Protein AF-A0A7S3GRB9-F1 (afdb_monomer_lite)

Structure (mmCIF, N/CA/C/O backbone):
data_AF-A0A7S3GRB9-F1
#
_entry.id   AF-A0A7S3GRB9-F1
#
loop_
_atom_site.group_PDB
_atom_site.id
_atom_site.type_symbol
_atom_site.label_atom_id
_atom_site.label_alt_id
_atom_site.label_comp_id
_atom_site.label_asym_id
_atom_site.label_entity_id
_atom_site.label_seq_id
_atom_site.pdbx_PDB_ins_code
_atom_site.Cartn_x
_atom_site.Cartn_y
_atom_site.Cartn_z
_atom_site.occupancy
_atom_site.B_iso_or_equiv
_atom_site.auth_seq_id
_atom_site.auth_comp_id
_atom_site.auth_asym_id
_atom_site.auth_atom_id
_atom_site.pdbx_PDB_model_num
ATOM 1 N N . MET A 1 1 ? -16.615 -21.189 -17.839 1.00 38.88 1 MET A N 1
ATOM 2 C CA . MET A 1 1 ? -16.363 -19.734 -17.841 1.00 38.88 1 MET A CA 1
ATOM 3 C C . MET A 1 1 ? -15.295 -19.504 -18.891 1.00 38.88 1 MET A C 1
ATOM 5 O O . MET A 1 1 ? -14.384 -20.315 -18.950 1.00 38.88 1 MET A O 1
ATOM 9 N N . ALA A 1 2 ? -15.470 -18.552 -19.805 1.00 35.47 2 ALA A N 1
ATOM 10 C CA . ALA A 1 2 ? -14.432 -18.270 -20.793 1.00 35.47 2 ALA A CA 1
ATOM 11 C C . ALA A 1 2 ? -13.291 -17.542 -20.072 1.00 35.47 2 ALA A C 1
ATOM 13 O O . ALA A 1 2 ? -13.548 -16.497 -19.477 1.00 35.47 2 ALA A O 1
ATOM 14 N N . ASP A 1 3 ? -12.083 -18.110 -20.089 1.00 41.59 3 ASP A N 1
ATOM 15 C CA . ASP A 1 3 ? -10.876 -17.451 -19.591 1.00 41.59 3 ASP A CA 1
ATOM 16 C C . ASP A 1 3 ? -10.648 -16.188 -20.415 1.00 41.59 3 ASP A C 1
ATOM 18 O O . ASP A 1 3 ? -10.202 -16.231 -21.564 1.00 41.59 3 ASP A O 1
ATOM 22 N N . THR A 1 4 ? -11.026 -15.046 -19.851 1.00 43.38 4 THR A N 1
ATOM 23 C CA . THR A 1 4 ? -10.632 -13.751 -20.393 1.00 43.38 4 THR A CA 1
ATOM 24 C C . THR A 1 4 ? -9.108 -13.692 -20.287 1.00 43.38 4 THR A C 1
ATOM 26 O O . THR A 1 4 ? -8.599 -13.811 -19.172 1.00 43.38 4 THR A O 1
ATOM 29 N N . PRO A 1 5 ? -8.364 -13.569 -21.399 1.00 57.53 5 PRO A N 1
ATOM 30 C CA . PRO A 1 5 ? -6.910 -13.550 -21.343 1.00 57.53 5 PRO A CA 1
ATOM 31 C C . PRO A 1 5 ? -6.464 -12.386 -20.457 1.00 57.53 5 PRO A C 1
ATOM 33 O O . PRO A 1 5 ? -6.908 -11.254 -20.665 1.00 57.53 5 PRO A O 1
ATOM 36 N N . VAL A 1 6 ? -5.622 -12.680 -19.463 1.00 63.75 6 VAL A N 1
ATOM 37 C CA . VAL A 1 6 ? -5.016 -11.663 -18.597 1.00 63.75 6 VAL A CA 1
ATOM 38 C C . VAL A 1 6 ? -4.283 -10.679 -19.503 1.00 63.75 6 VAL A C 1
ATOM 40 O O . VAL A 1 6 ? -3.418 -11.062 -20.293 1.00 63.75 6 VAL A O 1
ATOM 43 N N . GLU A 1 7 ? -4.702 -9.417 -19.464 1.00 79.56 7 GLU A N 1
ATOM 44 C CA . GLU A 1 7 ? -4.103 -8.379 -20.288 1.00 79.56 7 GLU A CA 1
ATOM 45 C C . GLU A 1 7 ? -2.669 -8.131 -19.802 1.00 79.56 7 GLU A C 1
ATOM 47 O O . GLU A 1 7 ? -2.454 -7.802 -18.639 1.00 79.56 7 GLU A O 1
ATOM 52 N N . SER A 1 8 ? -1.697 -8.312 -20.698 1.00 89.06 8 SER A N 1
ATOM 53 C CA . SER A 1 8 ? -0.273 -8.052 -20.449 1.00 89.06 8 SER A CA 1
ATOM 54 C C . SER A 1 8 ? -0.074 -6.630 -19.920 1.00 89.06 8 SER A C 1
ATOM 56 O O . SER A 1 8 ? -0.386 -5.655 -20.618 1.00 89.06 8 SER A O 1
ATOM 58 N N . LEU A 1 9 ? 0.465 -6.503 -18.704 1.00 91.00 9 LEU A N 1
ATOM 59 C CA . LEU A 1 9 ? 0.739 -5.210 -18.081 1.00 91.00 9 LEU A CA 1
ATOM 60 C C . LEU A 1 9 ? 1.844 -4.491 -18.849 1.00 91.00 9 LEU A C 1
ATOM 62 O O . LEU A 1 9 ? 1.685 -3.319 -19.188 1.00 91.00 9 LEU A O 1
ATOM 66 N N . ALA A 1 10 ? 2.894 -5.213 -19.246 1.00 91.62 10 ALA A N 1
ATOM 67 C CA . ALA A 1 10 ? 3.963 -4.681 -20.083 1.00 91.62 10 ALA A CA 1
ATOM 68 C C . ALA A 1 10 ? 3.438 -4.099 -21.410 1.00 91.62 10 ALA A C 1
ATOM 70 O O . ALA A 1 10 ? 3.858 -3.016 -21.825 1.00 91.62 10 ALA A O 1
ATOM 71 N N . ALA A 1 11 ? 2.486 -4.772 -22.067 1.00 90.75 11 ALA A N 1
ATOM 72 C CA . ALA A 1 11 ? 1.855 -4.250 -23.278 1.00 90.75 11 ALA A CA 1
ATOM 73 C C . ALA A 1 11 ? 0.940 -3.049 -22.986 1.00 90.75 11 ALA A C 1
ATOM 75 O O . ALA A 1 11 ? 0.921 -2.083 -23.754 1.00 90.75 11 ALA A O 1
ATOM 76 N N . ALA A 1 12 ? 0.198 -3.078 -21.876 1.00 90.62 12 ALA A N 1
ATOM 77 C CA . ALA A 1 12 ? -0.665 -1.976 -21.467 1.00 90.62 12 ALA A CA 1
ATOM 78 C C . ALA A 1 12 ? 0.130 -0.691 -21.175 1.00 90.62 12 ALA A C 1
ATOM 80 O O . ALA A 1 12 ? -0.328 0.396 -21.525 1.00 90.62 12 ALA A O 1
ATOM 81 N N . SER A 1 13 ? 1.341 -0.811 -20.628 1.00 90.81 13 SER A N 1
ATOM 82 C CA . SER A 1 13 ? 2.249 0.305 -20.327 1.00 90.81 13 SER A CA 1
ATOM 83 C C . SER A 1 13 ? 2.760 1.066 -21.552 1.00 90.81 13 SER A C 1
ATOM 85 O O . SER A 1 13 ? 3.273 2.176 -21.410 1.00 90.81 13 SER A O 1
ATOM 87 N N . ILE A 1 14 ? 2.630 0.498 -22.756 1.00 91.75 14 ILE A N 1
ATOM 88 C CA . ILE A 1 14 ? 3.089 1.115 -24.011 1.00 91.75 14 ILE A CA 1
ATOM 89 C C . ILE A 1 14 ? 1.952 1.480 -24.974 1.00 91.75 14 ILE A C 1
ATOM 91 O O . ILE A 1 14 ? 2.208 1.781 -26.146 1.00 91.75 14 ILE A O 1
ATOM 95 N N . LYS A 1 15 ? 0.698 1.495 -24.503 1.00 88.31 15 LYS A N 1
ATOM 96 C CA . LYS A 1 15 ? -0.466 1.874 -25.320 1.00 88.31 15 LYS A CA 1
ATOM 97 C C . LYS A 1 15 ? -0.317 3.266 -25.943 1.00 88.31 15 LYS A C 1
ATOM 99 O O . LYS A 1 15 ? 0.502 4.101 -25.551 1.00 88.31 15 LYS A O 1
ATOM 104 N N . GLU A 1 16 ? -1.052 3.525 -27.018 1.00 80.06 16 GLU A N 1
ATOM 105 C CA . GLU A 1 16 ? -1.109 4.872 -27.588 1.00 80.06 16 GLU A CA 1
ATOM 106 C C . GLU A 1 16 ? -1.785 5.834 -26.606 1.00 80.06 16 GLU A C 1
ATOM 108 O O . GLU A 1 16 ? -2.703 5.440 -25.893 1.00 80.06 16 GLU A O 1
ATOM 113 N N . LYS A 1 17 ? -1.329 7.095 -26.579 1.00 84.31 17 LYS A N 1
ATOM 114 C CA . LYS A 1 17 ? -1.877 8.162 -25.723 1.00 84.31 17 LYS A CA 1
ATOM 115 C C . LYS A 1 17 ? -1.714 7.954 -24.207 1.00 84.31 17 LYS A C 1
ATOM 117 O O . LYS A 1 17 ? -2.599 8.314 -23.440 1.00 84.31 17 LYS A O 1
ATOM 122 N N . VAL A 1 18 ? -0.557 7.454 -23.761 1.00 81.06 18 VAL A N 1
ATOM 123 C CA . VAL A 1 18 ? -0.221 7.345 -22.319 1.00 81.06 18 VAL A CA 1
ATOM 124 C C . VAL A 1 18 ? -0.377 8.662 -21.546 1.00 81.06 18 VAL A C 1
ATOM 126 O O . VAL A 1 18 ? -0.694 8.645 -20.362 1.00 81.06 18 VAL A O 1
ATOM 129 N N . GLU A 1 19 ? -0.207 9.804 -22.216 1.00 83.25 19 GLU A N 1
ATOM 130 C CA . GLU A 1 19 ? -0.340 11.137 -21.611 1.00 83.25 19 GLU A CA 1
ATOM 131 C C . GLU A 1 19 ? -1.800 11.542 -21.354 1.00 83.25 19 GLU A C 1
ATOM 133 O O . GLU A 1 19 ? -2.062 12.362 -20.473 1.00 83.25 19 GLU A O 1
ATOM 138 N N . ASP A 1 20 ? -2.753 10.934 -22.069 1.00 82.69 20 ASP A N 1
ATOM 139 C CA . ASP A 1 20 ? -4.189 11.178 -21.893 1.00 82.69 20 ASP A CA 1
ATOM 140 C C . ASP A 1 20 ? -4.783 10.322 -20.755 1.00 82.69 20 ASP A C 1
ATOM 142 O O . ASP A 1 20 ? -5.939 10.508 -20.357 1.00 82.69 20 ASP A O 1
ATOM 146 N N . GLU A 1 21 ? -4.017 9.364 -20.220 1.00 82.12 21 GLU A N 1
ATOM 147 C CA . GLU A 1 21 ? -4.467 8.503 -19.132 1.00 82.12 21 GLU A CA 1
ATOM 148 C C . GLU A 1 21 ? -4.675 9.320 -17.854 1.00 82.12 21 GLU A C 1
ATOM 150 O O . GLU A 1 21 ? -3.769 9.970 -17.323 1.00 82.12 21 GLU A O 1
ATOM 155 N N . LYS A 1 22 ? -5.899 9.262 -17.317 1.00 80.31 22 LYS A N 1
ATOM 156 C CA . LYS A 1 22 ? -6.244 9.952 -16.074 1.00 80.31 22 LYS A CA 1
ATOM 157 C C . LYS A 1 22 ? -5.396 9.404 -14.932 1.00 80.31 22 LYS A C 1
ATOM 159 O O . LYS A 1 22 ? -5.579 8.269 -14.507 1.00 80.31 22 LYS A O 1
ATOM 164 N N . CYS A 1 23 ? -4.523 10.248 -14.399 1.00 83.25 23 CYS A N 1
ATOM 165 C CA . CYS A 1 23 ? -3.726 9.940 -13.227 1.00 83.25 23 CYS A CA 1
ATOM 166 C C . CYS A 1 23 ? -3.959 10.992 -12.145 1.00 83.25 23 CYS A C 1
ATOM 168 O O . CYS A 1 23 ? -3.791 12.194 -12.384 1.00 83.25 23 CYS A O 1
ATOM 170 N N . VAL A 1 24 ? -4.356 10.511 -10.968 1.00 84.44 24 VAL A N 1
ATOM 171 C CA . VAL A 1 24 ? -4.615 11.336 -9.784 1.00 84.44 24 VAL A CA 1
ATOM 172 C C . VAL A 1 24 ? -3.308 11.893 -9.208 1.00 84.44 24 VAL A C 1
ATOM 174 O O . VAL A 1 24 ? -3.304 12.982 -8.645 1.00 84.44 24 VAL A O 1
ATOM 177 N N . VAL A 1 25 ? -2.192 11.191 -9.416 1.00 85.44 25 VAL A N 1
ATOM 178 C CA . VAL A 1 25 ? -0.881 11.522 -8.853 1.00 85.44 25 VAL A CA 1
ATOM 179 C C . VAL A 1 25 ? 0.062 11.931 -9.976 1.00 85.44 25 VAL A C 1
ATOM 181 O O . VAL A 1 25 ? 0.444 11.112 -10.806 1.00 85.44 25 VAL A O 1
ATOM 184 N N . ALA A 1 26 ? 0.440 13.206 -10.036 1.00 86.50 26 ALA A N 1
ATOM 185 C CA . ALA A 1 26 ? 1.210 13.722 -11.169 1.00 86.50 26 ALA A CA 1
ATOM 186 C C . ALA A 1 26 ? 2.545 12.982 -11.388 1.00 86.50 26 ALA A C 1
ATOM 188 O O . ALA A 1 26 ? 2.919 12.769 -12.540 1.00 86.50 26 ALA A O 1
ATOM 189 N N . GLN A 1 27 ? 3.208 12.541 -10.312 1.00 87.88 27 GLN A N 1
ATOM 190 C CA . GLN A 1 27 ? 4.510 11.863 -10.375 1.00 87.88 27 GLN A CA 1
ATOM 191 C C . GLN A 1 27 ? 4.473 10.504 -11.089 1.00 87.88 27 GLN A C 1
ATOM 193 O O . GLN A 1 27 ? 5.459 10.114 -11.700 1.00 87.88 27 GLN A O 1
ATOM 198 N N . TYR A 1 28 ? 3.322 9.822 -11.093 1.00 91.25 28 TYR A N 1
ATOM 199 C CA . TYR A 1 28 ? 3.156 8.518 -11.747 1.00 91.25 28 TYR A CA 1
ATOM 200 C C . TYR A 1 28 ? 2.559 8.628 -13.156 1.00 91.25 28 TYR A C 1
ATOM 202 O O . TYR A 1 28 ? 2.075 7.645 -13.718 1.00 91.25 28 TYR A O 1
ATOM 210 N N . ARG A 1 29 ? 2.551 9.824 -13.759 1.00 92.62 29 ARG A N 1
ATOM 211 C CA . ARG A 1 29 ? 2.157 9.987 -15.165 1.00 92.62 29 ARG A CA 1
ATOM 212 C C . ARG A 1 29 ? 3.260 9.474 -16.079 1.00 92.62 29 ARG A C 1
ATOM 214 O O . ARG A 1 29 ? 4.387 9.954 -16.036 1.00 92.62 29 ARG A O 1
ATOM 221 N N . THR A 1 30 ? 2.910 8.548 -16.965 1.00 94.06 30 THR A N 1
ATOM 222 C CA . THR A 1 30 ? 3.834 8.058 -17.988 1.00 94.06 30 THR A CA 1
ATOM 223 C C . THR A 1 30 ? 3.963 9.077 -19.115 1.00 94.06 30 THR A C 1
ATOM 225 O O . THR A 1 30 ? 3.003 9.377 -19.822 1.00 94.06 30 THR A O 1
ATOM 228 N N . THR A 1 31 ? 5.174 9.591 -19.309 1.00 94.38 31 THR A N 1
ATOM 229 C CA . THR A 1 31 ? 5.502 10.483 -20.430 1.00 94.38 31 THR A CA 1
ATOM 230 C C . THR A 1 31 ? 5.744 9.699 -21.720 1.00 94.38 31 THR A C 1
ATOM 232 O O . THR A 1 31 ? 6.136 8.527 -21.693 1.00 94.38 31 THR A O 1
ATOM 235 N N . THR A 1 32 ? 5.623 10.357 -22.879 1.00 95.00 32 THR A N 1
ATOM 236 C CA . THR A 1 32 ? 6.003 9.749 -24.169 1.00 95.00 32 THR A CA 1
ATOM 237 C C . THR A 1 32 ? 7.463 9.272 -24.180 1.00 95.00 32 THR A C 1
ATOM 239 O O . THR A 1 32 ? 7.775 8.236 -24.769 1.00 95.00 32 THR A O 1
ATOM 242 N N . LYS A 1 33 ? 8.367 9.981 -23.488 1.00 95.88 33 LYS A N 1
ATOM 243 C CA . LYS A 1 33 ? 9.777 9.580 -23.358 1.00 95.88 33 LYS A CA 1
ATOM 244 C C . LYS A 1 33 ? 9.916 8.242 -22.625 1.00 95.88 33 LYS A C 1
ATOM 246 O O . LYS A 1 33 ? 10.575 7.348 -23.150 1.00 95.88 33 LYS A O 1
ATOM 251 N N . GLN A 1 34 ? 9.279 8.094 -21.462 1.00 96.38 34 GLN A N 1
ATOM 252 C CA . GLN A 1 34 ? 9.306 6.855 -20.670 1.00 96.38 34 GLN A CA 1
ATOM 253 C C . GLN A 1 34 ? 8.665 5.689 -21.425 1.00 96.38 34 GLN A C 1
ATOM 255 O O . GLN A 1 34 ? 9.232 4.601 -21.474 1.00 96.38 34 GLN A O 1
ATOM 260 N N . LYS A 1 35 ? 7.529 5.930 -22.093 1.00 96.31 35 LYS A N 1
ATOM 261 C CA . LYS A 1 35 ? 6.899 4.942 -22.977 1.00 96.31 35 LYS A CA 1
ATOM 262 C C . LYS A 1 35 ? 7.877 4.435 -24.037 1.00 96.31 35 LYS A C 1
ATOM 264 O O . LYS A 1 35 ? 8.009 3.230 -24.226 1.00 96.31 35 LYS A O 1
ATOM 269 N N . ASN A 1 36 ? 8.526 5.347 -24.760 1.00 96.31 36 ASN A N 1
ATOM 270 C CA . ASN A 1 36 ? 9.427 4.980 -25.851 1.00 96.31 36 ASN A CA 1
ATOM 271 C C . ASN A 1 36 ? 10.668 4.243 -25.335 1.00 96.31 36 ASN A C 1
ATOM 273 O O . ASN A 1 36 ? 11.095 3.279 -25.967 1.00 96.31 36 ASN A O 1
ATOM 277 N N . ALA A 1 37 ? 11.212 4.659 -24.187 1.00 96.50 37 ALA A N 1
ATOM 278 C CA . ALA A 1 37 ? 12.311 3.961 -23.526 1.00 96.50 37 ALA A CA 1
ATOM 279 C C . ALA A 1 37 ? 11.916 2.520 -23.167 1.00 96.50 37 ALA A C 1
ATOM 281 O O . ALA A 1 37 ? 12.635 1.583 -23.511 1.00 96.50 37 ALA A O 1
ATOM 282 N N . PHE A 1 38 ? 10.731 2.329 -22.582 1.00 96.75 38 PHE A N 1
ATOM 283 C CA . PHE A 1 38 ? 10.251 0.996 -22.233 1.00 96.75 38 PHE A CA 1
ATOM 284 C C . PHE A 1 38 ? 9.927 0.143 -23.466 1.00 96.75 38 PHE A C 1
ATOM 286 O O . PHE A 1 38 ? 10.261 -1.034 -23.501 1.00 96.75 38 PHE A O 1
ATOM 293 N N . ALA A 1 39 ? 9.370 0.727 -24.530 1.00 96.06 39 ALA A N 1
ATOM 294 C CA . ALA A 1 39 ? 9.144 0.016 -25.789 1.00 96.06 39 ALA A CA 1
ATOM 295 C C . ALA A 1 39 ? 10.456 -0.473 -26.434 1.00 96.06 39 ALA A C 1
ATOM 297 O O . ALA A 1 39 ? 10.510 -1.588 -26.952 1.00 96.06 39 ALA A O 1
ATOM 298 N N . GLN A 1 40 ? 11.523 0.334 -26.382 1.00 95.88 40 GLN A N 1
ATOM 299 C CA . GLN A 1 40 ? 12.858 -0.077 -26.832 1.00 95.88 40 GLN A CA 1
ATOM 300 C C . GLN A 1 40 ? 13.439 -1.180 -25.945 1.00 95.88 40 GLN A C 1
ATOM 302 O O . GLN A 1 40 ? 14.025 -2.131 -26.458 1.00 95.88 40 GLN A O 1
ATOM 307 N N . HIS A 1 41 ? 13.246 -1.075 -24.631 1.00 95.00 41 HIS A N 1
ATOM 308 C CA . HIS A 1 41 ? 13.674 -2.087 -23.668 1.00 95.00 41 HIS A CA 1
ATOM 309 C C . HIS A 1 41 ? 12.955 -3.428 -23.883 1.00 95.00 41 HIS A C 1
ATOM 311 O O . HIS A 1 41 ? 13.591 -4.476 -23.904 1.00 95.00 41 HIS A O 1
ATOM 317 N N . LEU A 1 42 ? 11.649 -3.402 -24.162 1.00 94.12 42 LEU A N 1
ATOM 318 C CA . LEU A 1 42 ? 10.864 -4.594 -24.496 1.00 94.12 42 LEU A CA 1
ATOM 319 C C . LEU A 1 42 ? 11.282 -5.256 -25.814 1.00 94.12 42 LEU A C 1
ATOM 321 O O . LEU A 1 42 ? 11.103 -6.459 -25.979 1.00 94.12 42 LEU A O 1
ATOM 325 N N . ALA A 1 43 ? 11.845 -4.498 -26.758 1.00 93.56 43 ALA A N 1
ATOM 326 C CA . ALA A 1 43 ? 12.305 -5.050 -28.031 1.00 93.56 43 ALA A CA 1
ATOM 327 C C . ALA A 1 43 ? 13.549 -5.945 -27.885 1.00 93.56 43 ALA A C 1
ATOM 329 O O . ALA A 1 43 ? 13.838 -6.733 -28.785 1.00 93.56 43 ALA A O 1
ATOM 330 N N . THR A 1 44 ? 14.291 -5.823 -26.779 1.00 89.81 44 THR A N 1
ATOM 331 C CA . THR A 1 44 ? 15.534 -6.569 -26.537 1.00 89.81 44 THR A CA 1
ATOM 332 C C . THR A 1 44 ? 15.387 -7.679 -25.499 1.00 89.81 44 THR A C 1
ATOM 334 O O . THR A 1 44 ? 16.329 -8.452 -25.317 1.00 89.81 44 THR A O 1
ATOM 337 N N . CYS A 1 45 ? 14.230 -7.799 -24.839 1.00 89.12 45 CYS A N 1
ATOM 338 C CA . CYS A 1 45 ? 14.020 -8.748 -23.750 1.00 89.12 45 CYS A CA 1
ATOM 339 C C . CYS A 1 45 ? 12.913 -9.777 -24.025 1.00 89.12 45 CYS A C 1
ATOM 341 O O . CYS A 1 45 ? 12.102 -9.655 -24.944 1.00 89.12 45 CYS A O 1
ATOM 343 N N . ASN A 1 46 ? 12.911 -10.843 -23.222 1.00 84.75 46 ASN A N 1
ATOM 344 C CA . ASN 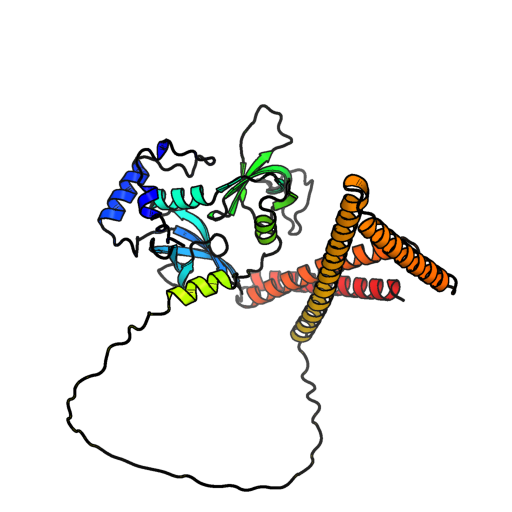A 1 46 ? 11.855 -11.846 -23.231 1.00 84.75 46 ASN A CA 1
ATOM 345 C C . ASN A 1 46 ? 10.696 -11.362 -22.347 1.00 84.75 46 ASN A C 1
ATOM 347 O O . ASN A 1 46 ? 10.923 -10.921 -21.225 1.00 84.75 46 ASN A O 1
ATOM 351 N N . LYS A 1 47 ? 9.453 -11.495 -22.818 1.00 75.19 47 LYS A N 1
ATOM 352 C CA . LYS A 1 47 ? 8.255 -11.078 -22.068 1.00 75.19 47 LYS A CA 1
ATOM 353 C C . LYS A 1 47 ? 8.094 -11.795 -20.724 1.00 75.19 47 LYS A C 1
ATOM 355 O O . LYS A 1 47 ? 7.559 -11.209 -19.794 1.00 75.19 47 LYS A O 1
ATOM 360 N N . ASN A 1 48 ? 8.603 -13.021 -20.609 1.00 82.00 48 ASN A N 1
ATOM 361 C CA . ASN A 1 48 ? 8.536 -13.808 -19.371 1.00 82.00 48 ASN A CA 1
ATOM 362 C C . ASN A 1 48 ? 9.618 -13.406 -18.351 1.00 82.00 48 ASN A C 1
ATOM 364 O O . ASN A 1 48 ? 9.755 -14.030 -17.305 1.00 82.00 48 ASN A O 1
ATOM 368 N N . SER A 1 49 ? 10.469 -12.437 -18.690 1.00 89.38 49 SER A N 1
ATOM 369 C CA . SER A 1 49 ? 11.560 -11.980 -17.835 1.00 89.38 49 SER A CA 1
ATOM 370 C C . SER A 1 49 ? 12.014 -10.600 -18.303 1.00 89.38 49 SER A C 1
ATOM 372 O O . SER A 1 49 ? 13.059 -10.445 -18.938 1.00 89.38 49 SER A O 1
ATOM 374 N N . VAL A 1 50 ? 11.179 -9.594 -18.048 1.00 94.94 50 VAL A N 1
ATOM 375 C CA . VAL A 1 50 ? 11.486 -8.192 -18.331 1.00 94.94 50 VAL A CA 1
ATOM 376 C C . VAL A 1 50 ? 12.507 -7.724 -17.294 1.00 94.94 50 VAL A C 1
ATOM 378 O O . VAL A 1 50 ? 12.167 -7.677 -16.113 1.00 94.94 50 VAL A O 1
ATOM 381 N N . PRO A 1 51 ? 13.749 -7.374 -17.677 1.00 95.88 51 PRO A N 1
ATOM 382 C CA . PRO A 1 51 ? 14.730 -6.882 -16.718 1.00 95.88 51 PRO A CA 1
ATOM 383 C C . PRO A 1 51 ? 14.273 -5.534 -16.163 1.00 95.88 51 PRO A C 1
ATOM 385 O O . PRO A 1 51 ? 13.881 -4.663 -16.938 1.00 95.88 51 PRO A O 1
ATOM 388 N N . ILE A 1 52 ? 14.351 -5.352 -14.857 1.00 96.94 52 ILE A N 1
ATOM 389 C CA . ILE A 1 52 ? 13.981 -4.123 -14.151 1.00 96.94 52 ILE A CA 1
ATOM 390 C C . ILE A 1 52 ? 15.042 -3.816 -13.090 1.00 96.94 52 ILE A C 1
ATOM 392 O O . ILE A 1 52 ? 15.922 -4.639 -12.834 1.00 96.94 52 ILE A O 1
ATOM 396 N N . GLU A 1 53 ? 14.962 -2.642 -12.481 1.00 96.56 53 GLU A N 1
ATOM 397 C CA . GLU A 1 53 ? 15.713 -2.308 -11.272 1.00 96.56 53 GLU A CA 1
ATOM 398 C C . GLU A 1 53 ? 14.852 -1.389 -10.410 1.00 96.56 53 GLU A C 1
ATOM 400 O O . GLU A 1 53 ? 14.800 -0.174 -10.626 1.00 96.56 53 GLU A O 1
ATOM 405 N N . TRP A 1 54 ? 14.090 -1.994 -9.500 1.00 97.31 54 TRP A N 1
ATOM 406 C CA . TRP A 1 54 ? 13.145 -1.289 -8.633 1.00 97.31 54 TRP A CA 1
ATOM 407 C C . TRP A 1 54 ? 13.537 -1.453 -7.174 1.00 97.31 54 TRP A C 1
ATOM 409 O O . TRP A 1 54 ? 13.763 -2.577 -6.728 1.00 97.31 54 TRP A O 1
ATOM 419 N N . VAL A 1 55 ? 13.547 -0.350 -6.429 1.00 95.94 55 VAL A N 1
ATOM 420 C CA . VAL A 1 55 ? 13.594 -0.386 -4.966 1.00 95.94 55 VAL A CA 1
ATOM 421 C C . VAL A 1 55 ? 12.201 -0.739 -4.473 1.00 95.94 55 VAL A C 1
ATOM 423 O O . VAL A 1 55 ? 11.209 -0.106 -4.859 1.00 95.94 55 VAL A O 1
ATOM 426 N N . ILE A 1 56 ? 12.132 -1.765 -3.635 1.00 95.25 56 ILE A N 1
ATOM 427 C CA . ILE A 1 56 ? 10.881 -2.297 -3.115 1.00 95.25 56 ILE A CA 1
ATOM 428 C C . ILE A 1 56 ? 10.971 -2.537 -1.614 1.00 95.25 56 ILE A C 1
ATOM 430 O O . ILE A 1 56 ? 12.051 -2.771 -1.080 1.00 95.25 56 ILE A O 1
ATOM 434 N N . ASP A 1 57 ? 9.819 -2.509 -0.962 1.00 91.75 57 ASP A N 1
ATOM 435 C CA . ASP A 1 57 ? 9.626 -3.057 0.374 1.00 91.75 57 ASP A CA 1
ATOM 436 C C . ASP A 1 57 ? 8.995 -4.443 0.235 1.00 91.75 57 ASP A C 1
ATOM 438 O O . ASP A 1 57 ? 8.072 -4.610 -0.565 1.00 91.75 57 ASP A O 1
ATOM 442 N N . ILE A 1 58 ? 9.476 -5.436 0.974 1.00 89.25 58 ILE A N 1
ATOM 443 C CA . ILE A 1 58 ? 8.989 -6.818 0.905 1.00 89.25 58 ILE A CA 1
ATOM 444 C C . ILE A 1 58 ? 8.512 -7.244 2.286 1.00 89.25 58 ILE A C 1
ATOM 446 O O . ILE A 1 58 ? 9.217 -7.070 3.277 1.00 89.25 58 ILE A O 1
ATOM 450 N N . ALA A 1 59 ? 7.320 -7.829 2.333 1.00 86.12 59 ALA A N 1
ATOM 451 C CA . ALA A 1 59 ? 6.741 -8.382 3.544 1.00 86.12 59 ALA A CA 1
ATOM 452 C C . ALA A 1 59 ? 7.251 -9.807 3.813 1.00 86.12 59 ALA A C 1
ATOM 454 O O . ALA A 1 59 ? 7.160 -10.684 2.952 1.00 86.12 59 ALA A O 1
ATOM 455 N N . ASP A 1 60 ? 7.704 -10.057 5.040 1.00 79.75 60 ASP A N 1
ATOM 456 C CA . ASP A 1 60 ? 8.014 -11.382 5.576 1.00 79.75 60 ASP A CA 1
ATOM 457 C C . ASP A 1 60 ? 7.316 -11.628 6.917 1.00 79.75 60 ASP A C 1
ATOM 459 O O . ASP A 1 60 ? 7.255 -10.753 7.785 1.00 79.75 60 ASP A O 1
ATOM 463 N N . GLU A 1 61 ? 6.845 -12.860 7.109 1.00 71.44 61 GLU A N 1
ATOM 464 C CA . GLU A 1 61 ? 6.108 -13.296 8.303 1.00 71.44 61 GLU A CA 1
ATOM 465 C C . GLU A 1 61 ? 6.908 -13.106 9.596 1.00 71.44 61 GLU A C 1
ATOM 467 O O . GLU A 1 61 ? 6.336 -12.795 10.640 1.00 71.44 61 GLU A O 1
ATOM 472 N N . SER A 1 62 ? 8.234 -13.266 9.539 1.00 72.88 62 SER A N 1
ATOM 473 C CA . SER A 1 62 ? 9.094 -13.208 10.726 1.00 72.88 62 SER A CA 1
ATOM 474 C C . SER A 1 62 ? 9.705 -11.826 10.959 1.00 72.88 62 SER A C 1
ATOM 476 O O . SER A 1 62 ? 9.929 -11.427 12.106 1.00 72.88 62 SER A O 1
ATOM 478 N N . ASN A 1 63 ? 10.009 -11.095 9.886 1.00 68.31 63 ASN A N 1
ATOM 479 C CA . ASN A 1 63 ? 10.809 -9.874 9.960 1.00 68.31 63 ASN A CA 1
ATOM 480 C C . ASN A 1 63 ? 10.005 -8.580 9.770 1.00 68.31 63 ASN A C 1
ATOM 482 O O . ASN A 1 63 ? 10.497 -7.517 10.165 1.00 68.31 63 ASN A O 1
ATOM 486 N N . GLY A 1 64 ? 8.767 -8.668 9.278 1.00 80.31 64 GLY A N 1
ATOM 487 C CA . GLY A 1 64 ? 7.967 -7.512 8.884 1.00 80.31 64 GLY A CA 1
ATOM 488 C C . GLY A 1 64 ? 8.337 -7.046 7.478 1.00 80.31 64 GLY A C 1
ATOM 489 O O . GLY A 1 64 ? 8.649 -7.864 6.617 1.00 80.31 64 GLY A O 1
ATOM 490 N N . TRP A 1 65 ? 8.298 -5.735 7.255 1.00 84.62 65 TRP A N 1
ATOM 491 C CA . TRP A 1 65 ? 8.679 -5.107 5.991 1.00 84.62 65 TRP A CA 1
ATOM 492 C C . TRP A 1 65 ? 10.176 -4.777 5.968 1.00 84.62 65 TRP A C 1
ATOM 494 O O . TRP A 1 65 ? 10.717 -4.275 6.961 1.00 84.62 65 TRP A O 1
ATOM 504 N N . PHE A 1 66 ? 10.853 -5.080 4.864 1.00 86.25 66 PHE A N 1
ATOM 505 C CA . PHE A 1 66 ? 12.242 -4.691 4.640 1.00 86.25 66 PHE A CA 1
ATOM 506 C C . PHE A 1 66 ? 12.542 -4.381 3.171 1.00 86.25 66 PHE A C 1
ATOM 508 O O . PHE A 1 66 ? 11.949 -4.930 2.242 1.00 86.25 66 PHE A O 1
ATOM 515 N N . TYR A 1 67 ? 13.569 -3.559 2.966 1.00 90.44 67 TYR A N 1
ATOM 516 C CA . TYR A 1 67 ? 14.020 -3.157 1.642 1.00 90.44 67 TYR A CA 1
ATOM 517 C C . TYR A 1 67 ? 14.661 -4.305 0.857 1.00 90.44 67 TYR A C 1
ATOM 519 O O . TYR A 1 67 ? 15.487 -5.060 1.375 1.00 90.44 67 TYR A O 1
ATOM 527 N N . GLY A 1 68 ? 14.339 -4.370 -0.428 1.00 92.25 68 GLY A N 1
ATOM 528 C CA . GLY A 1 68 ? 14.997 -5.224 -1.406 1.00 92.25 68 GLY A CA 1
ATOM 529 C C . GLY A 1 68 ? 15.024 -4.572 -2.782 1.00 92.25 68 GLY A C 1
ATOM 530 O O . GLY A 1 68 ? 14.539 -3.454 -2.980 1.00 92.25 68 GLY A O 1
ATOM 531 N N . THR A 1 69 ? 15.580 -5.297 -3.751 1.00 95.62 69 THR A N 1
ATOM 532 C CA . THR A 1 69 ? 15.626 -4.847 -5.145 1.00 95.62 69 THR A CA 1
ATOM 533 C C . THR A 1 69 ? 14.979 -5.872 -6.070 1.00 95.62 69 THR A C 1
ATOM 535 O O . THR A 1 69 ? 15.340 -7.051 -6.067 1.00 95.62 69 THR A O 1
ATOM 538 N N . GLY A 1 70 ? 14.025 -5.422 -6.885 1.00 96.06 70 GLY A N 1
ATOM 539 C CA . GLY A 1 70 ? 13.435 -6.205 -7.968 1.00 96.06 70 GLY A CA 1
ATOM 540 C C . GLY A 1 70 ? 14.277 -6.111 -9.238 1.00 96.06 70 GLY A C 1
ATOM 541 O O . GLY A 1 70 ? 14.542 -5.011 -9.718 1.00 96.06 70 GLY A O 1
ATOM 542 N N . TYR A 1 71 ? 14.663 -7.260 -9.799 1.00 95.56 71 TYR A N 1
ATOM 543 C CA . TYR A 1 71 ? 15.551 -7.347 -10.967 1.00 95.56 71 TYR A CA 1
ATOM 544 C C . TYR A 1 71 ? 14.879 -7.867 -12.235 1.00 95.56 71 TYR A C 1
ATOM 546 O O . TYR A 1 71 ? 15.340 -7.588 -13.343 1.00 95.56 71 TYR A O 1
ATOM 554 N N . HIS A 1 72 ? 13.821 -8.668 -12.103 1.00 95.69 72 HIS A N 1
ATOM 555 C CA . HIS A 1 72 ? 13.061 -9.152 -13.254 1.00 95.69 72 HIS A CA 1
ATOM 556 C C . HIS A 1 72 ? 11.575 -9.165 -12.934 1.00 95.69 72 HIS A C 1
ATOM 558 O O . HIS A 1 72 ? 11.183 -9.501 -11.821 1.00 95.69 72 HIS A O 1
ATOM 564 N N . TYR A 1 73 ? 10.765 -8.846 -13.932 1.00 96.19 73 TYR A N 1
ATOM 565 C CA . TYR A 1 73 ? 9.319 -8.956 -13.885 1.00 96.19 73 TYR A CA 1
ATOM 566 C C . TYR A 1 73 ? 8.851 -9.978 -14.921 1.00 96.19 73 TYR A C 1
ATOM 568 O O . TYR A 1 73 ? 9.162 -9.856 -16.109 1.00 96.19 73 TYR A O 1
ATOM 576 N N . ASP A 1 74 ? 8.118 -10.991 -14.476 1.00 94.50 74 ASP A N 1
ATOM 577 C CA . ASP A 1 74 ? 7.432 -11.927 -15.360 1.00 94.50 74 ASP A CA 1
ATOM 578 C C . ASP A 1 74 ? 5.996 -11.447 -15.578 1.00 94.50 74 ASP A C 1
ATOM 580 O O . ASP A 1 74 ? 5.144 -11.555 -14.701 1.00 94.50 74 ASP A O 1
ATOM 584 N N . ASP A 1 75 ? 5.721 -10.927 -16.771 1.00 91.50 75 ASP A N 1
ATOM 585 C CA . ASP A 1 75 ? 4.412 -10.382 -17.141 1.00 91.50 75 ASP A CA 1
ATOM 586 C C . ASP A 1 75 ? 3.312 -11.455 -17.232 1.00 91.50 75 ASP A C 1
ATOM 588 O O . ASP A 1 75 ? 2.126 -11.140 -17.148 1.00 91.50 75 ASP A O 1
ATOM 592 N N . THR A 1 76 ? 3.688 -12.731 -17.376 1.00 89.44 76 THR A N 1
ATOM 593 C CA . THR A 1 76 ? 2.729 -13.843 -17.463 1.00 89.44 76 THR A CA 1
ATOM 594 C C . THR A 1 76 ? 2.226 -14.237 -16.083 1.00 89.44 76 THR A C 1
ATOM 596 O O . THR A 1 76 ? 1.032 -14.461 -15.893 1.00 89.44 76 THR A O 1
ATOM 599 N N . THR A 1 77 ? 3.145 -14.347 -15.127 1.00 89.75 77 THR A N 1
ATOM 600 C CA . THR A 1 77 ? 2.843 -14.792 -13.759 1.00 89.75 77 THR A CA 1
ATOM 601 C C . THR A 1 77 ? 2.655 -13.630 -12.787 1.00 89.75 77 THR A C 1
ATOM 603 O O . THR A 1 77 ? 2.198 -13.844 -11.670 1.00 89.75 77 THR A O 1
ATOM 606 N N . GLN A 1 78 ? 2.975 -12.405 -13.214 1.00 91.12 78 GLN A N 1
ATOM 607 C CA . GLN A 1 78 ? 3.029 -11.198 -12.386 1.00 91.12 78 GLN A CA 1
ATOM 608 C C . GLN A 1 78 ? 3.957 -11.356 -11.174 1.00 91.12 78 GLN A C 1
ATOM 610 O O . GLN A 1 78 ? 3.711 -10.797 -10.108 1.00 91.12 78 GLN A O 1
ATOM 615 N N . MET A 1 79 ? 5.038 -12.117 -11.337 1.00 94.25 79 MET A N 1
ATOM 616 C CA . MET A 1 79 ? 6.038 -12.338 -10.297 1.00 94.25 79 MET A CA 1
ATOM 617 C C . MET A 1 79 ? 7.224 -11.390 -10.489 1.00 94.25 79 MET A C 1
ATOM 619 O O . MET A 1 79 ? 7.666 -11.129 -11.611 1.00 94.25 79 MET A O 1
ATOM 623 N N . LEU A 1 80 ? 7.770 -10.908 -9.379 1.00 95.19 80 LEU A N 1
ATOM 624 C CA . LEU A 1 80 ? 9.046 -10.215 -9.314 1.00 95.19 80 LEU A CA 1
ATOM 625 C C . LEU A 1 80 ? 10.131 -11.181 -8.858 1.00 95.19 80 LEU A C 1
ATOM 627 O O . LEU A 1 80 ? 9.978 -11.872 -7.857 1.00 95.19 80 LEU A O 1
ATOM 631 N N . HIS A 1 81 ? 11.253 -11.186 -9.562 1.00 95.00 81 HIS A N 1
ATOM 632 C CA . HIS A 1 81 ? 12.496 -11.757 -9.070 1.00 95.00 81 HIS A CA 1
ATOM 633 C C . HIS A 1 81 ? 13.218 -10.706 -8.230 1.00 95.00 81 HIS A C 1
ATOM 635 O O . HIS A 1 81 ? 13.553 -9.636 -8.748 1.00 95.00 81 HIS A O 1
ATOM 641 N N . VAL A 1 82 ? 13.434 -11.005 -6.954 1.00 93.31 82 VAL A N 1
ATOM 642 C CA . VAL A 1 82 ? 13.915 -10.061 -5.947 1.00 93.31 82 VAL A CA 1
ATOM 643 C C . VAL A 1 82 ? 15.145 -10.611 -5.242 1.00 93.31 82 VAL A C 1
ATOM 645 O O . VAL A 1 82 ? 15.233 -11.810 -4.974 1.00 93.31 82 VAL A O 1
ATOM 648 N N . MET A 1 83 ? 16.078 -9.719 -4.922 1.00 90.94 83 MET A N 1
ATOM 649 C CA . MET A 1 83 ? 17.227 -10.033 -4.076 1.00 90.94 83 MET A CA 1
ATOM 650 C C . MET A 1 83 ? 17.307 -9.039 -2.917 1.00 90.94 83 MET A C 1
ATOM 652 O O . MET A 1 83 ? 16.957 -7.866 -3.075 1.00 90.94 83 MET A O 1
ATOM 656 N N . VAL A 1 84 ? 17.748 -9.520 -1.756 1.00 85.12 84 VAL A N 1
ATOM 657 C CA . VAL A 1 84 ? 17.783 -8.761 -0.495 1.00 85.12 84 VAL A CA 1
ATOM 658 C C . VAL A 1 84 ? 19.176 -8.869 0.121 1.00 85.12 84 VAL A C 1
ATOM 660 O O . VAL A 1 84 ? 19.661 -9.990 0.224 1.00 85.12 84 VAL A O 1
ATOM 663 N N . PRO A 1 85 ? 19.805 -7.776 0.584 1.00 79.00 85 PRO A N 1
ATOM 664 C CA . PRO A 1 85 ? 19.393 -6.394 0.334 1.00 79.00 85 PRO A CA 1
ATOM 665 C C . PRO A 1 85 ? 19.617 -5.991 -1.135 1.00 79.00 85 PRO A C 1
ATOM 667 O O . PRO A 1 85 ? 18.856 -5.192 -1.677 1.00 79.00 85 PRO A O 1
ATOM 670 N N . ASP A 1 86 ? 20.626 -6.577 -1.789 1.00 77.50 86 ASP A N 1
ATOM 671 C CA . ASP A 1 86 ? 21.032 -6.256 -3.156 1.00 77.50 86 ASP A CA 1
ATOM 672 C C . ASP A 1 86 ? 21.655 -7.459 -3.889 1.00 77.50 86 ASP A C 1
ATOM 674 O O . ASP A 1 86 ? 21.805 -8.558 -3.352 1.00 77.50 86 ASP A O 1
ATOM 678 N N . LYS A 1 87 ? 22.010 -7.236 -5.157 1.00 79.69 87 LYS A N 1
ATOM 679 C CA . LYS A 1 87 ? 22.632 -8.222 -6.050 1.00 79.69 87 LYS A CA 1
ATOM 680 C C . LYS A 1 87 ? 24.082 -8.565 -5.708 1.00 79.69 87 LYS A C 1
ATOM 682 O O . LYS A 1 87 ? 24.569 -9.600 -6.163 1.00 79.69 87 LYS A O 1
ATOM 687 N N . GLU A 1 88 ? 24.801 -7.703 -4.998 1.00 79.94 88 GLU A N 1
ATOM 688 C CA . GLU A 1 88 ? 26.215 -7.938 -4.702 1.00 79.94 88 GLU A CA 1
ATOM 689 C C . GLU A 1 88 ? 26.369 -8.971 -3.588 1.00 79.94 88 GLU A C 1
ATOM 691 O O . GLU A 1 88 ? 27.214 -9.859 -3.700 1.00 79.94 88 GLU A O 1
ATOM 696 N N . ASN A 1 89 ? 25.527 -8.895 -2.552 1.00 76.69 89 ASN A N 1
ATOM 697 C CA . ASN A 1 89 ? 25.565 -9.810 -1.411 1.00 76.69 89 ASN A CA 1
ATOM 698 C C . ASN A 1 89 ? 24.156 -10.233 -0.957 1.00 76.69 89 ASN A C 1
ATOM 700 O O . ASN A 1 89 ? 23.742 -9.880 0.152 1.00 76.69 89 ASN A O 1
ATOM 704 N N . PRO A 1 90 ? 23.416 -11.009 -1.772 1.00 84.81 90 PRO A N 1
ATOM 705 C CA . PRO A 1 90 ? 22.059 -11.390 -1.424 1.00 84.81 90 PRO A CA 1
ATOM 706 C C . PRO A 1 90 ? 22.034 -12.394 -0.265 1.00 84.81 90 PRO A C 1
ATOM 708 O O . PRO A 1 90 ? 22.613 -13.479 -0.338 1.00 84.81 90 PRO A O 1
ATOM 711 N N . THR A 1 91 ? 21.316 -12.052 0.801 1.00 84.31 91 THR A N 1
ATOM 712 C CA . THR A 1 91 ? 20.861 -12.982 1.842 1.00 84.31 91 THR A CA 1
ATOM 713 C C . THR A 1 91 ? 19.612 -13.746 1.406 1.00 84.31 91 THR A C 1
ATOM 715 O O . THR A 1 91 ? 19.394 -14.870 1.859 1.00 84.31 91 THR A O 1
ATOM 718 N N . PHE A 1 92 ? 18.823 -13.167 0.498 1.00 86.25 92 PHE A N 1
ATOM 719 C CA . PHE A 1 92 ? 17.686 -13.805 -0.156 1.00 86.25 92 PHE A CA 1
ATOM 720 C C . PHE A 1 92 ? 17.738 -13.564 -1.664 1.00 86.25 92 PHE A C 1
ATOM 722 O O . PHE A 1 92 ? 18.053 -12.461 -2.107 1.00 86.25 92 PHE A O 1
ATOM 729 N N . ASP A 1 93 ? 17.400 -14.600 -2.428 1.00 91.31 93 ASP A N 1
ATOM 730 C CA . ASP A 1 93 ? 17.284 -14.589 -3.884 1.00 91.31 93 ASP A CA 1
ATOM 731 C C . ASP A 1 93 ? 16.089 -15.471 -4.267 1.00 91.31 93 ASP A C 1
ATOM 733 O O . ASP A 1 93 ? 16.091 -16.683 -4.016 1.00 91.31 93 ASP A O 1
ATOM 737 N N . GLY A 1 94 ? 15.020 -14.864 -4.778 1.00 91.69 94 GLY A N 1
ATOM 738 C CA . GLY A 1 94 ? 13.767 -15.580 -4.977 1.00 91.69 94 GLY A CA 1
ATOM 739 C C . GLY A 1 94 ? 12.713 -14.807 -5.751 1.00 91.69 94 GLY A C 1
ATOM 740 O O . GLY A 1 94 ? 12.923 -13.688 -6.211 1.00 91.69 94 GLY A O 1
ATOM 741 N N . GLN A 1 95 ? 11.553 -15.437 -5.925 1.00 92.38 95 GLN A N 1
ATOM 742 C CA . GLN A 1 95 ? 10.412 -14.832 -6.604 1.00 92.38 95 GLN A CA 1
ATOM 743 C C . GLN A 1 95 ? 9.305 -14.499 -5.609 1.00 92.38 95 GLN A C 1
ATOM 745 O O . GLN A 1 95 ? 8.963 -15.319 -4.759 1.00 92.38 95 GLN A O 1
ATOM 750 N N . VAL A 1 96 ? 8.713 -13.319 -5.760 1.00 91.75 96 VAL A N 1
ATOM 751 C CA . VAL A 1 96 ? 7.569 -12.848 -4.975 1.00 91.75 96 VAL A CA 1
ATOM 752 C C . VAL A 1 96 ? 6.470 -12.367 -5.909 1.00 91.75 96 VAL A C 1
ATOM 754 O O . VAL A 1 96 ? 6.743 -11.875 -7.002 1.00 91.75 96 VAL A O 1
ATOM 757 N N . LEU A 1 97 ? 5.215 -12.517 -5.499 1.00 91.06 97 LEU A N 1
ATOM 758 C CA . LEU A 1 97 ? 4.092 -12.001 -6.273 1.00 91.06 97 LEU A CA 1
ATOM 759 C C . LEU A 1 97 ? 4.107 -10.468 -6.239 1.00 91.06 97 LEU A C 1
ATOM 761 O O . LEU A 1 97 ? 4.333 -9.875 -5.181 1.00 91.06 97 LEU A O 1
ATOM 765 N N . LEU A 1 98 ? 3.851 -9.825 -7.381 1.00 92.44 98 LEU A N 1
ATOM 766 C CA . LEU A 1 98 ? 3.592 -8.389 -7.445 1.00 92.44 98 LEU A CA 1
ATOM 767 C C . LEU A 1 98 ? 2.178 -8.113 -6.919 1.00 92.44 98 LEU A C 1
ATOM 769 O O . LEU A 1 98 ? 1.234 -7.894 -7.676 1.00 92.44 98 LEU A O 1
ATOM 773 N N . ASP A 1 99 ? 2.041 -8.148 -5.603 1.00 89.69 99 ASP A N 1
ATOM 774 C CA . ASP A 1 99 ? 0.815 -7.821 -4.898 1.00 89.69 99 ASP A CA 1
ATOM 775 C C . ASP A 1 99 ? 1.125 -6.891 -3.726 1.00 89.69 99 ASP A C 1
ATOM 777 O O . ASP A 1 99 ? 2.138 -7.029 -3.052 1.00 89.69 99 ASP A O 1
ATOM 781 N N . HIS A 1 100 ? 0.221 -5.953 -3.465 1.00 87.06 100 HIS A N 1
ATOM 782 C CA . HIS A 1 100 ? 0.348 -4.974 -2.384 1.00 87.06 100 HIS A CA 1
ATOM 783 C C . HIS A 1 100 ? 0.445 -5.586 -0.981 1.00 87.06 100 HIS A C 1
ATOM 785 O O . HIS A 1 100 ? 0.820 -4.889 -0.050 1.00 87.06 100 HIS A O 1
ATOM 791 N N . ARG A 1 101 ? 0.107 -6.871 -0.802 1.00 84.31 101 ARG A N 1
ATOM 792 C CA . ARG A 1 101 ? 0.283 -7.575 0.477 1.00 84.31 101 ARG A CA 1
ATOM 793 C C . ARG A 1 101 ? 1.706 -8.092 0.675 1.00 84.31 101 ARG A C 1
ATOM 795 O O . ARG A 1 101 ? 2.085 -8.385 1.800 1.00 84.31 101 ARG A O 1
ATOM 802 N N . THR A 1 102 ? 2.453 -8.274 -0.411 1.00 86.06 102 THR A N 1
ATOM 803 C CA . THR A 1 102 ? 3.791 -8.877 -0.401 1.00 86.06 102 THR A CA 1
ATOM 804 C C . THR A 1 102 ? 4.878 -7.882 -0.768 1.00 86.06 102 THR A C 1
ATOM 806 O O . THR A 1 102 ? 6.010 -8.044 -0.322 1.00 86.06 102 THR A O 1
ATOM 809 N N . VAL A 1 103 ? 4.556 -6.876 -1.585 1.00 91.31 103 VAL A N 1
ATOM 810 C CA . VAL A 1 103 ? 5.515 -5.916 -2.127 1.00 91.31 103 VAL A CA 1
ATOM 811 C C . VAL A 1 103 ? 4.930 -4.506 -2.153 1.00 91.31 103 VAL A C 1
ATOM 813 O O . VAL A 1 103 ? 3.840 -4.289 -2.688 1.00 91.31 103 VAL A O 1
ATOM 816 N N . HIS A 1 104 ? 5.713 -3.534 -1.682 1.00 93.12 104 HIS A N 1
ATOM 817 C CA . HIS A 1 104 ? 5.507 -2.123 -1.983 1.00 93.12 104 HIS A CA 1
ATOM 818 C C . HIS A 1 104 ? 6.564 -1.609 -2.965 1.00 93.12 104 HIS A C 1
ATOM 820 O O . HIS A 1 104 ? 7.758 -1.836 -2.800 1.00 93.12 104 HIS A O 1
ATOM 826 N N . LEU A 1 105 ? 6.130 -0.895 -3.997 1.00 95.62 105 LEU A N 1
ATOM 827 C CA . LEU A 1 105 ? 6.976 -0.214 -4.964 1.00 95.62 105 LEU A CA 1
ATOM 828 C C . LEU A 1 105 ? 7.379 1.160 -4.430 1.00 95.62 105 LEU A C 1
ATOM 830 O O . LEU A 1 105 ? 6.519 2.015 -4.212 1.00 95.62 105 LEU A O 1
ATOM 834 N N . ILE A 1 106 ? 8.684 1.376 -4.276 1.00 94.12 106 ILE A N 1
ATOM 835 C CA . ILE A 1 106 ? 9.240 2.616 -3.727 1.00 94.12 106 ILE A CA 1
ATOM 836 C C . ILE A 1 106 ? 9.760 3.494 -4.862 1.00 94.12 106 ILE A C 1
ATOM 838 O O . ILE A 1 106 ? 9.291 4.617 -5.049 1.00 94.12 106 ILE A O 1
ATOM 842 N N . GLU A 1 107 ? 10.681 2.962 -5.666 1.00 95.19 107 GLU A N 1
ATOM 843 C CA . GLU A 1 107 ? 11.364 3.728 -6.710 1.00 95.19 107 GLU A CA 1
ATOM 844 C C . GLU A 1 107 ? 11.753 2.851 -7.906 1.00 95.19 107 GLU A C 1
ATOM 846 O O . GLU A 1 107 ? 12.089 1.677 -7.760 1.00 95.19 107 GLU A O 1
ATOM 851 N N . CYS A 1 108 ? 11.743 3.442 -9.101 1.00 96.81 108 CYS A N 1
ATOM 852 C CA . CYS A 1 108 ? 12.308 2.856 -10.309 1.00 96.81 108 CYS A CA 1
ATOM 853 C C . CYS A 1 108 ? 13.675 3.492 -10.596 1.00 96.81 108 CYS A C 1
ATOM 855 O O . CYS A 1 108 ? 13.753 4.682 -10.896 1.00 96.81 108 CYS A O 1
ATOM 857 N N . VAL A 1 109 ? 14.749 2.703 -10.517 1.00 96.12 109 VAL A N 1
ATOM 858 C CA . VAL A 1 109 ? 16.135 3.201 -10.594 1.00 96.12 109 VAL A CA 1
ATOM 859 C C . VAL A 1 109 ? 16.660 3.194 -12.029 1.00 96.12 109 VAL A C 1
ATOM 861 O O . VAL A 1 109 ? 17.437 4.064 -12.424 1.00 96.12 109 VAL A O 1
ATOM 864 N N . ASP A 1 110 ? 16.225 2.236 -12.851 1.00 94.81 110 ASP A N 1
ATOM 865 C CA . ASP A 1 110 ? 16.769 2.076 -14.204 1.00 94.81 110 ASP A CA 1
ATOM 866 C C . ASP A 1 110 ? 16.246 3.093 -15.235 1.00 94.81 110 ASP A C 1
ATOM 868 O O . ASP A 1 110 ? 16.803 3.190 -16.335 1.00 94.81 110 ASP A O 1
ATOM 872 N N . GLY A 1 111 ? 15.151 3.804 -14.936 1.00 94.81 111 GLY A N 1
ATOM 873 C CA . GLY A 1 111 ? 14.453 4.764 -15.805 1.00 94.81 111 GLY A CA 1
ATOM 874 C C . GLY A 1 111 ? 13.864 4.195 -17.111 1.00 94.81 111 GLY A C 1
ATOM 875 O O . GLY A 1 111 ? 12.985 4.799 -17.731 1.00 94.81 111 GLY A O 1
ATOM 876 N N . LYS A 1 112 ? 14.325 3.028 -17.569 1.00 96.31 112 LYS A N 1
ATOM 877 C CA . LYS A 1 112 ? 13.850 2.341 -18.781 1.00 96.31 112 LYS A CA 1
ATOM 878 C C . LYS A 1 112 ? 12.565 1.562 -18.523 1.00 96.31 112 LYS A C 1
ATOM 880 O O . LYS A 1 112 ? 11.820 1.329 -19.470 1.00 96.31 112 LYS A O 1
ATOM 885 N N . SER A 1 113 ? 12.294 1.187 -17.274 1.00 97.06 113 SER A N 1
ATOM 886 C CA . SER A 1 113 ? 11.084 0.471 -16.859 1.00 97.06 113 SER A CA 1
ATOM 887 C C . SER A 1 113 ? 10.031 1.366 -16.187 1.00 97.06 113 SER A C 1
ATOM 889 O O . SER A 1 113 ? 8.967 0.876 -15.808 1.00 97.06 113 SER A O 1
ATOM 891 N N . ASP A 1 114 ? 10.249 2.688 -16.160 1.00 97.06 114 ASP A N 1
ATOM 892 C CA . ASP A 1 114 ? 9.329 3.696 -15.605 1.00 97.06 114 ASP A CA 1
ATOM 893 C C . ASP A 1 114 ? 7.889 3.550 -16.102 1.00 97.06 114 ASP A C 1
ATOM 895 O O . ASP A 1 114 ? 6.936 3.719 -15.347 1.00 97.06 114 ASP A O 1
ATOM 899 N N . ALA A 1 115 ? 7.697 3.260 -17.393 1.00 96.50 115 ALA A N 1
ATOM 900 C CA . ALA A 1 115 ? 6.355 3.136 -17.956 1.00 96.50 115 ALA A CA 1
ATOM 901 C C . ALA A 1 115 ? 5.583 1.954 -17.347 1.00 96.50 115 ALA A C 1
ATOM 903 O O . ALA A 1 115 ? 4.377 2.067 -17.118 1.00 96.50 115 ALA A O 1
ATOM 904 N N . LEU A 1 116 ? 6.271 0.842 -17.067 1.00 96.69 116 LEU A N 1
ATOM 905 C CA . LEU A 1 116 ? 5.702 -0.315 -16.382 1.00 96.69 116 LEU A CA 1
ATOM 906 C C . LEU A 1 116 ? 5.442 -0.011 -14.911 1.00 96.69 116 LEU A C 1
ATOM 908 O O . LEU A 1 116 ? 4.311 -0.179 -14.461 1.00 96.69 116 LEU A O 1
ATOM 912 N N . PHE A 1 117 ? 6.444 0.523 -14.214 1.00 97.50 117 PHE A N 1
ATOM 913 C CA . PHE A 1 117 ? 6.335 0.934 -12.816 1.00 97.50 117 PHE A CA 1
ATOM 914 C C . PHE A 1 117 ? 5.133 1.870 -12.601 1.00 97.50 117 PHE A C 1
ATOM 916 O O . PHE A 1 117 ? 4.208 1.564 -11.850 1.00 97.50 117 PHE A O 1
ATOM 923 N N . ASN A 1 118 ? 5.060 2.959 -13.370 1.00 96.25 118 ASN A N 1
ATOM 924 C CA . ASN A 1 118 ? 3.972 3.934 -13.302 1.00 96.25 118 ASN A CA 1
ATOM 925 C C . ASN A 1 118 ? 2.611 3.328 -13.648 1.00 96.25 118 ASN A C 1
ATOM 927 O O . ASN A 1 118 ? 1.587 3.753 -13.115 1.00 96.25 118 ASN A O 1
ATOM 931 N N . LYS A 1 119 ? 2.554 2.357 -14.564 1.00 94.56 119 LYS A N 1
ATOM 932 C CA . LYS A 1 119 ? 1.303 1.669 -14.899 1.00 94.56 119 LYS A CA 1
ATOM 933 C C . LYS A 1 119 ? 0.802 0.837 -13.717 1.00 94.56 119 LYS A C 1
ATOM 935 O O . LYS A 1 119 ? -0.353 1.002 -13.337 1.00 94.56 119 LYS A O 1
ATOM 940 N N . ILE A 1 120 ? 1.672 0.033 -13.107 1.00 95.44 120 ILE A N 1
ATOM 941 C CA . ILE A 1 120 ? 1.345 -0.792 -11.935 1.00 95.44 120 ILE A CA 1
ATOM 942 C C . ILE A 1 120 ? 0.870 0.089 -10.775 1.00 95.44 120 ILE A C 1
ATOM 944 O O . ILE A 1 120 ? -0.192 -0.151 -10.200 1.00 95.44 120 ILE A O 1
ATOM 948 N N . VAL A 1 121 ? 1.609 1.163 -10.477 1.00 95.06 121 VAL A N 1
ATOM 949 C CA . VAL A 1 121 ? 1.242 2.103 -9.412 1.00 95.06 121 VAL A CA 1
ATOM 950 C C . VAL A 1 121 ? -0.131 2.722 -9.670 1.00 95.06 121 VAL A C 1
ATOM 952 O O . VAL A 1 121 ? -0.985 2.709 -8.781 1.00 95.06 121 VAL A O 1
ATOM 955 N N . ARG A 1 122 ? -0.394 3.196 -10.894 1.00 93.19 122 ARG A N 1
ATOM 956 C CA . ARG A 1 122 ? -1.688 3.789 -11.274 1.00 93.19 122 ARG A CA 1
ATOM 957 C C . ARG A 1 122 ? -2.853 2.809 -11.193 1.00 93.19 122 ARG A C 1
ATOM 959 O O . ARG A 1 122 ? -3.928 3.205 -10.746 1.00 93.19 122 ARG A O 1
ATOM 966 N N . ASP A 1 123 ? -2.647 1.561 -11.596 1.00 92.75 123 ASP A N 1
ATOM 967 C CA . ASP A 1 123 ? -3.691 0.533 -11.565 1.00 92.75 123 ASP A CA 1
ATOM 968 C C . ASP A 1 123 ? -4.011 0.076 -10.132 1.00 92.75 123 ASP A C 1
ATOM 970 O O . ASP A 1 123 ? -5.119 -0.389 -9.859 1.00 92.75 123 ASP A O 1
ATOM 974 N N . SER A 1 124 ? -3.089 0.285 -9.186 1.00 92.81 124 SER A N 1
ATOM 975 C CA . SER A 1 124 ? -3.297 -0.022 -7.766 1.00 92.81 124 SER A CA 1
ATOM 976 C C . SER A 1 124 ? -4.142 1.015 -7.005 1.00 92.81 124 SER A C 1
ATOM 978 O O . SER A 1 124 ? -4.544 0.763 -5.863 1.00 92.81 124 SER A O 1
ATOM 980 N N . VAL A 1 125 ? -4.427 2.173 -7.618 1.00 92.50 125 VAL A N 1
ATOM 981 C CA . VAL A 1 125 ? -5.117 3.295 -6.967 1.00 92.50 125 VAL A CA 1
ATOM 982 C C . VAL A 1 125 ? -6.585 2.966 -6.716 1.00 92.50 125 VAL A C 1
ATOM 984 O O . VAL A 1 125 ? -7.353 2.685 -7.637 1.00 92.50 125 VAL A O 1
ATOM 987 N N . ILE A 1 126 ? -7.015 3.111 -5.465 1.00 91.06 126 ILE A N 1
ATOM 988 C CA . ILE A 1 126 ? -8.419 3.019 -5.073 1.00 91.06 126 ILE A CA 1
ATOM 989 C C . ILE A 1 126 ? -8.935 4.352 -4.551 1.00 91.06 126 ILE A C 1
ATOM 991 O O . ILE A 1 126 ? -8.229 5.119 -3.899 1.00 91.06 126 ILE A O 1
ATOM 995 N N . LYS A 1 127 ? -10.207 4.635 -4.838 1.00 91.81 127 LYS A N 1
ATOM 996 C CA . LYS A 1 127 ? -10.894 5.812 -4.308 1.00 91.81 127 LYS A 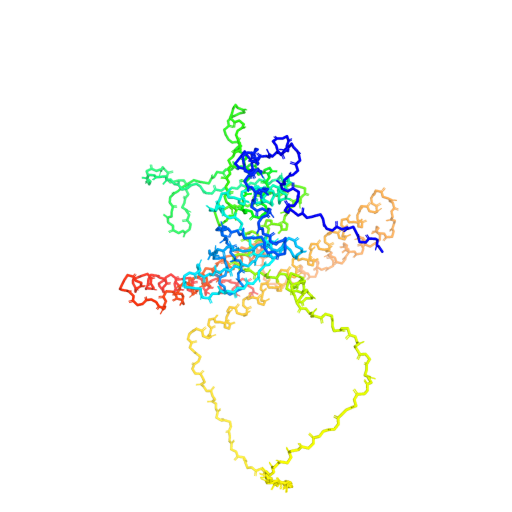CA 1
ATOM 997 C C . LYS A 1 127 ? -11.475 5.495 -2.937 1.00 91.81 127 LYS A C 1
ATOM 999 O O . LYS A 1 127 ? -12.368 4.652 -2.825 1.00 91.81 127 LYS A O 1
ATOM 1004 N N . VAL A 1 128 ? -11.032 6.235 -1.933 1.00 90.56 128 VAL A N 1
ATOM 1005 C CA . VAL A 1 128 ? -11.443 6.082 -0.536 1.00 90.56 128 VAL A CA 1
ATOM 1006 C C . VAL A 1 128 ? -12.097 7.362 -0.024 1.00 90.56 128 VAL A C 1
ATOM 1008 O O . VAL A 1 128 ? -12.135 8.398 -0.694 1.00 90.56 128 VAL A O 1
ATOM 1011 N N . LYS A 1 129 ? -12.700 7.276 1.156 1.00 90.81 129 LYS A N 1
ATOM 1012 C CA . LYS A 1 129 ? -13.160 8.448 1.895 1.00 90.81 129 LYS A CA 1
ATOM 1013 C C . LYS A 1 129 ? -12.915 8.175 3.366 1.00 90.81 129 LYS A C 1
ATOM 1015 O O . LYS A 1 129 ? -13.797 7.659 4.051 1.00 90.81 129 LYS A O 1
ATOM 1020 N N . TRP A 1 130 ? -11.712 8.485 3.818 1.00 89.94 130 TRP A N 1
ATOM 1021 C CA . TRP A 1 130 ? -11.311 8.290 5.204 1.00 89.94 130 TRP A CA 1
ATOM 1022 C C . TRP A 1 130 ? -11.073 9.642 5.859 1.00 89.94 130 TRP A C 1
ATOM 1024 O O . TRP A 1 130 ? -10.590 10.567 5.210 1.00 89.94 130 TRP A O 1
ATOM 1034 N N . ASP A 1 131 ? -11.459 9.767 7.119 1.00 88.12 131 ASP A N 1
ATOM 1035 C CA . ASP A 1 131 ? -10.954 10.818 7.990 1.00 88.12 131 ASP A CA 1
ATOM 1036 C C . ASP A 1 131 ? -9.777 10.223 8.747 1.00 88.12 131 ASP A C 1
ATOM 1038 O O . ASP A 1 131 ? -9.924 9.169 9.371 1.00 88.12 131 ASP A O 1
ATOM 1042 N N . VAL A 1 132 ? -8.625 10.868 8.635 1.00 88.25 132 VAL A N 1
ATOM 1043 C CA . VAL A 1 132 ? -7.368 10.392 9.203 1.00 88.25 132 VAL A CA 1
ATOM 1044 C C . VAL A 1 132 ? -6.700 11.505 9.993 1.00 88.25 132 VAL A C 1
ATOM 1046 O O . VAL A 1 132 ? -6.910 12.683 9.706 1.00 88.25 132 VAL A O 1
ATOM 1049 N N . GLU A 1 133 ? -5.889 11.116 10.961 1.00 87.56 133 GLU A N 1
ATOM 1050 C CA . GLU A 1 133 ? -4.853 11.961 11.543 1.00 87.56 133 GLU A CA 1
ATOM 1051 C C . GLU A 1 133 ? -3.504 11.404 11.120 1.00 87.56 133 GLU A C 1
ATOM 1053 O O . GLU A 1 133 ? -3.320 10.188 11.124 1.00 87.56 133 GLU A O 1
ATOM 1058 N N . TRP A 1 134 ? -2.561 12.267 10.775 1.00 87.31 134 TRP A N 1
ATOM 1059 C CA . TRP A 1 134 ? -1.190 11.845 10.521 1.00 87.31 134 TRP A CA 1
ATOM 1060 C C . TRP A 1 134 ? -0.203 12.762 11.231 1.00 87.31 134 TRP A C 1
ATOM 1062 O O . TRP A 1 134 ? -0.514 13.923 11.494 1.00 87.31 134 TRP A O 1
ATOM 1072 N N . PHE A 1 135 ? 0.942 12.212 11.615 1.00 83.81 135 PHE A N 1
ATOM 1073 C CA . PHE A 1 135 ? 1.957 12.926 12.374 1.00 83.81 135 PHE A CA 1
ATOM 1074 C C . PHE A 1 135 ? 2.985 13.551 11.433 1.00 83.81 135 PHE A C 1
ATOM 1076 O O . PHE A 1 135 ? 3.624 12.849 10.652 1.00 83.81 135 PHE A O 1
ATOM 1083 N N . GLU A 1 136 ? 3.137 14.867 11.524 1.00 84.25 136 GLU A N 1
ATOM 1084 C CA . GLU A 1 136 ? 4.197 15.620 10.861 1.00 84.25 136 GLU A CA 1
ATOM 1085 C C . GLU A 1 136 ? 5.284 15.953 11.885 1.00 84.25 136 GLU A C 1
ATOM 1087 O O . GLU A 1 136 ? 5.028 16.632 12.887 1.00 84.25 136 GLU A O 1
ATOM 1092 N N . GLU A 1 137 ? 6.496 15.454 11.648 1.00 81.50 137 GLU A N 1
ATOM 1093 C CA . GLU A 1 137 ? 7.666 15.755 12.472 1.00 81.50 137 GLU A CA 1
ATOM 1094 C C . GLU A 1 137 ? 8.112 17.207 12.259 1.00 81.50 137 GLU A C 1
ATOM 1096 O O . GLU A 1 137 ? 8.177 17.697 11.133 1.00 81.50 137 GLU A O 1
ATOM 1101 N N . ALA A 1 138 ? 8.434 17.915 13.344 1.00 78.06 138 ALA A N 1
ATOM 1102 C CA . ALA A 1 138 ? 8.910 19.290 13.242 1.00 78.06 138 ALA A CA 1
ATOM 1103 C C . ALA A 1 138 ? 10.363 19.321 12.735 1.00 78.06 138 ALA A C 1
ATOM 1105 O O . ALA A 1 138 ? 11.254 18.820 13.420 1.00 78.06 138 ALA A O 1
ATOM 1106 N N . GLU A 1 139 ? 10.610 19.978 11.595 1.00 70.94 139 GLU A N 1
ATOM 1107 C CA . GLU A 1 139 ? 11.931 20.018 10.935 1.00 70.94 139 GLU A CA 1
ATOM 1108 C C . GLU A 1 139 ? 13.061 20.592 11.821 1.00 70.94 139 GLU A C 1
ATOM 1110 O O . GLU A 1 139 ? 14.218 20.207 11.665 1.00 70.94 139 GLU A O 1
ATOM 1115 N N . ASP A 1 140 ? 12.736 21.444 12.803 1.00 64.19 140 ASP A N 1
ATOM 1116 C CA . ASP A 1 140 ? 13.736 22.231 13.544 1.00 64.19 140 ASP A CA 1
ATOM 1117 C C . ASP A 1 140 ? 13.801 21.958 15.058 1.00 64.19 140 ASP A C 1
ATOM 1119 O O . ASP A 1 140 ? 14.530 22.641 15.782 1.00 64.19 140 ASP A O 1
ATOM 1123 N N . GLY A 1 141 ? 12.995 21.034 15.598 1.00 55.53 141 GLY A N 1
ATOM 1124 C CA . GLY A 1 141 ? 12.888 20.831 17.056 1.00 55.53 141 GLY A CA 1
ATOM 1125 C C . GLY A 1 141 ? 12.456 22.083 17.853 1.00 55.53 141 GLY A C 1
ATOM 1126 O O . GLY A 1 141 ? 12.507 22.084 19.082 1.00 55.53 141 GLY A O 1
ATOM 1127 N N . GLN A 1 142 ? 12.040 23.156 17.168 1.00 47.84 142 GLN A N 1
ATOM 1128 C CA . GLN A 1 142 ? 11.594 24.438 17.735 1.00 47.84 142 GLN A CA 1
ATOM 1129 C C . GLN A 1 142 ? 10.069 24.630 17.684 1.00 47.84 142 GLN A C 1
ATOM 1131 O O . GLN A 1 142 ? 9.572 25.702 18.028 1.00 47.84 142 GLN A O 1
ATOM 1136 N N . GLY A 1 143 ? 9.312 23.608 17.278 1.00 50.81 143 GLY A N 1
ATOM 1137 C CA . GLY A 1 143 ? 7.852 23.652 17.311 1.00 50.81 143 GLY A CA 1
ATOM 1138 C C . GLY A 1 143 ? 7.320 23.664 18.745 1.00 50.81 143 GLY A C 1
ATOM 1139 O O . GLY A 1 143 ? 7.796 22.912 19.599 1.00 50.81 143 GLY A O 1
ATOM 1140 N N . GLU A 1 144 ? 6.317 24.501 19.021 1.00 46.16 144 GLU A N 1
ATOM 1141 C CA . GLU A 1 144 ? 5.533 24.421 20.255 1.00 46.16 144 GLU A CA 1
ATOM 1142 C C . GLU A 1 144 ? 4.873 23.033 20.319 1.00 46.16 144 GLU A C 1
ATOM 1144 O O . GLU A 1 144 ? 3.897 22.754 19.627 1.00 46.16 144 GLU A O 1
ATOM 1149 N N . SER A 1 145 ? 5.458 22.129 21.108 1.00 45.28 145 SER A N 1
ATOM 1150 C CA . SER A 1 145 ? 5.002 20.746 21.262 1.00 45.28 145 SER A CA 1
ATOM 1151 C C . SER A 1 145 ? 3.539 20.724 21.728 1.00 45.28 145 SER A C 1
ATOM 1153 O O . SER A 1 145 ? 3.256 20.963 22.905 1.00 45.28 145 SER A O 1
ATOM 1155 N N . GLN A 1 146 ? 2.614 20.396 20.827 1.00 49.12 146 GLN A N 1
ATOM 1156 C CA . GLN A 1 146 ? 1.224 20.087 21.183 1.00 49.12 146 GLN A CA 1
ATOM 1157 C C . GLN A 1 146 ? 0.941 18.581 21.277 1.00 49.12 146 GLN A C 1
ATOM 1159 O O . GLN A 1 146 ? -0.135 18.194 21.725 1.00 49.12 146 GLN A O 1
ATOM 1164 N N . GLY A 1 147 ? 1.908 17.714 20.969 1.00 48.09 147 GLY A N 1
ATOM 1165 C CA . GLY A 1 147 ? 1.771 16.277 21.183 1.00 48.09 147 GLY A CA 1
ATOM 1166 C C . GLY A 1 147 ? 3.113 15.563 21.124 1.00 48.09 147 GLY A C 1
ATOM 1167 O O . GLY A 1 147 ? 3.902 15.787 20.213 1.00 48.09 147 GLY A O 1
ATOM 1168 N N . TRP A 1 148 ? 3.368 14.700 22.104 1.00 47.66 148 TRP A N 1
ATOM 1169 C CA . TRP A 1 148 ? 4.512 13.794 22.078 1.00 47.66 148 TRP A CA 1
ATOM 1170 C C . TRP A 1 148 ? 4.122 12.554 21.274 1.00 47.66 148 TRP A C 1
ATOM 1172 O O . TRP A 1 148 ? 3.137 11.891 21.617 1.00 47.66 148 TRP A O 1
ATOM 1182 N N . ALA A 1 149 ? 4.883 12.212 20.232 1.00 52.03 149 ALA A N 1
ATOM 1183 C CA . ALA A 1 149 ? 4.884 10.839 19.746 1.00 52.03 149 ALA A CA 1
ATOM 1184 C C . ALA A 1 149 ? 5.462 9.936 20.856 1.00 52.03 149 ALA A C 1
ATOM 1186 O O . ALA A 1 149 ? 6.292 10.364 21.663 1.00 52.03 149 ALA A O 1
ATOM 1187 N N . GLY A 1 150 ? 4.970 8.698 20.975 1.00 51.38 150 GLY A N 1
ATOM 1188 C CA . GLY A 1 150 ? 5.286 7.798 22.100 1.00 51.38 150 GLY A CA 1
ATOM 1189 C C . GLY A 1 150 ? 6.769 7.406 22.239 1.00 51.38 150 GLY A C 1
ATOM 1190 O O . GLY A 1 150 ? 7.132 6.720 23.195 1.00 51.38 150 GLY A O 1
ATOM 1191 N N . ASP A 1 151 ? 7.605 7.831 21.297 1.00 56.72 151 ASP A N 1
ATOM 1192 C CA . ASP A 1 151 ? 9.051 7.647 21.180 1.00 56.72 151 ASP A CA 1
ATOM 1193 C C . ASP A 1 151 ? 9.877 8.900 21.545 1.00 56.72 151 ASP A C 1
ATOM 1195 O O . ASP A 1 151 ? 11.100 8.809 21.631 1.00 56.72 151 ASP A O 1
ATOM 1199 N N . GLY A 1 152 ? 9.233 10.037 21.833 1.00 60.19 152 GLY A N 1
ATOM 1200 C CA . GLY A 1 152 ? 9.900 11.298 22.173 1.00 60.19 152 GLY A CA 1
ATOM 1201 C C . GLY A 1 152 ? 10.062 12.269 21.000 1.00 60.19 152 GLY A C 1
ATOM 1202 O O . GLY A 1 152 ? 10.632 13.342 21.200 1.00 60.19 152 GLY A O 1
ATOM 1203 N N . THR A 1 153 ? 9.549 11.931 19.814 1.00 63.78 153 THR A N 1
ATOM 1204 C CA . THR A 1 153 ? 9.609 12.790 18.626 1.00 63.78 153 THR A CA 1
ATOM 1205 C C . THR A 1 153 ? 8.611 13.947 18.751 1.00 63.78 153 THR A C 1
ATOM 1207 O O . THR A 1 153 ? 7.449 13.765 19.133 1.00 63.78 153 THR A O 1
ATOM 1210 N N . THR A 1 154 ? 9.080 15.167 18.480 1.00 72.31 154 THR A N 1
ATOM 1211 C CA . THR A 1 154 ? 8.277 16.398 18.516 1.00 72.31 154 THR A CA 1
ATOM 1212 C C . THR A 1 154 ? 7.664 16.664 17.148 1.00 72.31 154 THR A C 1
ATOM 1214 O O . THR A 1 154 ? 8.382 16.742 16.154 1.00 72.31 154 THR A O 1
ATOM 1217 N N . GLY A 1 155 ? 6.351 16.860 17.104 1.00 78.75 155 GLY A N 1
ATOM 1218 C CA . GLY A 1 155 ? 5.623 17.117 15.867 1.00 78.75 155 GLY A CA 1
ATOM 1219 C C . GLY A 1 155 ? 4.170 17.477 16.142 1.00 78.75 155 GLY A C 1
ATOM 1220 O O . GLY A 1 155 ? 3.793 17.757 17.287 1.00 78.75 155 GLY A O 1
ATOM 1221 N N . SER A 1 156 ? 3.352 17.479 15.096 1.00 81.56 156 SER A N 1
ATOM 1222 C CA . SER A 1 156 ? 1.928 17.792 15.199 1.00 81.56 156 SER A CA 1
ATOM 1223 C C . SER A 1 156 ? 1.072 16.749 14.489 1.00 81.56 156 SER A C 1
ATOM 1225 O O . SER A 1 156 ? 1.471 16.185 13.474 1.00 81.56 156 SER A O 1
ATOM 1227 N N . TRP A 1 157 ? -0.102 16.460 15.055 1.00 83.88 157 TRP A N 1
ATOM 1228 C CA . TRP A 1 157 ? -1.092 15.590 14.424 1.00 83.88 157 TRP A CA 1
ATOM 1229 C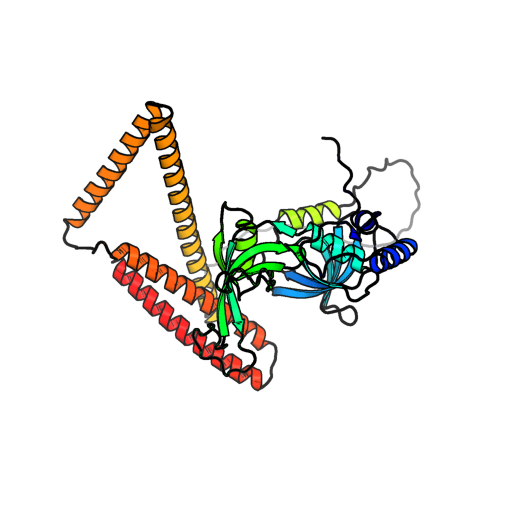 C . TRP A 1 157 ? -2.024 16.435 13.558 1.00 83.88 157 TRP A C 1
ATOM 1231 O O . TRP A 1 157 ? -2.741 17.297 14.069 1.00 83.88 157 TRP A O 1
ATOM 1241 N N . ILE A 1 158 ? -2.033 16.166 12.257 1.00 86.50 158 ILE A N 1
ATOM 1242 C CA . ILE A 1 158 ? -2.805 16.907 11.263 1.00 86.50 158 ILE A CA 1
ATOM 1243 C C . ILE A 1 158 ? -4.046 16.105 10.895 1.00 86.50 158 ILE A C 1
ATOM 1245 O O . ILE A 1 158 ? -3.964 14.947 10.481 1.00 86.50 158 ILE A O 1
ATOM 1249 N N . HIS A 1 159 ? -5.214 16.733 11.017 1.00 89.88 159 HIS A N 1
ATOM 1250 C CA . HIS A 1 159 ? -6.481 16.133 10.623 1.00 89.88 159 HIS A CA 1
ATOM 1251 C C . HIS A 1 159 ? -6.701 16.306 9.124 1.00 89.88 159 HIS A C 1
ATOM 1253 O O . HIS A 1 159 ? -6.726 17.412 8.591 1.00 89.88 159 HIS A O 1
ATOM 1259 N N . SER A 1 160 ? -6.924 15.212 8.406 1.00 91.81 160 SER A N 1
ATOM 1260 C CA . SER A 1 160 ? -7.104 15.263 6.957 1.00 91.81 160 SER A CA 1
ATOM 1261 C C . SER A 1 160 ? -8.183 14.300 6.466 1.00 91.81 160 SER A C 1
ATOM 1263 O O . SER A 1 160 ? -8.688 13.436 7.188 1.00 91.81 160 SER A O 1
ATOM 1265 N N . SER A 1 161 ? -8.601 14.470 5.212 1.00 92.44 161 SER A N 1
ATOM 1266 C CA . SER A 1 161 ? -9.498 13.549 4.517 1.00 92.44 161 SER A CA 1
ATOM 1267 C C . SER A 1 161 ? -8.758 12.832 3.394 1.00 92.44 161 SER A C 1
ATOM 1269 O O . SER A 1 161 ? -8.448 13.437 2.369 1.00 92.44 161 SER A O 1
ATOM 1271 N N . ALA A 1 162 ? -8.523 11.528 3.542 1.00 91.75 162 ALA A N 1
ATOM 1272 C CA . ALA A 1 162 ? -7.960 10.718 2.470 1.00 91.75 162 ALA A CA 1
ATOM 1273 C C . ALA A 1 162 ? -9.005 10.467 1.372 1.00 91.75 162 ALA A C 1
ATOM 1275 O O . ALA A 1 162 ? -10.137 10.040 1.642 1.00 91.75 162 ALA A O 1
ATOM 1276 N N . ARG A 1 163 ? -8.622 10.725 0.118 1.00 92.94 163 ARG A N 1
ATOM 1277 C CA . ARG A 1 163 ? -9.471 10.532 -1.073 1.00 92.94 163 ARG A CA 1
ATOM 1278 C C . ARG A 1 163 ? -9.033 9.371 -1.946 1.00 92.94 163 ARG A C 1
ATOM 1280 O O . ARG A 1 163 ? -9.871 8.782 -2.635 1.00 92.94 163 ARG A O 1
ATOM 1287 N N . TYR A 1 164 ? -7.746 9.052 -1.931 1.00 92.81 164 TYR A N 1
ATOM 1288 C CA . TYR A 1 164 ? -7.188 7.952 -2.704 1.00 92.81 164 TYR A CA 1
ATOM 1289 C C . TYR A 1 164 ? -6.128 7.227 -1.895 1.00 92.81 164 TYR A C 1
ATOM 1291 O O . TYR A 1 164 ? -5.392 7.863 -1.146 1.00 92.81 164 TYR A O 1
ATOM 1299 N N . TYR A 1 165 ? -6.065 5.915 -2.082 1.00 91.75 165 TYR A N 1
ATOM 1300 C CA . TYR A 1 165 ? -5.023 5.056 -1.543 1.00 91.75 165 TYR A CA 1
ATOM 1301 C C . TYR A 1 165 ? -4.343 4.324 -2.701 1.00 91.75 165 TYR A C 1
ATOM 1303 O O . TYR A 1 165 ? -5.016 3.751 -3.560 1.00 91.75 165 TYR A O 1
AT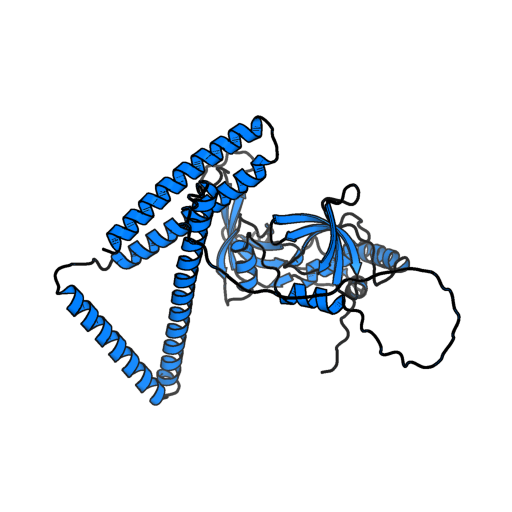OM 1311 N N . ILE A 1 166 ? -3.018 4.397 -2.757 1.00 93.06 166 ILE A N 1
ATOM 1312 C CA . ILE A 1 166 ? -2.167 3.756 -3.753 1.00 93.06 166 ILE A CA 1
ATOM 1313 C C . ILE A 1 166 ? -1.607 2.491 -3.112 1.00 93.06 166 ILE A C 1
ATOM 1315 O O . ILE A 1 166 ? -0.578 2.533 -2.441 1.00 93.06 166 ILE A O 1
ATOM 1319 N N . ARG A 1 167 ? -2.309 1.373 -3.306 1.00 90.62 167 ARG A N 1
ATOM 1320 C CA . ARG A 1 167 ? -2.031 0.118 -2.596 1.00 90.62 167 ARG A CA 1
ATOM 1321 C C . ARG A 1 167 ? -0.592 -0.344 -2.748 1.00 90.62 167 ARG A C 1
ATOM 1323 O O . ARG A 1 167 ? 0.096 -0.546 -1.760 1.00 90.62 167 ARG A O 1
ATOM 1330 N N . ILE A 1 168 ? -0.120 -0.442 -3.988 1.00 92.75 168 ILE A N 1
ATOM 1331 C CA . ILE A 1 168 ? 1.210 -0.991 -4.257 1.00 92.75 168 ILE A CA 1
ATOM 1332 C C . ILE A 1 168 ? 2.334 -0.042 -3.830 1.00 92.75 168 ILE A C 1
ATOM 1334 O O . ILE A 1 168 ? 3.457 -0.487 -3.734 1.00 92.75 168 ILE A O 1
ATOM 1338 N N . ALA A 1 169 ? 2.082 1.251 -3.609 1.00 92.62 169 ALA A N 1
ATOM 1339 C CA . ALA A 1 169 ? 3.112 2.205 -3.172 1.00 92.62 169 ALA A CA 1
ATOM 1340 C C . ALA A 1 169 ? 2.979 2.565 -1.686 1.00 92.62 169 ALA A C 1
ATOM 1342 O O . ALA A 1 169 ? 3.707 3.416 -1.189 1.00 92.62 169 ALA A O 1
ATOM 1343 N N . ASN A 1 170 ? 2.000 1.974 -1.004 1.00 90.88 170 ASN A N 1
ATOM 1344 C CA . ASN A 1 170 ? 1.628 2.290 0.361 1.00 90.88 170 ASN A CA 1
ATOM 1345 C C . ASN A 1 170 ? 1.437 3.796 0.663 1.00 90.88 170 ASN A C 1
ATOM 1347 O O . ASN A 1 170 ? 1.886 4.311 1.686 1.00 90.88 170 ASN A O 1
ATOM 1351 N N . GLN A 1 171 ? 0.771 4.526 -0.238 1.00 91.81 171 GLN A N 1
ATOM 1352 C CA . GLN A 1 171 ? 0.633 5.989 -0.158 1.00 91.81 171 GLN A CA 1
ATOM 1353 C C . GLN A 1 171 ? -0.827 6.448 -0.138 1.00 91.81 171 GLN A C 1
ATOM 1355 O O . GLN A 1 171 ? -1.657 5.955 -0.904 1.00 91.81 171 GLN A O 1
ATOM 1360 N N . LEU A 1 172 ? -1.141 7.456 0.673 1.00 91.44 172 LEU A N 1
ATOM 1361 C CA . LEU A 1 172 ? -2.440 8.124 0.726 1.00 91.44 172 LEU A CA 1
ATOM 1362 C C . LEU A 1 172 ? -2.368 9.535 0.165 1.00 91.44 172 LEU A C 1
ATOM 1364 O O . LEU A 1 172 ? -1.449 10.292 0.450 1.00 91.44 172 LEU A O 1
ATOM 1368 N N . LEU A 1 173 ? -3.404 9.903 -0.586 1.00 93.00 173 LEU A N 1
ATOM 1369 C CA . LEU A 1 173 ? -3.643 11.281 -0.997 1.00 93.00 173 LEU A CA 1
ATOM 1370 C C . LEU A 1 173 ? -4.677 11.895 -0.066 1.00 93.00 173 LEU A C 1
ATOM 1372 O O . LEU A 1 173 ? -5.863 11.532 -0.118 1.00 93.00 173 LEU A O 1
ATOM 1376 N N . VAL A 1 174 ? -4.223 12.836 0.754 1.00 92.06 174 VAL A N 1
ATOM 1377 C CA . VAL A 1 174 ? -5.030 13.498 1.775 1.00 92.06 174 VAL A CA 1
ATOM 1378 C C . VAL A 1 174 ? -5.285 14.964 1.430 1.00 92.06 174 VAL A C 1
ATOM 1380 O O . VAL A 1 174 ? -4.448 15.638 0.837 1.00 92.06 174 VAL A O 1
ATOM 1383 N N . GLU A 1 175 ? -6.482 15.436 1.765 1.00 90.69 175 GLU A N 1
ATOM 1384 C CA . GLU A 1 175 ? -6.870 16.849 1.745 1.00 90.69 175 GLU A CA 1
ATOM 1385 C C . GLU A 1 175 ? -6.895 17.348 3.189 1.00 90.69 175 GLU A C 1
ATOM 1387 O O . GLU A 1 175 ? -7.623 16.781 4.011 1.00 90.69 175 GLU A O 1
ATOM 1392 N N . ASP A 1 176 ? -6.136 18.396 3.494 1.00 82.00 176 ASP A N 1
ATOM 1393 C CA . ASP A 1 176 ? -6.222 19.061 4.794 1.00 82.00 176 ASP A CA 1
ATOM 1394 C C . ASP A 1 176 ? -7.621 19.685 4.970 1.00 82.00 176 ASP A C 1
ATOM 1396 O O . ASP A 1 176 ? -8.202 20.234 4.027 1.00 82.00 176 ASP A O 1
ATOM 1400 N N . LYS A 1 177 ? -8.201 19.530 6.163 1.00 71.19 177 LYS A N 1
ATOM 1401 C CA . LYS A 1 177 ? -9.519 20.079 6.501 1.00 71.19 177 LYS A CA 1
ATOM 1402 C C . LYS A 1 177 ? -9.445 21.510 7.032 1.00 71.19 177 LYS A C 1
ATOM 1404 O O . LYS A 1 177 ? -10.452 22.213 6.922 1.00 71.19 177 LYS A O 1
ATOM 1409 N N . ASP A 1 178 ? -8.297 21.924 7.565 1.00 65.81 178 ASP A N 1
ATOM 1410 C CA . ASP A 1 178 ? -8.169 23.152 8.356 1.00 65.81 178 ASP A CA 1
ATOM 1411 C C . ASP A 1 178 ? -7.568 24.323 7.562 1.00 65.81 178 ASP A C 1
ATOM 1413 O O . ASP A 1 178 ? -7.803 25.492 7.882 1.00 65.81 178 ASP A O 1
ATOM 1417 N N . LEU A 1 179 ? -6.887 24.039 6.449 1.00 57.81 179 LEU A N 1
ATOM 1418 C CA . LEU A 1 179 ? -6.502 25.052 5.470 1.00 57.81 179 LEU A CA 1
ATOM 1419 C C . LEU A 1 179 ? -7.726 25.434 4.625 1.00 57.81 179 LEU A C 1
ATOM 1421 O O . LEU A 1 179 ? -8.307 24.611 3.918 1.00 57.81 179 LEU A O 1
ATOM 1425 N N . GLY A 1 180 ? -8.149 26.699 4.723 1.00 52.06 180 GLY A N 1
ATOM 1426 C CA . GLY A 1 180 ? -9.319 27.238 4.025 1.00 52.06 180 GLY A CA 1
ATOM 1427 C C . GLY A 1 180 ? -9.389 26.858 2.537 1.00 52.06 180 GLY A C 1
ATOM 1428 O O . GLY A 1 180 ? -8.381 26.579 1.896 1.00 52.06 180 GLY A O 1
ATOM 1429 N N . GLN A 1 181 ? -10.604 26.884 1.971 1.00 52.50 181 GLN A N 1
ATOM 1430 C CA . GLN A 1 181 ? -10.986 26.358 0.641 1.00 52.50 181 GLN A CA 1
ATOM 1431 C C . GLN A 1 181 ? -10.112 26.756 -0.574 1.00 52.50 181 GLN A C 1
ATOM 1433 O O . GLN A 1 181 ? -10.353 26.245 -1.672 1.00 52.50 181 GLN A O 1
ATOM 1438 N N . GLU A 1 182 ? -9.143 27.655 -0.414 1.00 46.47 182 GLU A N 1
ATOM 1439 C CA . GLU A 1 182 ? -8.297 28.204 -1.471 1.00 46.47 182 GLU A CA 1
ATOM 1440 C C . GLU A 1 182 ? -7.028 27.378 -1.760 1.00 46.47 182 GLU A C 1
ATOM 1442 O O . GLU A 1 182 ? -6.518 27.458 -2.877 1.00 46.47 182 GLU A O 1
ATOM 1447 N N . SER A 1 183 ? -6.570 26.495 -0.860 1.00 50.72 183 SER A N 1
ATOM 1448 C CA . SER A 1 183 ? -5.454 25.565 -1.126 1.00 50.72 183 SER A CA 1
ATOM 1449 C C . SER A 1 183 ? -5.944 24.125 -1.327 1.00 50.72 183 SER A C 1
ATOM 1451 O O . SER A 1 183 ? -5.707 23.243 -0.508 1.00 50.72 183 SER A O 1
ATOM 1453 N N . ARG A 1 184 ? -6.644 23.859 -2.439 1.00 57.72 184 ARG A N 1
ATOM 1454 C CA . ARG A 1 184 ? -7.095 22.502 -2.834 1.00 57.72 184 ARG A CA 1
ATOM 1455 C C . ARG A 1 184 ? -5.948 21.629 -3.370 1.00 57.72 184 ARG A C 1
ATOM 1457 O O . ARG A 1 184 ? -6.010 21.144 -4.500 1.00 57.72 184 ARG A O 1
ATOM 1464 N N . GLY A 1 185 ? -4.881 21.483 -2.593 1.00 72.75 185 GLY A N 1
ATOM 1465 C CA . GLY A 1 185 ? -3.800 20.540 -2.870 1.00 72.75 185 GLY A CA 1
ATOM 1466 C C . GLY A 1 185 ? -4.076 19.185 -2.224 1.00 72.75 185 GLY A C 1
ATOM 1467 O O . GLY A 1 185 ? -4.662 19.124 -1.147 1.00 72.75 185 GLY A O 1
ATOM 1468 N N . PHE A 1 186 ? -3.650 18.106 -2.880 1.00 85.44 186 PHE A N 1
ATOM 1469 C CA . PHE A 1 186 ? -3.460 16.824 -2.204 1.00 85.44 186 PHE A CA 1
ATOM 1470 C C . PHE A 1 186 ? -2.043 16.777 -1.643 1.00 85.44 186 PHE A C 1
ATOM 1472 O O . PHE A 1 186 ? -1.100 17.126 -2.355 1.00 85.44 186 PHE A O 1
ATOM 1479 N N . VAL A 1 187 ? -1.903 16.296 -0.414 1.00 88.69 187 VAL A N 1
ATOM 1480 C CA . VAL A 1 187 ? -0.620 15.897 0.174 1.00 88.69 187 VAL A CA 1
ATOM 1481 C C . VAL A 1 187 ? -0.510 14.380 0.038 1.00 88.69 187 VAL A C 1
ATOM 1483 O O . VAL A 1 187 ? -1.506 13.670 0.204 1.00 88.69 187 VAL A O 1
ATOM 1486 N N . ILE A 1 188 ? 0.674 13.887 -0.326 1.00 90.69 188 ILE A N 1
ATOM 1487 C CA . ILE A 1 188 ? 0.962 12.451 -0.386 1.00 90.69 188 ILE A CA 1
ATOM 1488 C C . ILE A 1 188 ? 1.661 12.079 0.915 1.00 90.69 188 ILE A C 1
ATOM 1490 O O . ILE A 1 188 ? 2.704 12.646 1.220 1.00 90.69 188 ILE A O 1
ATOM 1494 N N . ILE A 1 189 ? 1.092 11.132 1.652 1.00 89.75 189 ILE A N 1
ATOM 1495 C CA . ILE A 1 189 ? 1.675 10.598 2.885 1.00 89.75 189 ILE A CA 1
ATOM 1496 C C . ILE A 1 189 ? 1.830 9.085 2.769 1.00 89.75 189 ILE A C 1
ATOM 1498 O O . ILE A 1 189 ? 1.036 8.431 2.087 1.00 89.75 189 ILE A O 1
ATOM 1502 N N . THR A 1 190 ? 2.830 8.520 3.433 1.00 87.62 190 THR A N 1
ATOM 1503 C CA . THR A 1 190 ? 2.969 7.066 3.566 1.00 87.62 190 THR A CA 1
ATOM 1504 C C . THR A 1 190 ? 1.938 6.552 4.569 1.00 87.62 190 THR A C 1
ATOM 1506 O O . THR A 1 190 ? 1.659 7.205 5.573 1.00 87.62 190 THR A O 1
ATOM 1509 N N . ALA A 1 191 ? 1.322 5.404 4.292 1.00 83.50 191 ALA A N 1
ATOM 1510 C CA . ALA A 1 191 ? 0.412 4.763 5.234 1.00 83.50 191 ALA A CA 1
ATOM 1511 C C . ALA A 1 191 ? 1.193 3.827 6.166 1.00 83.50 191 ALA A C 1
ATOM 1513 O O . ALA A 1 191 ? 1.282 2.622 5.939 1.00 83.50 191 ALA A O 1
ATOM 1514 N N . ASP A 1 192 ? 1.788 4.413 7.201 1.00 79.38 192 ASP A N 1
ATOM 1515 C CA . ASP A 1 192 ? 2.601 3.727 8.204 1.00 79.38 192 ASP A CA 1
ATOM 1516 C C . ASP A 1 192 ? 2.115 4.031 9.638 1.00 79.38 192 ASP A C 1
ATOM 1518 O O . ASP A 1 192 ? 0.972 4.433 9.866 1.00 79.38 192 ASP A O 1
ATOM 1522 N N . LEU A 1 193 ? 2.987 3.813 10.628 1.00 70.62 193 LEU A N 1
ATOM 1523 C CA . LEU A 1 193 ? 2.705 4.019 12.052 1.00 70.62 193 LEU A CA 1
ATOM 1524 C C . LEU A 1 193 ? 2.370 5.476 12.416 1.00 70.62 193 LEU A C 1
ATOM 1526 O O . LEU A 1 193 ? 1.795 5.716 13.480 1.00 70.62 193 LEU A O 1
ATOM 1530 N N . ASN A 1 194 ? 2.699 6.436 11.551 1.00 78.56 194 ASN A N 1
ATOM 1531 C CA . ASN A 1 194 ? 2.396 7.849 11.741 1.00 78.56 194 ASN A CA 1
ATOM 1532 C C . ASN A 1 194 ? 0.994 8.220 11.249 1.00 78.56 194 ASN A C 1
ATOM 1534 O O . ASN A 1 194 ? 0.656 9.398 11.214 1.00 78.56 194 ASN A O 1
ATOM 1538 N N . LEU A 1 195 ? 0.156 7.239 10.903 1.00 82.06 195 LEU A N 1
ATOM 1539 C CA . LEU A 1 195 ? -1.214 7.428 10.447 1.00 82.06 195 LEU A CA 1
ATOM 1540 C C . LEU A 1 195 ? -2.223 6.819 11.433 1.00 82.06 195 LEU A C 1
ATOM 1542 O O . LEU A 1 195 ? -2.027 5.739 11.979 1.00 82.06 195 LEU A O 1
ATOM 1546 N N . LYS A 1 196 ? -3.364 7.481 11.621 1.00 83.38 196 LYS A N 1
ATOM 1547 C CA . LYS A 1 196 ? -4.514 6.986 12.386 1.00 83.38 196 LYS A CA 1
ATOM 1548 C C . LYS A 1 196 ? -5.789 7.159 11.576 1.00 83.38 196 LYS A C 1
ATOM 1550 O O . LYS A 1 196 ? -6.043 8.232 11.033 1.00 83.38 196 LYS A O 1
ATOM 1555 N N . LEU A 1 197 ? -6.639 6.136 11.535 1.00 82.75 197 LEU A N 1
ATOM 1556 C CA . LEU A 1 197 ? -7.992 6.265 10.989 1.00 82.75 197 LEU A CA 1
ATOM 1557 C C . LEU A 1 197 ? -8.937 6.718 12.084 1.00 82.75 197 LEU A C 1
ATOM 1559 O O . LEU A 1 197 ? -9.163 6.002 13.053 1.00 82.75 197 LEU A O 1
ATOM 1563 N N . LEU A 1 198 ? -9.560 7.867 11.863 1.00 83.62 198 LEU A N 1
ATOM 1564 C CA . LEU A 1 198 ? -10.653 8.346 12.694 1.00 83.62 198 LEU A CA 1
ATOM 1565 C C . LEU A 1 198 ? -11.990 7.779 12.219 1.00 83.62 198 LEU A C 1
ATOM 1567 O O . LEU A 1 198 ? -12.846 7.401 13.017 1.00 83.62 198 LEU A O 1
ATOM 1571 N N . LYS A 1 199 ? -12.205 7.752 10.895 1.00 82.12 199 LYS A N 1
ATOM 1572 C CA . LYS A 1 199 ? -13.488 7.331 10.319 1.00 82.12 199 LYS A CA 1
ATOM 1573 C C . LYS A 1 199 ? -13.362 6.828 8.890 1.00 82.12 199 LYS A C 1
ATOM 1575 O O . LYS A 1 199 ? -12.984 7.576 7.991 1.00 82.12 199 LYS A O 1
ATOM 1580 N N . CYS A 1 200 ? -13.815 5.602 8.637 1.00 84.81 200 CYS A N 1
ATOM 1581 C CA . CYS A 1 200 ? -14.002 5.087 7.280 1.00 84.81 200 CYS A CA 1
ATOM 1582 C C . CYS A 1 200 ? -15.439 5.340 6.801 1.00 84.81 200 CYS A C 1
ATOM 1584 O O . CYS A 1 200 ? -16.403 4.752 7.294 1.00 84.81 200 CYS A O 1
ATOM 1586 N N . HIS A 1 201 ? -15.620 6.229 5.822 1.00 79.81 201 HIS A N 1
ATOM 1587 C CA . HIS A 1 201 ? -16.950 6.507 5.284 1.00 79.81 201 HIS A CA 1
ATOM 1588 C C . HIS A 1 201 ? -17.366 5.413 4.302 1.00 79.81 201 HIS A C 1
ATOM 1590 O O . HIS A 1 201 ? -16.666 5.136 3.329 1.00 79.81 201 HIS A O 1
ATOM 1596 N N . LYS A 1 202 ? -18.578 4.875 4.488 1.00 78.31 202 LYS A N 1
ATOM 1597 C CA . LYS A 1 202 ? -19.184 3.859 3.605 1.00 78.31 202 LYS A CA 1
ATOM 1598 C C . LYS A 1 202 ? -18.412 2.527 3.554 1.00 78.31 202 LYS A C 1
ATOM 1600 O O . LYS A 1 202 ? -18.595 1.786 2.594 1.00 78.31 202 LYS A O 1
ATOM 1605 N N . GLY A 1 203 ? -17.531 2.263 4.525 1.00 72.75 203 GLY A N 1
ATOM 1606 C CA . GLY A 1 203 ? -16.782 1.004 4.656 1.00 72.75 203 GLY A CA 1
ATOM 1607 C C . GLY A 1 203 ? -15.805 0.687 3.516 1.00 72.75 203 GLY A C 1
ATOM 1608 O O . GLY A 1 203 ? -15.236 -0.397 3.488 1.00 72.75 203 GLY A O 1
ATOM 1609 N N . LYS A 1 204 ? -15.594 1.592 2.551 1.00 74.75 204 LYS A N 1
ATOM 1610 C CA . LYS A 1 204 ? -14.734 1.308 1.394 1.00 74.75 204 LYS A CA 1
ATOM 1611 C C . LYS A 1 204 ? -13.260 1.320 1.790 1.00 74.75 204 LYS A C 1
ATOM 1613 O O . LYS A 1 204 ? -12.769 2.351 2.245 1.00 74.75 204 LYS A O 1
ATOM 1618 N N . GLY A 1 205 ? -12.580 0.200 1.544 1.00 70.00 205 GLY A N 1
ATOM 1619 C CA . GLY A 1 205 ? -11.157 0.001 1.829 1.00 70.00 205 GLY A CA 1
ATOM 1620 C C . GLY A 1 205 ? -10.835 -0.121 3.321 1.00 70.00 205 GLY A C 1
ATOM 1621 O O . GLY A 1 205 ? -9.694 0.068 3.719 1.00 70.00 205 GLY A O 1
ATOM 1622 N N . ILE A 1 206 ? -11.836 -0.405 4.164 1.00 75.81 206 ILE A N 1
ATOM 1623 C CA . ILE A 1 206 ? -11.596 -0.622 5.595 1.00 75.81 206 ILE A CA 1
ATOM 1624 C C . ILE A 1 206 ? -10.668 -1.819 5.834 1.00 75.81 206 ILE A C 1
ATOM 1626 O O . ILE A 1 206 ? -9.776 -1.714 6.663 1.00 75.81 206 ILE A O 1
ATOM 1630 N N . ASP A 1 207 ? -10.807 -2.887 5.043 1.00 76.19 207 ASP A N 1
ATOM 1631 C CA . ASP A 1 207 ? -9.934 -4.064 5.118 1.00 76.19 207 ASP A CA 1
ATOM 1632 C C . ASP A 1 207 ? -8.493 -3.725 4.719 1.00 76.19 207 ASP A C 1
ATOM 1634 O O . ASP A 1 207 ? -7.553 -4.199 5.355 1.00 76.19 207 ASP A O 1
ATOM 1638 N N . ASP A 1 208 ? -8.315 -2.869 3.703 1.00 73.81 208 ASP A N 1
ATOM 1639 C CA . ASP A 1 208 ? -6.999 -2.350 3.323 1.00 73.81 208 ASP A CA 1
ATOM 1640 C C . ASP A 1 208 ? -6.396 -1.549 4.492 1.00 73.81 208 ASP A C 1
ATOM 1642 O O . ASP A 1 208 ? -5.248 -1.766 4.860 1.00 73.81 208 ASP A O 1
ATOM 1646 N N . PHE A 1 209 ? -7.182 -0.682 5.145 1.00 69.56 209 PHE A N 1
ATOM 1647 C CA . PHE A 1 209 ? -6.721 0.092 6.302 1.00 69.56 209 PHE A CA 1
ATOM 1648 C C . PHE A 1 209 ? -6.373 -0.773 7.521 1.00 69.56 209 PHE A C 1
ATOM 1650 O O . PHE A 1 209 ? -5.366 -0.542 8.186 1.00 69.56 209 PHE A O 1
ATOM 1657 N N . SER A 1 210 ? -7.197 -1.770 7.840 1.00 66.75 210 SER A N 1
ATOM 1658 C CA . SER A 1 210 ? -6.934 -2.668 8.965 1.00 66.75 210 SER A CA 1
ATOM 1659 C C . SER A 1 210 ? -5.623 -3.428 8.780 1.00 66.75 210 SER A C 1
ATOM 1661 O O . SER A 1 210 ? -4.872 -3.557 9.741 1.00 66.75 210 SER A O 1
ATOM 1663 N N . ARG A 1 211 ? -5.302 -3.840 7.550 1.00 67.00 211 ARG A N 1
ATOM 1664 C CA . ARG A 1 211 ? -4.010 -4.461 7.220 1.00 67.00 211 ARG A CA 1
ATOM 1665 C C . ARG A 1 211 ? -2.848 -3.476 7.304 1.00 67.00 211 ARG A C 1
ATOM 1667 O O . ARG A 1 211 ? -1.768 -3.845 7.736 1.00 67.00 211 ARG A O 1
ATOM 1674 N N . LEU A 1 212 ? -3.076 -2.214 6.951 1.00 63.81 212 LEU A N 1
ATOM 1675 C CA . LEU A 1 212 ? -2.052 -1.174 7.051 1.00 63.81 212 LEU A CA 1
ATOM 1676 C C . LEU A 1 212 ? -1.602 -0.882 8.485 1.00 63.81 212 LEU A C 1
ATOM 1678 O O . LEU A 1 212 ? -0.430 -0.597 8.705 1.00 63.81 212 LEU A O 1
ATOM 1682 N N . ILE A 1 213 ? -2.529 -0.914 9.449 1.00 55.44 213 ILE A N 1
ATOM 1683 C CA . ILE A 1 213 ? -2.294 -0.360 10.795 1.00 55.44 213 ILE A CA 1
ATOM 1684 C C . ILE A 1 213 ? -2.253 -1.425 11.894 1.00 55.44 213 ILE A C 1
ATOM 1686 O O . ILE A 1 213 ? -1.466 -1.293 12.831 1.00 55.44 213 ILE A O 1
ATOM 1690 N N . ASN A 1 214 ? -3.064 -2.485 11.803 1.00 50.22 214 ASN A N 1
ATOM 1691 C CA . ASN A 1 214 ? -3.065 -3.537 12.828 1.00 50.22 214 ASN A CA 1
ATOM 1692 C C . ASN A 1 214 ? -1.956 -4.575 12.605 1.00 50.22 214 ASN A C 1
ATOM 1694 O O . ASN A 1 214 ? -1.546 -5.237 13.556 1.00 50.22 214 ASN A O 1
ATOM 1698 N N . GLU A 1 215 ? -1.439 -4.691 11.381 1.00 46.34 215 GLU A N 1
ATOM 1699 C CA . GLU A 1 215 ? -0.480 -5.718 10.972 1.00 46.34 215 GLU A CA 1
ATOM 1700 C C . GLU A 1 215 ? 0.911 -5.129 10.685 1.00 46.34 215 GLU A C 1
ATOM 1702 O O . GLU A 1 215 ? 1.543 -5.417 9.674 1.00 46.34 215 GLU A O 1
ATOM 1707 N N . GLY A 1 216 ? 1.516 -4.469 11.679 1.00 42.69 216 GLY A N 1
ATOM 1708 C CA . GLY A 1 216 ? 2.991 -4.429 11.778 1.00 42.69 216 GLY A CA 1
ATOM 1709 C C . GLY A 1 216 ? 3.651 -5.829 11.864 1.00 42.69 216 GLY A C 1
ATOM 1710 O O . GLY A 1 216 ? 4.835 -5.939 12.174 1.00 42.69 216 GLY A O 1
ATOM 1711 N N . VAL A 1 217 ? 2.868 -6.889 11.640 1.00 40.62 217 VAL A N 1
ATOM 1712 C CA . VAL A 1 217 ? 3.175 -8.309 11.575 1.00 40.62 217 VAL A CA 1
ATOM 1713 C C . VAL A 1 217 ? 2.366 -8.864 10.401 1.00 40.62 217 VAL A C 1
ATOM 1715 O O . VAL A 1 217 ? 1.141 -8.851 10.420 1.00 40.62 217 VAL A O 1
ATOM 1718 N N . VAL A 1 218 ? 3.075 -9.326 9.382 1.00 35.16 218 VAL A N 1
ATOM 1719 C CA . VAL A 1 218 ? 2.562 -9.906 8.139 1.00 35.16 218 VAL A CA 1
ATOM 1720 C C . VAL A 1 218 ? 1.656 -11.117 8.407 1.00 35.16 218 VAL A C 1
ATOM 1722 O O . VAL A 1 218 ? 2.042 -12.018 9.150 1.00 35.16 218 VAL A O 1
ATOM 1725 N N . GLN A 1 219 ? 0.515 -11.218 7.716 1.00 32.00 219 GLN A N 1
ATOM 1726 C CA . GLN A 1 219 ? -0.032 -12.517 7.309 1.00 32.00 219 GLN A CA 1
ATOM 1727 C C . GLN A 1 219 ? -0.021 -12.617 5.784 1.00 32.00 219 GLN A C 1
ATOM 1729 O O . GLN A 1 219 ? -0.814 -11.975 5.088 1.00 32.00 219 GLN A O 1
ATOM 1734 N N . SER A 1 220 ? 0.871 -13.457 5.245 1.00 33.78 220 SER A N 1
ATOM 1735 C CA . SER A 1 220 ? 0.735 -13.895 3.862 1.00 33.78 220 SER A CA 1
ATOM 1736 C C . SER A 1 220 ? -0.617 -14.606 3.766 1.00 33.78 220 SER A C 1
ATOM 1738 O O . SER A 1 220 ? -0.888 -15.578 4.473 1.00 33.78 220 SER A O 1
ATOM 1740 N N . SER A 1 221 ? -1.549 -14.073 2.970 1.00 38.38 221 SER A N 1
ATOM 1741 C CA . SER A 1 221 ? -2.827 -14.767 2.811 1.00 38.38 221 SER A CA 1
ATOM 1742 C C . SER A 1 221 ? -2.525 -16.152 2.224 1.00 38.38 221 SER A C 1
ATOM 1744 O O . SER A 1 221 ? -1.822 -16.196 1.207 1.00 38.38 221 SER A O 1
ATOM 1746 N N . PRO A 1 222 ? -3.050 -17.259 2.787 1.00 40.09 222 PRO A N 1
ATOM 1747 C CA . PRO A 1 222 ? -2.816 -18.610 2.275 1.00 40.09 222 PRO A CA 1
ATOM 1748 C C . PRO A 1 222 ? -3.059 -18.732 0.766 1.00 40.09 222 PRO A C 1
ATOM 1750 O O . PRO A 1 222 ? -2.339 -19.462 0.091 1.00 40.09 222 PRO A O 1
ATOM 1753 N N . GLU A 1 223 ? -3.989 -17.936 0.231 1.00 39.66 223 GLU A N 1
ATOM 1754 C CA . GLU A 1 223 ? -4.290 -17.795 -1.197 1.00 39.66 223 GLU A CA 1
ATOM 1755 C C . GLU A 1 223 ? -3.101 -17.295 -2.034 1.00 39.66 223 GLU A C 1
ATOM 1757 O O . GLU A 1 223 ? -2.836 -17.846 -3.095 1.00 39.66 223 GLU A O 1
ATOM 1762 N N . ALA A 1 224 ? -2.340 -16.298 -1.572 1.00 39.44 224 ALA A N 1
ATOM 1763 C CA . ALA A 1 224 ? -1.171 -15.786 -2.299 1.00 39.44 224 ALA A CA 1
ATOM 1764 C C . ALA A 1 224 ? -0.044 -16.835 -2.347 1.00 39.44 224 ALA A C 1
ATOM 1766 O O . ALA A 1 224 ? 0.565 -17.064 -3.395 1.00 39.44 224 ALA A O 1
ATOM 1767 N N . ALA A 1 225 ? 0.172 -17.545 -1.235 1.00 38.78 225 ALA A N 1
ATOM 1768 C CA . ALA A 1 225 ? 1.121 -18.653 -1.160 1.00 38.78 225 ALA A CA 1
ATOM 1769 C C . ALA A 1 225 ? 0.656 -19.880 -1.971 1.00 38.78 225 ALA A C 1
ATOM 1771 O O . ALA A 1 225 ? 1.468 -20.619 -2.526 1.00 38.78 225 ALA A O 1
ATOM 1772 N N . GLU A 1 226 ? -0.649 -20.140 -2.050 1.00 43.50 226 GLU A N 1
ATOM 1773 C CA . GLU A 1 226 ? -1.225 -21.214 -2.860 1.00 43.50 226 GLU A CA 1
ATOM 1774 C C . GLU A 1 226 ? -1.157 -20.895 -4.358 1.00 43.50 226 GLU A C 1
ATOM 1776 O O . GLU A 1 226 ? -0.725 -21.751 -5.125 1.00 43.50 226 GLU A O 1
ATOM 1781 N N . VAL A 1 227 ? -1.440 -19.662 -4.785 1.00 46.12 227 VAL A N 1
ATOM 1782 C CA . VAL A 1 227 ? -1.272 -19.221 -6.183 1.00 46.12 227 VAL A CA 1
ATOM 1783 C C . VAL A 1 227 ? 0.189 -19.354 -6.631 1.00 46.12 227 VAL A C 1
ATOM 1785 O O . VAL A 1 227 ? 0.450 -19.894 -7.711 1.00 46.12 227 VAL A O 1
ATOM 1788 N N . ALA A 1 228 ? 1.147 -18.982 -5.776 1.00 35.09 228 ALA A N 1
ATOM 1789 C CA . ALA A 1 228 ? 2.576 -19.186 -6.029 1.00 35.09 228 ALA A CA 1
ATOM 1790 C C . ALA A 1 228 ? 2.962 -20.680 -6.103 1.00 35.09 228 ALA A C 1
ATOM 1792 O O . ALA A 1 228 ? 3.718 -21.098 -6.977 1.00 35.09 228 ALA A O 1
ATOM 1793 N N . ARG A 1 229 ? 2.410 -21.536 -5.232 1.00 42.62 229 ARG A N 1
ATOM 1794 C CA . ARG A 1 229 ? 2.680 -22.991 -5.252 1.00 42.62 229 ARG A CA 1
ATOM 1795 C C . ARG A 1 229 ? 2.040 -23.709 -6.442 1.00 42.62 229 ARG A C 1
ATOM 1797 O O . ARG A 1 229 ? 2.629 -24.637 -6.997 1.00 42.62 229 ARG A O 1
ATOM 1804 N N . THR A 1 230 ? 0.851 -23.280 -6.853 1.00 45.53 230 THR A N 1
ATOM 1805 C CA . THR A 1 230 ? 0.103 -23.902 -7.956 1.00 45.53 230 THR A CA 1
ATOM 1806 C C . THR A 1 230 ? 0.758 -23.604 -9.305 1.00 45.53 230 THR A C 1
ATOM 1808 O O . THR A 1 230 ? 0.769 -24.457 -10.188 1.00 45.53 230 THR A O 1
ATOM 1811 N N . THR A 1 231 ? 1.378 -22.432 -9.447 1.00 43.38 231 THR A N 1
ATOM 1812 C CA . THR A 1 231 ? 2.115 -22.028 -10.657 1.00 43.38 231 THR A CA 1
ATOM 1813 C C . THR A 1 231 ? 3.499 -22.676 -10.783 1.00 43.38 231 THR A C 1
ATOM 1815 O O . THR A 1 231 ? 3.999 -22.828 -11.895 1.00 43.38 231 THR A O 1
ATOM 1818 N N . LEU A 1 232 ? 4.091 -23.137 -9.674 1.00 38.53 232 LEU A N 1
ATOM 1819 C CA . LEU A 1 232 ? 5.380 -23.844 -9.643 1.00 38.53 232 LEU A CA 1
ATOM 1820 C C . LEU A 1 232 ? 5.279 -25.357 -9.902 1.00 38.53 232 LEU A C 1
ATOM 1822 O O . LEU A 1 232 ? 6.307 -26.023 -10.021 1.00 38.53 232 LEU A O 1
ATOM 1826 N N . SER A 1 233 ? 4.071 -25.920 -9.997 1.00 31.67 233 SER A N 1
ATOM 1827 C CA . SER A 1 233 ? 3.888 -27.344 -10.293 1.00 31.67 233 SER A CA 1
ATOM 1828 C C . SER A 1 233 ? 3.990 -27.591 -11.804 1.00 31.67 233 SER A C 1
ATOM 1830 O O . SER A 1 233 ? 3.093 -27.180 -12.545 1.00 31.67 233 SER A O 1
ATOM 1832 N N . PRO A 1 234 ? 5.023 -28.295 -12.310 1.00 37.53 234 PRO A N 1
ATOM 1833 C CA . PRO A 1 234 ? 5.047 -28.689 -13.709 1.00 37.53 234 PRO A CA 1
ATOM 1834 C C . PRO A 1 234 ? 3.888 -29.662 -13.931 1.00 37.53 234 PRO A C 1
ATOM 1836 O O . PRO A 1 234 ? 3.853 -30.734 -13.319 1.00 37.53 234 PRO A O 1
ATOM 1839 N N . GLN A 1 235 ? 2.944 -29.316 -14.809 1.00 34.34 235 GLN A N 1
ATOM 1840 C CA . GLN A 1 235 ? 1.993 -30.290 -15.336 1.00 34.34 235 GLN A CA 1
ATOM 1841 C C . GLN A 1 235 ? 2.793 -31.392 -16.037 1.00 34.34 235 GLN A C 1
ATOM 1843 O O . GLN A 1 235 ? 3.243 -31.248 -17.175 1.00 34.34 235 GLN A O 1
ATOM 1848 N N . SER A 1 236 ? 3.003 -32.497 -15.328 1.00 34.06 236 SER A N 1
ATOM 1849 C CA . SER A 1 236 ? 3.531 -33.723 -15.901 1.00 34.06 236 SER A CA 1
ATOM 1850 C C . SER A 1 236 ? 2.496 -34.246 -16.892 1.00 34.06 236 SER A C 1
ATOM 1852 O O . SER A 1 236 ? 1.431 -34.748 -16.541 1.00 34.06 236 SER A O 1
ATOM 1854 N N . THR A 1 237 ? 2.802 -34.072 -18.171 1.00 35.16 237 THR A N 1
ATOM 1855 C CA . THR A 1 237 ? 2.081 -34.722 -19.259 1.00 35.16 237 THR A CA 1
ATOM 1856 C C . THR A 1 237 ? 2.324 -36.235 -19.174 1.00 35.16 237 THR A C 1
ATOM 1858 O O . THR A 1 237 ? 3.466 -36.663 -18.978 1.00 35.16 237 THR A O 1
ATOM 1861 N N . PRO A 1 238 ? 1.288 -37.083 -19.313 1.00 33.34 238 PRO A N 1
ATOM 1862 C CA . PRO A 1 238 ? 1.467 -38.525 -19.275 1.00 33.34 238 PRO A CA 1
ATOM 1863 C C . PRO A 1 238 ? 2.048 -38.979 -20.617 1.00 33.34 238 PRO A C 1
ATOM 1865 O O . PRO A 1 238 ? 1.338 -39.097 -21.615 1.00 33.34 238 PRO A O 1
ATOM 1868 N N . VAL A 1 239 ? 3.358 -39.223 -20.662 1.00 32.34 239 VAL A N 1
ATOM 1869 C CA . VAL A 1 239 ? 3.997 -39.833 -21.832 1.00 32.34 239 VAL A CA 1
ATOM 1870 C C . VAL A 1 239 ? 3.788 -41.344 -21.772 1.00 32.34 239 VAL A C 1
ATOM 1872 O O . VAL A 1 239 ? 4.272 -42.035 -20.877 1.00 32.34 239 VAL A O 1
ATOM 1875 N N . HIS A 1 240 ? 3.042 -41.842 -22.755 1.00 31.98 240 HIS A N 1
ATOM 1876 C CA . HIS A 1 240 ? 2.868 -43.253 -23.066 1.00 31.98 240 HIS A CA 1
ATOM 1877 C C . HIS A 1 240 ? 4.209 -44.002 -23.123 1.00 31.98 240 HIS A C 1
ATOM 1879 O O . HIS A 1 240 ? 5.090 -43.680 -23.918 1.00 31.98 240 HIS A O 1
ATOM 1885 N N . ALA A 1 241 ? 4.320 -45.060 -22.322 1.00 33.94 241 ALA A N 1
ATOM 1886 C CA . ALA A 1 241 ? 5.405 -46.025 -22.395 1.00 33.94 241 ALA A CA 1
ATOM 1887 C C . ALA A 1 241 ? 5.244 -46.929 -23.628 1.00 33.94 241 ALA A C 1
ATOM 1889 O O . ALA A 1 241 ? 4.251 -47.652 -23.732 1.00 33.94 241 ALA A O 1
ATOM 1890 N N . ASN A 1 242 ? 6.240 -46.952 -24.522 1.00 32.22 242 ASN A N 1
ATOM 1891 C CA . ASN A 1 242 ? 6.557 -48.167 -25.270 1.00 32.22 242 ASN A CA 1
ATOM 1892 C C . ASN A 1 242 ? 8.006 -48.205 -25.793 1.00 32.22 242 ASN A C 1
ATOM 1894 O O . ASN A 1 242 ? 8.518 -47.217 -26.311 1.00 32.22 242 ASN A O 1
ATOM 1898 N N . SER A 1 243 ? 8.592 -49.409 -25.736 1.00 31.08 243 SER A N 1
ATOM 1899 C CA . SER A 1 243 ? 9.947 -49.829 -26.153 1.00 31.08 243 SER A CA 1
ATOM 1900 C C . SER A 1 243 ? 11.104 -49.260 -25.308 1.00 31.08 243 SER A C 1
ATOM 1902 O O . SER A 1 243 ? 11.189 -48.068 -25.075 1.00 31.08 243 SER A O 1
ATOM 1904 N N . GLY A 1 244 ? 12.042 -50.025 -24.751 1.00 32.28 244 GLY A N 1
ATOM 1905 C CA . GLY A 1 244 ? 12.475 -51.386 -25.037 1.00 32.28 244 GLY A CA 1
ATOM 1906 C C . GLY A 1 244 ? 13.927 -51.348 -25.499 1.00 32.28 244 GLY A C 1
ATOM 1907 O O . GLY A 1 244 ? 14.155 -51.363 -26.697 1.00 32.28 244 GLY A O 1
ATOM 1908 N N . PHE A 1 245 ? 14.901 -51.315 -24.581 1.00 29.97 245 PHE A N 1
ATOM 1909 C CA . PHE A 1 245 ? 16.283 -51.695 -24.896 1.00 29.97 245 PHE A CA 1
ATOM 1910 C C . PHE A 1 245 ? 17.051 -52.119 -23.634 1.00 29.97 245 PHE A C 1
ATOM 1912 O O . PHE A 1 245 ? 17.085 -51.414 -22.630 1.00 29.97 245 PHE A O 1
ATOM 1919 N N . ARG A 1 246 ? 17.628 -53.322 -23.699 1.00 35.31 246 ARG A N 1
ATOM 1920 C CA . ARG A 1 246 ? 18.525 -53.932 -22.708 1.00 35.31 246 ARG A CA 1
ATOM 1921 C C . ARG A 1 246 ? 19.970 -53.523 -23.004 1.00 35.31 246 ARG A C 1
ATOM 1923 O O . ARG A 1 246 ? 20.350 -53.602 -24.167 1.00 35.31 246 ARG A O 1
ATOM 1930 N N . SER A 1 247 ? 20.784 -53.318 -21.964 1.00 31.66 247 SER A N 1
ATOM 1931 C CA . SER A 1 247 ? 22.111 -53.960 -21.838 1.00 31.66 247 SER A CA 1
ATOM 1932 C C . SER A 1 247 ? 22.805 -53.656 -20.498 1.00 31.66 247 SER A C 1
ATOM 1934 O O . SER A 1 247 ? 23.153 -52.515 -20.226 1.00 31.66 247 SER A O 1
ATOM 1936 N N . ASN A 1 248 ? 22.975 -54.727 -19.715 1.00 30.92 248 ASN A N 1
ATOM 1937 C CA . ASN A 1 248 ? 24.096 -55.183 -18.872 1.00 30.92 248 ASN A CA 1
ATOM 1938 C C . ASN A 1 248 ? 25.176 -54.229 -18.323 1.00 30.92 248 ASN A C 1
ATOM 1940 O O . ASN A 1 248 ? 25.781 -53.451 -19.051 1.00 30.92 248 ASN A O 1
ATOM 1944 N N . GLY A 1 249 ? 25.553 -54.519 -17.069 1.00 29.45 249 GLY A N 1
ATOM 1945 C CA . GLY A 1 249 ? 26.808 -54.136 -16.412 1.00 29.45 249 GLY A CA 1
ATOM 1946 C C . GLY A 1 249 ? 26.639 -54.103 -14.889 1.00 29.45 249 GLY A C 1
ATOM 1947 O O . GLY A 1 249 ? 26.456 -53.038 -14.321 1.00 29.45 249 GLY A O 1
ATOM 1948 N N . ASP A 1 250 ? 26.364 -55.234 -14.235 1.00 29.69 250 ASP A N 1
ATOM 1949 C CA . ASP A 1 250 ? 27.349 -55.999 -13.443 1.00 29.69 250 ASP A CA 1
ATOM 1950 C C . ASP A 1 250 ? 28.324 -55.141 -12.618 1.00 29.69 250 ASP A C 1
ATOM 1952 O O . ASP A 1 250 ? 29.262 -54.564 -13.164 1.00 29.69 250 ASP A O 1
ATOM 1956 N N . SER A 1 251 ? 28.157 -55.143 -11.287 1.00 33.22 251 SER A N 1
ATOM 1957 C CA . SER A 1 251 ? 29.150 -55.668 -10.324 1.00 33.22 251 SER A CA 1
ATOM 1958 C C . SER A 1 251 ? 28.758 -55.351 -8.873 1.00 33.22 251 SER A C 1
ATOM 1960 O O . SER A 1 251 ? 28.710 -54.190 -8.493 1.00 33.22 251 SER A O 1
ATOM 1962 N N . ALA A 1 252 ? 28.521 -56.426 -8.104 1.00 32.31 252 ALA A N 1
ATOM 1963 C CA . ALA A 1 252 ? 29.011 -56.704 -6.740 1.00 32.31 252 ALA A CA 1
ATOM 1964 C C . ALA A 1 252 ? 28.918 -55.602 -5.646 1.00 32.31 252 ALA A C 1
ATOM 1966 O O . ALA A 1 252 ? 29.368 -54.487 -5.821 1.00 32.31 252 ALA A O 1
ATOM 1967 N N . SER A 1 253 ? 28.486 -55.840 -4.404 1.00 33.78 253 SER A N 1
ATOM 1968 C CA . SER A 1 253 ? 28.213 -57.080 -3.672 1.00 33.78 253 SER A CA 1
ATOM 1969 C C . SER A 1 253 ? 27.828 -56.747 -2.216 1.00 33.78 253 SER A C 1
ATOM 1971 O O . SER A 1 253 ? 28.645 -56.155 -1.525 1.00 33.78 253 SER A O 1
ATOM 1973 N N . ARG A 1 254 ? 26.664 -57.266 -1.771 1.00 37.75 254 ARG A N 1
ATOM 1974 C CA . ARG A 1 254 ? 26.400 -58.000 -0.497 1.00 37.75 254 ARG A CA 1
ATOM 1975 C C . ARG A 1 254 ? 26.582 -57.295 0.886 1.00 37.75 254 ARG A C 1
ATOM 1977 O O . ARG A 1 254 ? 27.407 -56.409 1.016 1.00 37.75 254 ARG A O 1
ATOM 1984 N N . PRO A 1 255 ? 26.005 -57.845 1.985 1.00 44.75 255 PRO A N 1
ATOM 1985 C CA . PRO A 1 255 ? 24.625 -58.337 2.145 1.00 44.75 255 PRO A CA 1
ATOM 1986 C C . PRO A 1 255 ? 24.008 -58.094 3.562 1.00 44.75 255 PRO A C 1
ATOM 1988 O O . PRO A 1 255 ? 24.706 -57.825 4.529 1.00 44.75 255 PRO A O 1
ATOM 1991 N N . PHE A 1 256 ? 22.685 -58.290 3.657 1.00 31.06 256 PHE A N 1
ATOM 1992 C CA . PHE A 1 256 ? 21.899 -58.906 4.753 1.00 31.06 256 PHE A CA 1
ATOM 1993 C C . PHE A 1 256 ? 22.390 -58.865 6.219 1.00 31.06 256 PHE A C 1
ATOM 1995 O O . PHE A 1 256 ? 23.348 -59.549 6.567 1.00 31.06 256 PHE A O 1
ATOM 2002 N N . SER A 1 257 ? 21.506 -58.407 7.116 1.00 30.98 257 SER A N 1
ATOM 2003 C CA . SER A 1 257 ? 20.824 -59.333 8.040 1.00 30.98 257 SER A CA 1
ATOM 2004 C C . SER A 1 257 ? 19.514 -58.759 8.603 1.00 30.98 257 SER A C 1
ATOM 2006 O O . SER A 1 257 ? 19.430 -57.657 9.132 1.00 30.98 257 SER A O 1
ATOM 2008 N N . SER A 1 258 ? 18.469 -59.562 8.451 1.00 33.94 258 SER A N 1
ATOM 2009 C CA . SER A 1 258 ? 17.196 -59.526 9.164 1.00 33.94 258 SER A CA 1
ATOM 2010 C C . SER A 1 258 ? 17.301 -60.357 10.446 1.00 33.94 258 SER A C 1
ATOM 2012 O O . SER A 1 258 ? 17.930 -61.416 10.380 1.00 33.94 258 SER A O 1
ATOM 2014 N N . ALA A 1 259 ? 16.597 -59.977 11.521 1.00 34.81 259 ALA A N 1
ATOM 2015 C CA . ALA A 1 259 ? 15.635 -60.826 12.256 1.00 34.81 259 ALA A CA 1
ATOM 2016 C C . ALA A 1 259 ? 15.517 -60.519 13.768 1.00 34.81 259 ALA A C 1
ATOM 2018 O O . ALA A 1 259 ? 16.503 -60.579 14.493 1.00 34.81 259 ALA A O 1
ATOM 2019 N N . LYS A 1 260 ? 14.242 -60.412 14.182 1.00 31.92 260 LYS A N 1
ATOM 2020 C CA . LYS A 1 260 ? 13.586 -60.962 15.389 1.00 31.92 260 LYS A CA 1
ATOM 2021 C C . LYS A 1 260 ? 13.713 -60.270 16.755 1.00 31.92 260 LYS A C 1
ATOM 2023 O O . LYS A 1 260 ? 14.763 -60.265 17.381 1.00 31.92 260 LYS A O 1
ATOM 2028 N N . ASP A 1 261 ? 12.540 -59.818 17.211 1.00 32.59 261 ASP A N 1
ATOM 2029 C CA . ASP A 1 261 ? 11.820 -60.222 18.432 1.00 32.59 261 ASP A CA 1
ATOM 2030 C C . ASP A 1 261 ? 12.635 -60.514 19.703 1.00 32.59 261 ASP A C 1
ATOM 2032 O O . ASP A 1 261 ? 13.315 -61.536 19.780 1.00 32.59 261 ASP A O 1
ATOM 2036 N N . ASN A 1 262 ? 12.396 -59.740 20.773 1.00 30.27 262 ASN A N 1
ATOM 2037 C CA . ASN A 1 262 ? 11.744 -60.306 21.960 1.00 30.27 262 ASN A CA 1
ATOM 2038 C C . ASN A 1 262 ? 11.293 -59.274 23.007 1.00 30.27 262 ASN A C 1
ATOM 2040 O O . ASN A 1 262 ? 11.908 -58.239 23.235 1.00 30.27 262 ASN A O 1
ATOM 2044 N N . TYR A 1 263 ? 10.197 -59.664 23.647 1.00 33.06 263 TYR A N 1
ATOM 2045 C CA . TYR A 1 263 ? 9.478 -59.083 24.775 1.00 33.06 263 TYR A CA 1
ATOM 2046 C C . TYR A 1 263 ? 10.250 -59.168 26.111 1.00 33.06 263 TYR A C 1
ATOM 2048 O O . TYR A 1 263 ? 10.840 -60.210 26.400 1.00 33.06 263 TYR A O 1
ATOM 2056 N N . SER A 1 264 ? 10.049 -58.164 26.979 1.00 33.38 264 SER A N 1
ATOM 2057 C CA . SER A 1 264 ? 9.679 -58.256 28.418 1.00 33.38 264 SER A CA 1
ATOM 2058 C C . SER A 1 264 ? 10.566 -57.493 29.408 1.00 33.38 264 SER A C 1
ATOM 2060 O O . SER A 1 264 ? 11.783 -57.640 29.412 1.00 33.38 264 SER A O 1
ATOM 2062 N N . ALA A 1 265 ? 9.848 -56.889 30.360 1.00 32.19 265 ALA A N 1
ATOM 2063 C CA . ALA A 1 265 ? 10.156 -56.680 31.775 1.00 32.19 265 ALA A CA 1
ATOM 2064 C C . ALA A 1 265 ? 10.472 -55.241 32.212 1.00 32.19 265 ALA A C 1
ATOM 2066 O O . ALA A 1 265 ? 11.499 -54.649 31.896 1.00 32.19 265 ALA A O 1
ATOM 2067 N N . GLU A 1 266 ? 9.498 -54.748 32.973 1.00 38.34 266 GLU A N 1
ATOM 2068 C CA . GLU A 1 266 ? 9.470 -53.593 33.854 1.00 38.34 266 GLU A CA 1
ATOM 2069 C C . GLU A 1 266 ? 10.717 -53.512 34.743 1.00 38.34 266 GLU A C 1
ATOM 2071 O O . GLU A 1 266 ? 11.106 -54.509 35.351 1.00 38.34 266 GLU A O 1
ATOM 2076 N N . ASP A 1 267 ? 11.262 -52.305 34.914 1.00 29.47 267 ASP A N 1
ATOM 2077 C CA . ASP A 1 267 ? 11.733 -51.911 36.238 1.00 29.47 267 ASP A CA 1
ATOM 2078 C C . ASP A 1 267 ? 11.511 -50.414 36.497 1.00 29.47 267 ASP A C 1
ATOM 2080 O O . ASP A 1 267 ? 12.014 -49.513 35.825 1.00 29.47 267 ASP A O 1
ATOM 2084 N N . THR A 1 268 ? 10.672 -50.209 37.496 1.00 37.56 268 THR A N 1
ATOM 2085 C CA . THR A 1 268 ? 10.403 -49.039 38.321 1.00 37.56 268 THR A CA 1
ATOM 2086 C C . THR A 1 268 ? 11.653 -48.227 38.672 1.00 37.56 268 THR A C 1
ATOM 2088 O O . THR A 1 268 ? 12.485 -48.666 39.456 1.00 37.56 268 THR A O 1
ATOM 2091 N N . THR A 1 269 ? 11.719 -46.967 38.238 1.00 32.62 269 THR A N 1
ATOM 2092 C CA . THR A 1 269 ? 12.305 -45.884 39.047 1.00 32.62 269 THR A CA 1
ATOM 2093 C C . THR A 1 269 ? 11.614 -44.554 38.743 1.00 32.62 269 THR A C 1
ATOM 2095 O O . THR A 1 269 ? 11.246 -44.245 37.615 1.00 32.62 269 THR A O 1
ATOM 2098 N N . SER A 1 270 ? 11.375 -43.824 39.825 1.00 35.56 270 SER A N 1
ATOM 2099 C CA . SER A 1 270 ? 10.570 -42.619 40.019 1.00 35.56 270 SER A CA 1
ATOM 2100 C C . SER A 1 270 ? 10.762 -41.480 39.002 1.00 35.56 270 SER A C 1
ATOM 2102 O O . SER A 1 270 ? 11.842 -41.337 38.427 1.00 35.56 270 SER A O 1
ATOM 2104 N N . PRO A 1 271 ? 9.755 -40.594 38.843 1.00 37.19 271 PRO A N 1
ATOM 2105 C CA . PRO A 1 271 ? 9.851 -39.456 37.945 1.00 37.19 271 PRO A CA 1
ATOM 2106 C C . PRO A 1 271 ? 10.844 -38.446 38.522 1.00 37.19 271 PRO A C 1
ATOM 2108 O O . PRO A 1 271 ? 10.605 -37.832 39.564 1.00 37.19 271 PRO A O 1
ATOM 2111 N N . ALA A 1 272 ? 11.971 -38.269 37.838 1.00 32.31 272 ALA A N 1
ATOM 2112 C CA . ALA A 1 272 ? 12.800 -37.097 38.030 1.00 32.31 272 ALA A CA 1
ATOM 2113 C C . ALA A 1 272 ? 11.958 -35.880 37.632 1.00 32.31 272 ALA A C 1
ATOM 2115 O O . ALA A 1 272 ? 11.607 -35.700 36.465 1.00 32.31 272 ALA A O 1
ATOM 2116 N N . ALA A 1 273 ? 11.594 -35.074 38.627 1.00 39.50 273 ALA A N 1
ATOM 2117 C CA . ALA A 1 273 ? 11.073 -33.741 38.415 1.00 39.50 273 ALA A CA 1
ATOM 2118 C C . ALA A 1 273 ? 12.112 -32.961 37.602 1.00 39.50 273 ALA A C 1
ATOM 2120 O O . ALA A 1 273 ? 13.113 -32.485 38.141 1.00 39.50 273 ALA A O 1
ATOM 2121 N N . ASN A 1 274 ? 11.874 -32.858 36.295 1.00 36.38 274 ASN A N 1
ATOM 2122 C CA . ASN A 1 274 ? 12.516 -31.878 35.438 1.00 36.38 274 ASN A CA 1
ATOM 2123 C C . ASN A 1 274 ? 12.045 -30.500 35.907 1.00 36.38 274 ASN A C 1
ATOM 2125 O O . ASN A 1 274 ? 11.128 -29.905 35.350 1.00 36.38 274 ASN A O 1
ATOM 2129 N N . ASN A 1 275 ? 12.689 -29.991 36.958 1.00 40.09 275 ASN A N 1
ATOM 2130 C CA . ASN A 1 275 ? 12.779 -28.565 37.220 1.00 40.09 275 ASN A CA 1
ATOM 2131 C C . ASN A 1 275 ? 13.678 -27.972 36.134 1.00 40.09 275 ASN A C 1
ATOM 2133 O O . ASN A 1 275 ? 14.826 -27.592 36.368 1.00 40.09 275 ASN A O 1
ATOM 2137 N N . THR A 1 276 ? 13.150 -27.928 34.912 1.00 45.41 276 THR A N 1
ATOM 2138 C CA . THR A 1 276 ? 13.635 -27.029 33.880 1.00 45.41 276 THR A CA 1
ATOM 2139 C C . THR A 1 276 ? 13.422 -25.645 34.464 1.00 45.41 276 THR A C 1
ATOM 2141 O O . THR A 1 276 ? 12.290 -25.185 34.611 1.00 45.41 276 THR A O 1
ATOM 2144 N N . VAL A 1 277 ? 14.506 -25.016 34.911 1.00 43.03 277 VAL A N 1
ATOM 2145 C CA . VAL A 1 277 ? 14.506 -23.611 35.303 1.00 43.03 277 VAL A CA 1
ATOM 2146 C C . VAL A 1 277 ? 14.094 -22.842 34.052 1.00 43.03 277 VAL A C 1
ATOM 2148 O O . VAL A 1 277 ? 14.925 -22.558 33.193 1.00 43.03 277 VAL A O 1
ATOM 2151 N N . LEU A 1 278 ? 12.788 -22.594 33.913 1.00 42.69 278 LEU A N 1
ATOM 2152 C CA . LEU A 1 278 ? 12.224 -21.753 32.870 1.00 42.69 278 LEU A CA 1
ATOM 2153 C C . LEU A 1 278 ? 12.961 -20.424 32.964 1.00 42.69 278 LEU A C 1
ATOM 2155 O O . LEU A 1 278 ? 12.884 -19.720 33.978 1.00 42.69 278 LEU A O 1
ATOM 2159 N N . THR A 1 279 ? 13.723 -20.112 31.922 1.00 58.00 279 THR A N 1
ATOM 2160 C CA . THR A 1 279 ? 14.361 -18.811 31.805 1.00 58.00 279 THR A CA 1
ATOM 2161 C C . THR A 1 279 ? 13.264 -17.743 31.875 1.00 58.00 279 THR A C 1
ATOM 2163 O O . THR A 1 279 ? 12.131 -17.987 31.440 1.00 58.00 279 THR A O 1
ATOM 2166 N N . PRO A 1 280 ? 13.547 -16.545 32.411 1.00 56.88 280 PRO A N 1
ATOM 2167 C CA . PRO A 1 280 ? 12.575 -15.455 32.435 1.00 56.88 280 PRO A CA 1
ATOM 2168 C C . PRO A 1 280 ? 11.908 -15.202 31.071 1.00 56.88 280 PRO A C 1
ATOM 2170 O O . PRO A 1 280 ? 10.738 -14.839 31.041 1.00 56.88 280 PRO A O 1
ATOM 2173 N N . ALA A 1 281 ? 12.618 -15.473 29.968 1.00 47.03 281 ALA A N 1
ATOM 2174 C CA . ALA A 1 281 ? 12.103 -15.413 28.601 1.00 47.03 281 ALA A CA 1
ATOM 2175 C C . ALA A 1 281 ? 11.004 -16.453 28.313 1.00 47.03 281 ALA A C 1
ATOM 2177 O O . ALA A 1 281 ? 9.968 -16.093 27.770 1.00 47.03 281 ALA A O 1
ATOM 2178 N N . THR A 1 282 ? 11.173 -17.714 28.729 1.00 54.31 282 THR A N 1
ATOM 2179 C CA . THR A 1 282 ? 10.134 -18.751 28.556 1.00 54.31 282 THR A CA 1
ATOM 2180 C C . THR A 1 282 ? 8.865 -18.469 29.364 1.00 54.31 282 THR A C 1
ATOM 2182 O O . THR A 1 282 ? 7.774 -18.580 28.824 1.00 54.31 282 THR A O 1
ATOM 2185 N N . LYS A 1 283 ? 8.980 -17.967 30.605 1.00 62.53 283 LYS A N 1
ATOM 2186 C CA . LYS A 1 283 ? 7.795 -17.524 31.370 1.00 62.53 283 LYS A CA 1
ATOM 2187 C C . LYS A 1 283 ? 7.074 -16.345 30.710 1.00 62.53 283 LYS A C 1
ATOM 2189 O O . LYS A 1 283 ? 5.856 -16.260 30.782 1.00 62.53 283 LYS A O 1
ATOM 2194 N N . LEU A 1 284 ? 7.821 -15.430 30.089 1.00 54.22 284 LEU A N 1
ATOM 2195 C CA . LEU A 1 284 ? 7.258 -14.305 29.336 1.00 54.22 284 LEU A CA 1
ATOM 2196 C C . LEU A 1 284 ? 6.547 -14.770 28.058 1.00 54.22 284 LEU A C 1
ATOM 2198 O O . LEU A 1 284 ? 5.481 -14.249 27.749 1.00 54.22 284 LEU A O 1
ATOM 2202 N N . ALA A 1 285 ? 7.095 -15.764 27.357 1.00 54.91 285 ALA A N 1
ATOM 2203 C CA . ALA A 1 285 ? 6.452 -16.367 26.193 1.00 54.91 285 ALA A CA 1
ATOM 2204 C C . ALA A 1 285 ? 5.126 -17.049 26.571 1.00 54.91 285 ALA A C 1
ATOM 2206 O O . ALA A 1 285 ? 4.109 -16.792 25.925 1.00 54.91 285 ALA A O 1
ATOM 2207 N N . ASP A 1 286 ? 5.103 -17.813 27.666 1.00 60.50 286 ASP A N 1
ATOM 2208 C CA . ASP A 1 286 ? 3.887 -18.471 28.164 1.00 60.50 286 ASP A CA 1
ATOM 2209 C C . ASP A 1 286 ? 2.824 -17.446 28.597 1.00 60.50 286 ASP A C 1
ATOM 2211 O O . ASP A 1 286 ? 1.662 -17.559 28.212 1.00 60.50 286 ASP A O 1
ATOM 2215 N N . MET A 1 287 ? 3.219 -16.385 29.315 1.00 60.06 287 MET A N 1
ATOM 2216 C CA . MET A 1 287 ? 2.307 -15.288 29.675 1.00 60.06 287 MET A CA 1
ATOM 2217 C C . MET A 1 287 ? 1.771 -14.551 28.442 1.00 60.06 287 MET A C 1
ATOM 2219 O O . MET A 1 287 ? 0.593 -14.210 28.397 1.00 60.06 287 MET A O 1
ATOM 2223 N N . SER A 1 288 ? 2.609 -14.330 27.423 1.00 57.31 288 SER A N 1
ATOM 2224 C CA . SER A 1 288 ? 2.165 -13.719 26.164 1.00 57.31 288 SER A CA 1
ATOM 2225 C C . SER A 1 288 ? 1.179 -14.611 25.409 1.00 57.31 288 SER A C 1
ATOM 2227 O O . SER A 1 288 ? 0.280 -14.106 24.747 1.00 57.31 288 SER A O 1
ATOM 2229 N N . THR A 1 289 ? 1.325 -15.932 25.528 1.00 64.56 289 THR A N 1
ATOM 2230 C CA . THR A 1 289 ? 0.426 -16.906 24.899 1.00 64.56 289 THR A CA 1
ATOM 2231 C C . THR A 1 289 ? -0.928 -16.905 25.602 1.00 64.56 289 THR A C 1
ATOM 2233 O O . THR A 1 289 ? -1.943 -16.729 24.939 1.00 64.56 289 THR A O 1
ATOM 2236 N N . GLY A 1 290 ? -0.948 -16.960 26.939 1.00 67.94 290 GLY A N 1
ATOM 2237 C CA . GLY A 1 290 ? -2.196 -16.870 27.703 1.00 67.94 290 GLY A CA 1
ATOM 2238 C C . GLY A 1 290 ? -2.936 -15.542 27.501 1.00 67.94 290 GLY A C 1
ATOM 2239 O O . GLY A 1 290 ? -4.158 -15.523 27.402 1.00 67.94 290 GLY A O 1
ATOM 2240 N N . LEU A 1 291 ? -2.211 -14.424 27.365 1.00 61.00 291 LEU A N 1
ATOM 2241 C CA . LEU A 1 291 ? -2.823 -13.133 27.026 1.00 61.00 291 LEU A CA 1
ATOM 2242 C C . LEU A 1 291 ? -3.421 -13.124 25.613 1.00 61.00 291 LEU A C 1
ATOM 2244 O O . LEU A 1 291 ? -4.503 -12.573 25.434 1.00 61.00 291 LEU A O 1
ATOM 2248 N N . ARG A 1 292 ? -2.761 -13.744 24.623 1.00 64.75 292 ARG A N 1
ATOM 2249 C CA . ARG A 1 292 ? -3.320 -13.887 23.267 1.00 64.75 292 ARG A CA 1
ATOM 2250 C C . ARG A 1 292 ? -4.623 -14.678 23.286 1.00 64.75 292 ARG A C 1
ATOM 2252 O O . ARG A 1 292 ? -5.583 -14.227 22.677 1.00 64.75 292 ARG A O 1
ATOM 2259 N N . GLU A 1 293 ? -4.664 -15.804 23.995 1.00 68.19 293 GLU A N 1
ATOM 2260 C CA . GLU A 1 293 ? -5.875 -16.627 24.120 1.00 68.19 293 GLU A CA 1
ATOM 2261 C C . GLU A 1 293 ? -7.029 -15.827 24.745 1.00 68.19 293 GLU A C 1
ATOM 2263 O O . GLU A 1 293 ? -8.100 -15.744 24.153 1.00 68.19 293 GLU A O 1
ATOM 2268 N N . CYS A 1 294 ? -6.780 -15.117 25.853 1.00 64.44 294 CYS A N 1
ATOM 2269 C CA . CYS A 1 294 ? -7.787 -14.249 26.473 1.00 64.44 294 CYS A CA 1
ATOM 2270 C C . CYS A 1 294 ? -8.292 -13.137 25.535 1.00 64.44 294 CYS A C 1
ATOM 2272 O O . CYS A 1 294 ? -9.471 -12.796 25.563 1.00 64.44 294 CYS A O 1
ATOM 2274 N N . VAL A 1 295 ? -7.417 -12.539 24.719 1.00 59.41 295 VAL A N 1
ATOM 2275 C CA . VAL A 1 295 ? -7.809 -11.486 23.766 1.00 59.41 295 VAL A CA 1
ATOM 2276 C C . VAL A 1 295 ? -8.620 -12.061 22.606 1.00 59.41 295 VAL A C 1
ATOM 2278 O O . VAL A 1 295 ? -9.578 -11.423 22.175 1.00 59.41 295 VAL A O 1
ATOM 2281 N N . VAL A 1 296 ? -8.271 -13.254 22.118 1.00 70.50 296 VAL A N 1
ATOM 2282 C CA . VAL A 1 296 ? -9.053 -13.958 21.091 1.00 70.50 296 VAL A CA 1
ATOM 2283 C C . VAL A 1 296 ? -10.465 -14.233 21.601 1.00 70.50 296 VAL A C 1
ATOM 2285 O O . VAL A 1 296 ? -11.417 -13.870 20.917 1.00 70.50 296 VAL A O 1
ATOM 2288 N N . ASP A 1 297 ? -10.607 -14.738 22.828 1.00 68.94 297 ASP A N 1
ATOM 2289 C CA . ASP A 1 297 ? -11.921 -14.988 23.432 1.00 68.94 297 ASP A CA 1
ATOM 2290 C C . ASP A 1 297 ? -12.771 -13.702 23.528 1.00 68.94 297 ASP A C 1
ATOM 2292 O O . ASP A 1 297 ? -13.960 -13.709 23.207 1.00 68.94 297 ASP A O 1
ATOM 2296 N N . ILE A 1 298 ? -12.162 -12.569 23.906 1.00 65.25 298 ILE A N 1
ATOM 2297 C CA . ILE A 1 298 ? -12.850 -11.265 23.981 1.00 65.25 298 ILE A CA 1
ATOM 2298 C C . ILE A 1 298 ? -13.274 -10.771 22.590 1.00 65.25 298 ILE A C 1
ATOM 2300 O O . ILE A 1 298 ? -14.370 -10.227 22.427 1.00 65.25 298 ILE A O 1
ATOM 2304 N N . LEU A 1 299 ? -12.420 -10.934 21.575 1.00 63.06 299 LEU A N 1
ATOM 2305 C CA . LEU A 1 299 ? -12.734 -10.532 20.202 1.00 63.06 299 LEU A CA 1
ATOM 2306 C C . LEU A 1 299 ? -13.852 -11.392 19.605 1.00 63.06 299 LEU A C 1
ATOM 2308 O O . LEU A 1 299 ? -14.764 -10.837 18.987 1.00 63.06 299 LEU A O 1
ATOM 2312 N N . ASP A 1 300 ? -13.827 -12.701 19.851 1.00 75.50 300 ASP A N 1
ATOM 2313 C CA . ASP A 1 300 ? -14.880 -13.631 19.443 1.00 75.50 300 ASP A CA 1
ATOM 2314 C C . ASP A 1 300 ? -16.214 -13.292 20.125 1.00 75.50 300 ASP A C 1
ATOM 2316 O O . ASP A 1 300 ? -17.261 -13.246 19.470 1.00 75.50 300 ASP A O 1
ATOM 2320 N N . ASP A 1 301 ? -16.194 -12.967 21.422 1.00 73.38 301 ASP A N 1
ATOM 2321 C CA . ASP A 1 301 ? -17.378 -12.504 22.152 1.00 73.38 301 ASP A CA 1
ATOM 2322 C C . ASP A 1 301 ? -17.921 -11.183 21.586 1.00 73.38 301 ASP A C 1
ATOM 2324 O O . ASP A 1 301 ? -19.135 -11.029 21.408 1.00 73.38 301 ASP A O 1
ATOM 2328 N N . ARG A 1 302 ? -17.043 -10.235 21.239 1.00 72.06 302 ARG A N 1
ATOM 2329 C CA . ARG A 1 302 ? -17.429 -8.958 20.623 1.00 72.06 302 ARG A CA 1
ATOM 2330 C C . ARG A 1 302 ? -18.071 -9.161 19.253 1.00 72.06 302 ARG A C 1
ATOM 2332 O O . ARG A 1 302 ? -19.083 -8.526 18.943 1.00 72.06 302 ARG A O 1
ATOM 2339 N N . ASP A 1 303 ? -17.496 -10.021 18.422 1.00 73.62 303 ASP A N 1
ATOM 2340 C CA . ASP A 1 303 ? -18.011 -10.287 17.082 1.00 73.62 303 ASP A CA 1
ATOM 2341 C C . ASP A 1 303 ? -19.327 -11.084 17.144 1.00 73.62 303 ASP A C 1
ATOM 2343 O O . ASP A 1 303 ? -20.257 -10.790 16.382 1.00 73.62 303 ASP A O 1
ATOM 2347 N N . ARG A 1 304 ? -19.485 -11.977 18.135 1.00 84.81 304 ARG A N 1
ATOM 2348 C CA . ARG A 1 304 ? -20.779 -12.594 18.475 1.00 84.81 304 ARG A CA 1
ATOM 2349 C C . ARG A 1 304 ? -21.817 -11.537 18.852 1.00 84.81 304 ARG A C 1
ATOM 2351 O O . ARG A 1 304 ? -22.902 -11.539 18.272 1.00 84.81 304 ARG A O 1
ATOM 2358 N N . MET A 1 305 ? -21.489 -10.602 19.747 1.00 76.00 305 MET A N 1
ATOM 2359 C CA . MET A 1 305 ? -22.414 -9.533 20.154 1.00 76.00 305 MET A CA 1
ATOM 2360 C C . MET A 1 305 ? -22.822 -8.630 18.983 1.00 76.00 305 MET A C 1
ATOM 2362 O O . MET A 1 305 ? -23.995 -8.281 18.852 1.00 76.00 305 MET A O 1
ATOM 2366 N N . LYS A 1 306 ? -21.893 -8.288 18.081 1.00 76.12 306 LYS A N 1
ATOM 2367 C CA . LYS A 1 306 ? -22.219 -7.533 16.858 1.00 76.12 306 LYS A CA 1
ATOM 2368 C C . LYS A 1 306 ? -23.150 -8.308 15.928 1.00 76.12 306 LYS A C 1
ATOM 2370 O O . LYS A 1 306 ? -24.070 -7.719 15.365 1.00 76.12 306 LYS A O 1
ATOM 2375 N N . SER A 1 307 ? -22.916 -9.608 15.759 1.00 84.19 307 SER A N 1
ATOM 2376 C CA . SER A 1 307 ? -23.777 -10.479 14.953 1.00 84.19 307 SER A CA 1
ATOM 2377 C C . SER A 1 307 ? -25.197 -10.548 15.524 1.00 84.19 307 SER A C 1
ATOM 2379 O O . SER A 1 307 ? -26.163 -10.350 14.789 1.00 84.19 307 SER A O 1
ATOM 2381 N N . GLU A 1 308 ? -25.330 -10.729 16.841 1.00 83.94 308 GLU A N 1
ATOM 2382 C CA . GLU A 1 308 ? -26.624 -10.723 17.537 1.00 83.94 308 GLU A CA 1
ATOM 2383 C C . GLU A 1 308 ? -27.342 -9.370 17.407 1.00 83.94 308 GLU A C 1
ATOM 2385 O O . GLU A 1 308 ? -28.541 -9.332 17.126 1.00 83.94 308 GLU A O 1
ATOM 2390 N N . ALA A 1 309 ? -26.618 -8.253 17.534 1.00 79.31 309 ALA A N 1
ATOM 2391 C CA . ALA A 1 309 ? -27.181 -6.913 17.366 1.00 79.31 309 ALA A CA 1
ATOM 2392 C C . ALA A 1 309 ? -27.699 -6.667 15.938 1.00 79.31 309 ALA A C 1
ATOM 2394 O O . ALA A 1 309 ? -28.775 -6.093 15.763 1.00 79.31 309 ALA A O 1
ATOM 2395 N N . ASN A 1 310 ? -26.966 -7.131 14.921 1.00 85.12 310 ASN A N 1
ATOM 2396 C CA . ASN A 1 310 ? -27.403 -7.040 13.528 1.00 85.12 310 ASN A CA 1
ATOM 2397 C C . ASN A 1 310 ? -28.644 -7.906 13.274 1.00 85.12 310 ASN A C 1
ATOM 2399 O O . ASN A 1 310 ? -29.603 -7.416 12.688 1.00 85.12 310 ASN A O 1
ATOM 2403 N N . GLN A 1 311 ? -28.677 -9.143 13.785 1.00 89.62 311 GLN A N 1
ATOM 2404 C CA . GLN A 1 311 ? -29.863 -10.003 13.684 1.00 89.62 311 GLN A CA 1
ATOM 2405 C C . GLN A 1 311 ? -31.091 -9.356 14.333 1.00 89.62 311 GLN A C 1
ATOM 2407 O O . GLN A 1 311 ? -32.178 -9.384 13.762 1.00 89.62 311 GLN A O 1
ATOM 2412 N N . LEU A 1 312 ? -30.924 -8.723 15.499 1.00 90.75 312 LEU A N 1
ATOM 2413 C CA . LEU A 1 312 ? -32.013 -8.019 16.173 1.00 90.75 312 LEU A CA 1
ATOM 2414 C C . LEU A 1 312 ? -32.511 -6.816 15.356 1.00 90.75 312 LEU A C 1
ATOM 2416 O O . LEU A 1 312 ? -33.718 -6.577 15.279 1.00 90.75 312 LEU A O 1
ATOM 2420 N N . ALA A 1 313 ? -31.593 -6.069 14.738 1.00 84.69 313 ALA A N 1
ATOM 2421 C CA . ALA A 1 313 ? -31.929 -4.952 13.862 1.00 84.69 313 ALA A CA 1
ATOM 2422 C C . ALA A 1 313 ? -32.686 -5.416 12.606 1.00 84.69 313 ALA A C 1
ATOM 2424 O O . ALA A 1 313 ? -33.669 -4.777 12.225 1.00 84.69 313 ALA A O 1
ATOM 2425 N N . ASP A 1 314 ? -32.281 -6.541 12.013 1.00 91.38 314 ASP A N 1
ATOM 2426 C CA . ASP A 1 314 ? -32.942 -7.141 10.852 1.00 91.38 314 ASP A CA 1
ATOM 2427 C C . ASP A 1 314 ? -34.353 -7.636 11.205 1.00 91.38 314 ASP A C 1
ATOM 2429 O O . ASP A 1 314 ? -35.316 -7.286 10.520 1.00 91.38 314 ASP A O 1
ATOM 2433 N N . SER A 1 315 ? -34.513 -8.355 12.324 1.00 90.06 315 SER A N 1
ATOM 2434 C CA . SER A 1 315 ? -35.833 -8.766 12.826 1.00 90.06 315 SER A CA 1
ATOM 2435 C C . SER A 1 315 ? -36.730 -7.557 13.114 1.00 90.06 315 SER A C 1
ATOM 2437 O O . SER A 1 315 ? -37.923 -7.573 12.801 1.00 90.06 315 SER A O 1
ATOM 2439 N N . PHE A 1 316 ? -36.175 -6.474 13.676 1.00 92.00 316 PHE A N 1
ATOM 2440 C CA . PHE A 1 316 ? -36.916 -5.227 13.897 1.00 92.00 316 PHE A CA 1
ATOM 2441 C C . PHE A 1 316 ? -37.341 -4.571 12.586 1.00 92.00 316 PHE A C 1
ATOM 2443 O O . PHE A 1 316 ? -38.474 -4.104 12.485 1.00 92.00 316 PHE A O 1
ATOM 2450 N N . HIS A 1 317 ? -36.471 -4.551 11.578 1.00 93.00 317 HIS A N 1
ATOM 2451 C CA . HIS A 1 317 ? -36.785 -4.016 10.258 1.00 93.00 317 HIS A CA 1
ATOM 2452 C C . HIS A 1 317 ? -37.925 -4.789 9.586 1.00 93.00 317 HIS A C 1
ATOM 2454 O O . HIS A 1 317 ? -38.911 -4.175 9.169 1.00 93.00 317 HIS A O 1
ATOM 2460 N N . ALA A 1 318 ? -37.824 -6.121 9.549 1.00 90.69 318 ALA A N 1
ATOM 2461 C CA . ALA A 1 318 ? -38.838 -7.006 8.981 1.00 90.69 318 ALA A CA 1
ATOM 2462 C C . ALA A 1 318 ? -40.195 -6.834 9.683 1.00 90.69 318 ALA A C 1
ATOM 2464 O O . ALA A 1 318 ? -41.228 -6.650 9.038 1.00 90.69 318 ALA A O 1
ATOM 2465 N N . PHE A 1 319 ? -40.208 -6.778 11.016 1.00 96.31 319 PHE A N 1
ATOM 2466 C CA . PHE A 1 319 ? -41.441 -6.533 11.760 1.00 96.31 319 PHE A CA 1
ATOM 2467 C C . PHE A 1 319 ? -42.011 -5.125 11.515 1.00 96.31 319 PHE A C 1
ATOM 2469 O O . PHE A 1 319 ? -43.187 -4.975 11.181 1.00 96.31 319 PHE A O 1
ATOM 2476 N N . ALA A 1 320 ? -41.197 -4.080 11.687 1.00 91.50 320 ALA A N 1
ATOM 2477 C CA . ALA A 1 320 ? -41.674 -2.699 11.727 1.00 91.50 320 ALA A CA 1
ATOM 2478 C C . ALA A 1 320 ? -42.023 -2.131 10.346 1.00 91.50 320 ALA A C 1
ATOM 2480 O O . ALA A 1 320 ? -42.932 -1.303 10.245 1.00 91.50 320 ALA A O 1
ATOM 2481 N N . LEU A 1 321 ? -41.295 -2.529 9.299 1.00 92.56 321 LEU A N 1
ATOM 2482 C CA . LEU A 1 321 ? -41.469 -1.979 7.953 1.00 92.56 321 LEU A CA 1
ATOM 2483 C C . LEU A 1 321 ? -42.162 -2.944 6.998 1.00 92.56 321 LEU A C 1
ATOM 2485 O O . LEU A 1 321 ? -42.915 -2.492 6.136 1.00 92.56 321 LEU A O 1
ATOM 2489 N N . GLU A 1 322 ? -41.936 -4.246 7.151 1.00 94.88 322 GLU A N 1
ATOM 2490 C CA . GLU A 1 322 ? -42.513 -5.260 6.259 1.00 94.88 322 GLU A CA 1
ATOM 2491 C C . GLU A 1 322 ? -43.768 -5.910 6.857 1.00 94.88 322 GLU A C 1
ATOM 2493 O O . GLU A 1 322 ? -44.549 -6.534 6.138 1.00 94.88 322 GLU A O 1
ATOM 2498 N N . GLY A 1 323 ? -44.023 -5.690 8.152 1.00 93.69 323 GLY A N 1
ATOM 2499 C CA . GLY A 1 323 ? -45.184 -6.229 8.853 1.00 93.69 323 GLY A CA 1
ATOM 2500 C C . GLY A 1 323 ? -45.065 -7.721 9.162 1.00 93.69 323 GLY A C 1
ATOM 2501 O O . GLY A 1 323 ? -46.093 -8.374 9.351 1.00 93.69 323 GLY A O 1
ATOM 2502 N N . ASP A 1 324 ? -43.844 -8.265 9.202 1.00 96.00 324 ASP A N 1
ATOM 2503 C CA . ASP A 1 324 ? -43.601 -9.669 9.531 1.00 96.00 324 ASP A CA 1
ATOM 2504 C C . ASP A 1 324 ? -43.851 -9.934 11.028 1.00 96.00 324 ASP A C 1
ATOM 2506 O O . ASP A 1 324 ? -43.037 -9.629 11.904 1.00 96.00 324 ASP A O 1
ATOM 2510 N N . LEU A 1 325 ? -45.024 -10.496 11.327 1.00 95.00 325 LEU A N 1
ATOM 2511 C CA . LEU A 1 325 ? -45.462 -10.814 12.687 1.00 95.00 325 LEU A CA 1
ATOM 2512 C C . LEU A 1 325 ? -44.630 -11.923 13.348 1.00 95.00 325 LEU A C 1
ATOM 2514 O O . LEU A 1 325 ? -44.530 -11.933 14.578 1.00 95.00 325 LEU A O 1
ATOM 2518 N N . ASP A 1 326 ? -44.031 -12.829 12.572 1.00 94.56 326 ASP A N 1
ATOM 2519 C CA . ASP A 1 326 ? -43.227 -13.925 13.115 1.00 94.56 326 ASP A CA 1
ATOM 2520 C C . ASP A 1 326 ? -41.887 -13.391 13.644 1.00 94.56 326 ASP A C 1
ATOM 2522 O O . ASP A 1 326 ? -41.448 -13.772 14.733 1.00 94.56 326 ASP A O 1
ATOM 2526 N N . GLU A 1 327 ? -41.280 -12.430 12.943 1.00 94.25 327 GLU A N 1
ATOM 2527 C CA . GLU A 1 327 ? -40.112 -11.691 13.445 1.00 94.25 327 GLU A CA 1
ATOM 2528 C C . GLU A 1 327 ? -40.459 -10.820 14.664 1.00 94.25 327 GLU A C 1
ATOM 2530 O O . GLU A 1 327 ? -39.692 -10.752 15.629 1.00 94.25 327 GLU A O 1
ATOM 2535 N N . GLY A 1 328 ? -41.666 -10.245 14.700 1.00 93.31 328 GLY A N 1
ATOM 2536 C CA . GLY A 1 328 ? -42.191 -9.548 15.879 1.00 93.31 328 GLY A CA 1
ATOM 2537 C C . GLY A 1 328 ? -42.296 -10.442 17.124 1.00 93.31 328 GLY A C 1
ATOM 2538 O O . GLY A 1 328 ? -41.944 -10.028 18.233 1.00 93.31 328 GLY A O 1
ATOM 2539 N N . LEU A 1 329 ? -42.733 -11.693 16.952 1.00 93.44 329 LEU A N 1
ATOM 2540 C CA . LEU A 1 329 ? -42.779 -12.698 18.020 1.00 93.44 329 LEU A CA 1
ATOM 2541 C C . LEU A 1 329 ? -41.377 -13.086 18.509 1.00 93.44 329 LEU A C 1
ATOM 2543 O O . LEU A 1 329 ? -41.171 -13.205 19.719 1.00 93.44 329 LEU A O 1
ATOM 2547 N N . LYS A 1 330 ? -40.401 -13.234 17.603 1.00 92.31 330 LYS A N 1
ATOM 2548 C CA . LYS A 1 330 ? -39.000 -13.506 17.972 1.00 92.31 330 LYS A CA 1
ATOM 2549 C C . LYS A 1 330 ? -38.388 -12.363 18.781 1.00 92.31 330 LYS A C 1
ATOM 2551 O O . LYS A 1 330 ? -37.749 -12.621 19.801 1.00 92.31 330 LYS A O 1
ATOM 2556 N N . LEU A 1 331 ? -38.632 -11.110 18.387 1.00 91.31 331 LEU A N 1
ATOM 2557 C CA . LEU A 1 331 ? -38.203 -9.932 19.151 1.00 91.31 331 LEU A CA 1
ATOM 2558 C C . LEU A 1 331 ? -38.789 -9.937 20.562 1.00 91.31 331 LEU A C 1
ATOM 2560 O O . LEU A 1 331 ? -38.069 -9.708 21.531 1.00 91.31 331 LEU A O 1
ATOM 2564 N N . MET A 1 332 ? -40.084 -10.234 20.690 1.00 93.38 332 MET A N 1
ATOM 2565 C CA . MET A 1 332 ? -40.756 -10.298 21.988 1.00 93.38 332 MET A CA 1
ATOM 2566 C C . MET A 1 332 ? -40.120 -11.355 22.900 1.00 93.38 332 MET A C 1
ATOM 2568 O O . MET A 1 332 ? -39.778 -11.047 24.040 1.00 93.38 332 MET A O 1
ATOM 2572 N N . GLN A 1 333 ? -39.871 -12.561 22.379 1.00 91.88 333 GLN A N 1
ATOM 2573 C CA . GLN A 1 333 ? -39.184 -13.630 23.115 1.00 91.88 333 GLN A CA 1
ATOM 2574 C C . GLN A 1 333 ? -37.759 -13.231 23.523 1.00 91.88 333 GLN A C 1
ATOM 2576 O O . GLN A 1 333 ? -37.323 -13.530 24.637 1.00 91.88 333 GLN A O 1
ATOM 2581 N N . HIS A 1 334 ? -37.031 -12.531 22.646 1.00 89.94 334 HIS A N 1
ATOM 2582 C CA . HIS A 1 334 ? -35.702 -12.014 22.960 1.00 89.94 334 HIS A CA 1
ATOM 2583 C C . HIS A 1 334 ? -35.754 -11.005 24.118 1.00 89.94 334 HIS A C 1
ATOM 2585 O O . HIS A 1 334 ? -35.018 -11.156 25.094 1.00 89.94 334 HIS A O 1
ATOM 2591 N N . PHE A 1 335 ? -36.665 -10.028 24.072 1.00 91.00 335 PHE A N 1
ATOM 2592 C CA . PHE A 1 335 ? -36.839 -9.050 25.151 1.00 91.00 335 PHE A CA 1
ATOM 2593 C C . PHE A 1 335 ? -37.265 -9.692 26.475 1.00 91.00 335 PHE A C 1
ATOM 2595 O O . PHE A 1 335 ? -36.767 -9.295 27.528 1.00 91.00 335 PHE A O 1
ATOM 2602 N N . GLU A 1 336 ? -38.142 -10.696 26.447 1.00 91.56 336 GLU A N 1
ATOM 2603 C CA . GLU A 1 336 ? -38.523 -11.451 27.645 1.00 91.56 336 GLU A CA 1
ATOM 2604 C C . GLU A 1 336 ? -37.331 -12.206 28.246 1.00 91.56 336 GLU A C 1
ATOM 2606 O O . GLU A 1 336 ? -37.139 -12.185 29.462 1.00 91.56 336 GLU A O 1
ATOM 2611 N N . SER A 1 337 ? -36.482 -12.805 27.407 1.00 85.62 337 SER A N 1
ATOM 2612 C CA . SER A 1 337 ? -35.247 -13.469 27.837 1.00 85.62 337 SER A CA 1
ATOM 2613 C C . SER A 1 337 ? -34.250 -12.488 28.463 1.00 85.62 337 SER A C 1
ATOM 2615 O O . SER A 1 337 ? -33.733 -12.743 29.554 1.00 85.62 337 SER A O 1
ATOM 2617 N N . VAL A 1 338 ? -34.016 -11.334 27.826 1.00 81.44 338 VAL A N 1
ATOM 2618 C CA . VAL A 1 338 ? -33.145 -10.269 28.357 1.00 81.44 338 VAL A CA 1
ATOM 2619 C C . VAL A 1 338 ? -33.687 -9.744 29.682 1.00 81.44 338 VAL A C 1
ATOM 2621 O O . VAL A 1 338 ? -32.941 -9.614 30.652 1.00 81.44 338 VAL A O 1
ATOM 2624 N N . ARG A 1 339 ? -34.999 -9.514 29.766 1.00 87.25 339 ARG A N 1
ATOM 2625 C CA . ARG A 1 339 ? -35.660 -9.082 30.996 1.00 87.25 339 ARG A CA 1
ATOM 2626 C C . ARG A 1 339 ? -35.519 -10.115 32.112 1.00 87.25 339 ARG A C 1
ATOM 2628 O O . ARG A 1 339 ? -35.170 -9.740 33.225 1.00 87.25 339 ARG A O 1
ATOM 2635 N N . ALA A 1 340 ? -35.729 -11.398 31.823 1.00 84.75 340 ALA A N 1
ATOM 2636 C CA . ALA A 1 340 ? -35.561 -12.471 32.800 1.00 84.75 340 ALA A CA 1
ATOM 2637 C C . ALA A 1 340 ? -34.106 -12.584 33.284 1.00 84.75 340 ALA A C 1
ATOM 2639 O O . ALA A 1 340 ? -33.865 -12.794 34.473 1.00 84.75 340 ALA A O 1
ATOM 2640 N N . LYS A 1 341 ? -33.123 -12.399 32.390 1.00 78.25 341 LYS A N 1
ATOM 2641 C CA . LYS A 1 341 ? -31.701 -12.326 32.764 1.00 78.25 341 LYS A CA 1
ATOM 2642 C C . LYS A 1 341 ? -31.412 -11.117 33.654 1.00 78.25 341 LYS A C 1
ATOM 2644 O O . LYS A 1 341 ? -30.746 -11.286 34.668 1.00 78.25 341 LYS A O 1
ATOM 2649 N N . ALA A 1 342 ? -31.940 -9.939 33.324 1.00 76.69 342 ALA A N 1
ATOM 2650 C CA . ALA A 1 342 ? -31.767 -8.724 34.120 1.00 76.69 342 ALA A CA 1
ATOM 2651 C C . ALA A 1 342 ? -32.432 -8.835 35.502 1.00 76.69 342 ALA A C 1
ATOM 2653 O O . ALA A 1 342 ? -31.848 -8.440 36.506 1.00 76.69 342 ALA A O 1
ATOM 2654 N N . GLU A 1 343 ? -33.628 -9.422 35.585 1.00 82.12 343 GLU A N 1
ATOM 2655 C CA . GLU A 1 343 ? -34.307 -9.696 36.856 1.00 82.12 343 GLU A CA 1
ATOM 2656 C C . GLU A 1 343 ? -33.539 -10.733 37.689 1.00 82.12 343 GLU A C 1
ATOM 2658 O O . GLU A 1 343 ? -33.394 -10.559 38.896 1.00 82.12 343 GLU A O 1
ATOM 2663 N N . LYS A 1 344 ? -32.964 -11.765 37.055 1.00 78.38 344 LYS A N 1
ATOM 2664 C CA . LYS A 1 344 ? -32.086 -12.736 37.723 1.00 78.38 344 LYS A CA 1
ATOM 2665 C C . LYS A 1 344 ? -30.775 -12.105 38.205 1.00 78.38 344 LYS A C 1
ATOM 2667 O O . LYS A 1 344 ? -30.324 -12.440 39.295 1.00 78.38 344 LYS A O 1
ATOM 2672 N N . ALA A 1 345 ? -30.182 -11.199 37.426 1.00 73.25 345 ALA A N 1
ATOM 2673 C CA . ALA A 1 345 ? -28.983 -10.454 37.808 1.00 73.25 345 ALA A CA 1
ATOM 2674 C C . ALA A 1 345 ? -29.262 -9.519 38.994 1.00 73.25 345 ALA A C 1
ATOM 2676 O O . ALA A 1 345 ? -28.521 -9.532 39.970 1.00 73.25 345 ALA A O 1
ATOM 2677 N N . ARG A 1 346 ? -30.396 -8.806 38.976 1.00 78.06 346 ARG A N 1
ATOM 2678 C CA . ARG A 1 346 ? -30.856 -7.990 40.113 1.00 78.06 346 ARG A CA 1
ATOM 2679 C C . ARG A 1 346 ? -31.128 -8.827 41.359 1.00 78.06 346 ARG A C 1
ATOM 2681 O O . ARG A 1 346 ? -30.711 -8.452 42.445 1.00 78.06 346 ARG A O 1
ATOM 2688 N N . ALA A 1 347 ? -31.777 -9.981 41.208 1.00 75.25 347 ALA A N 1
ATOM 2689 C CA . ALA A 1 347 ? -32.017 -10.901 42.319 1.00 75.25 347 ALA A CA 1
ATOM 2690 C C . ALA A 1 347 ? -30.717 -11.506 42.883 1.00 75.25 347 ALA A C 1
ATOM 2692 O O . ALA A 1 347 ? -30.673 -11.860 44.057 1.00 75.25 347 ALA A O 1
ATOM 2693 N N . ALA A 1 348 ? -29.666 -11.623 42.064 1.00 69.44 348 ALA A N 1
ATOM 2694 C CA . ALA A 1 348 ? -28.333 -12.012 42.515 1.00 69.44 348 ALA A CA 1
ATOM 2695 C C . ALA A 1 348 ? -27.583 -10.855 43.207 1.00 69.44 348 ALA A C 1
ATOM 2697 O O . ALA A 1 348 ? -26.819 -11.113 44.129 1.00 69.44 348 ALA A O 1
ATOM 2698 N N . GLN A 1 349 ? -27.832 -9.599 42.819 1.00 61.31 349 GLN A N 1
ATOM 2699 C CA . GLN A 1 349 ? -27.268 -8.403 43.465 1.00 61.31 349 GLN A CA 1
ATOM 2700 C C . GLN A 1 349 ? -27.923 -8.058 44.814 1.00 61.31 349 GLN A C 1
ATOM 2702 O O . GLN A 1 349 ? -27.254 -7.511 45.684 1.00 61.31 349 GLN A O 1
ATOM 2707 N N . ASP A 1 350 ? -29.187 -8.437 45.039 1.00 56.91 350 ASP A N 1
ATOM 2708 C CA . ASP A 1 350 ? -29.870 -8.297 46.345 1.00 56.91 350 ASP A CA 1
ATOM 2709 C C . ASP A 1 350 ? -29.301 -9.245 47.434 1.00 56.91 350 ASP A C 1
ATOM 2711 O O . ASP A 1 350 ? -29.734 -9.238 48.586 1.00 56.91 350 ASP A O 1
ATOM 2715 N N . SER A 1 351 ? -28.292 -10.048 47.077 1.00 55.03 351 SER A N 1
ATOM 2716 C CA . SER A 1 351 ? -27.416 -10.806 47.972 1.00 55.03 351 SER A CA 1
ATOM 2717 C C . SER A 1 351 ? -26.104 -10.031 48.221 1.00 55.03 351 SER A C 1
ATOM 2719 O O . SER A 1 351 ? -25.023 -10.473 47.844 1.00 55.03 351 SER A O 1
ATOM 2721 N N . ASP A 1 352 ? -26.216 -8.874 48.875 1.00 51.88 352 ASP A N 1
ATOM 2722 C CA . ASP A 1 352 ? -25.176 -8.197 49.676 1.00 51.88 352 ASP A CA 1
ATOM 2723 C C . ASP A 1 352 ? -23.812 -7.851 49.028 1.00 51.88 352 ASP A C 1
ATOM 2725 O O . ASP A 1 352 ? -22.800 -7.783 49.723 1.00 51.88 352 ASP A O 1
ATOM 2729 N N . LEU A 1 353 ? -23.766 -7.531 47.729 1.00 55.38 353 LEU A N 1
ATOM 2730 C CA . LEU A 1 353 ? -22.629 -6.809 47.131 1.00 55.38 353 LEU A CA 1
ATOM 2731 C C . LEU A 1 353 ? -23.113 -5.844 46.041 1.00 55.38 353 LEU A C 1
ATOM 2733 O O . LEU A 1 353 ? -23.477 -6.227 44.931 1.00 55.38 353 LEU A O 1
ATOM 2737 N N . ILE A 1 354 ? -23.119 -4.558 46.396 1.00 47.56 354 ILE A N 1
ATOM 2738 C CA . ILE A 1 354 ? -23.360 -3.436 45.488 1.00 47.56 354 ILE A CA 1
ATOM 2739 C C . ILE A 1 354 ? -22.178 -3.376 44.513 1.00 47.56 354 ILE A C 1
ATOM 2741 O O . ILE A 1 354 ? -21.117 -2.868 44.869 1.00 47.56 354 ILE A O 1
ATOM 2745 N N . VAL A 1 355 ? -22.357 -3.884 43.294 1.00 50.09 355 VAL A N 1
ATOM 2746 C CA . VAL A 1 355 ? -21.435 -3.618 42.182 1.00 50.09 355 VAL A CA 1
ATOM 2747 C C . VAL A 1 355 ? -21.919 -2.336 41.492 1.00 50.09 355 VAL A C 1
ATOM 2749 O O . VAL A 1 355 ? -23.062 -2.307 41.033 1.00 50.09 355 VAL A O 1
ATOM 2752 N N . PRO A 1 356 ? -21.124 -1.251 41.466 1.00 53.28 356 PRO A N 1
ATOM 2753 C CA . PRO A 1 356 ? -21.486 -0.022 40.762 1.00 53.28 356 PRO A CA 1
ATOM 2754 C C . PRO A 1 356 ? -21.649 -0.283 39.257 1.00 53.28 356 PRO A C 1
ATOM 2756 O O . PRO A 1 356 ? -20.803 -0.960 38.683 1.00 53.28 356 PRO A O 1
ATOM 2759 N N . ASP A 1 357 ? -22.661 0.313 38.614 1.00 51.22 357 ASP A N 1
ATOM 2760 C CA . ASP A 1 357 ? -22.886 0.258 37.149 1.00 51.22 357 ASP A CA 1
ATOM 2761 C C . ASP A 1 357 ? -21.673 0.749 36.318 1.00 51.22 357 ASP A C 1
ATOM 2763 O O . ASP A 1 357 ? -21.596 0.478 35.127 1.00 51.22 357 ASP A O 1
ATOM 2767 N N . ASP A 1 358 ? -20.687 1.411 36.938 1.00 57.53 358 ASP A N 1
ATOM 2768 C CA . ASP A 1 358 ? -19.419 1.813 36.304 1.00 57.53 358 ASP A CA 1
ATOM 2769 C C . ASP A 1 358 ? -18.375 0.674 36.234 1.00 57.53 358 ASP A C 1
ATOM 2771 O O . ASP A 1 358 ? -17.237 0.907 35.821 1.00 57.53 358 ASP A O 1
ATOM 2775 N N . ALA A 1 359 ? -18.677 -0.523 36.747 1.00 57.16 359 ALA A N 1
ATOM 2776 C CA . ALA A 1 359 ? -17.706 -1.613 36.839 1.00 57.16 359 ALA A CA 1
ATOM 2777 C C . ALA A 1 359 ? -17.362 -2.203 35.467 1.00 57.16 359 ALA A C 1
ATOM 2779 O O . ALA A 1 359 ? -16.187 -2.450 35.215 1.00 57.16 359 ALA A O 1
ATOM 2780 N N . ASP A 1 360 ? -18.340 -2.358 34.575 1.00 55.81 360 ASP A N 1
ATOM 2781 C CA . ASP A 1 360 ? -18.109 -2.926 33.242 1.00 55.81 360 ASP A CA 1
ATOM 2782 C C . ASP A 1 360 ? -17.273 -1.977 32.369 1.00 55.81 360 ASP A C 1
ATOM 2784 O O . ASP A 1 360 ? -16.261 -2.400 31.812 1.00 55.81 360 ASP A O 1
ATOM 2788 N N . ASP A 1 361 ? -17.587 -0.676 32.371 1.00 66.25 361 ASP A N 1
ATOM 2789 C CA . ASP A 1 361 ? -16.796 0.349 31.671 1.00 66.25 361 ASP A CA 1
ATOM 2790 C C . ASP A 1 361 ? -15.362 0.450 32.230 1.00 66.25 361 ASP A C 1
ATOM 2792 O O . ASP A 1 361 ? -14.397 0.669 31.494 1.00 66.25 361 ASP A O 1
ATOM 2796 N N . LYS A 1 362 ? -15.188 0.265 33.548 1.00 67.25 362 LYS A N 1
ATOM 2797 C CA . LYS A 1 362 ? -13.856 0.211 34.173 1.00 67.25 362 LYS A CA 1
ATOM 2798 C C . LYS A 1 362 ? -13.107 -1.062 33.808 1.00 67.25 362 LYS A C 1
ATOM 2800 O O . LYS A 1 362 ? -11.904 -0.991 33.582 1.00 67.25 362 LYS A O 1
ATOM 2805 N N . ILE A 1 363 ? -13.780 -2.208 33.755 1.00 64.31 363 ILE A N 1
ATOM 2806 C CA . ILE A 1 363 ? -13.171 -3.478 33.350 1.00 64.31 363 ILE A CA 1
ATOM 2807 C C . ILE A 1 363 ? -12.726 -3.398 31.886 1.00 64.31 363 ILE A C 1
ATOM 2809 O O . ILE A 1 363 ? -11.620 -3.844 31.584 1.00 64.31 363 ILE A O 1
ATOM 2813 N N . GLU A 1 364 ? -13.525 -2.788 31.007 1.00 67.75 364 GLU A N 1
ATOM 2814 C CA . GLU A 1 364 ? -13.168 -2.564 29.601 1.00 67.75 364 GLU A CA 1
ATOM 2815 C C . GLU A 1 364 ? -11.957 -1.625 29.476 1.00 67.75 364 GLU A C 1
ATOM 2817 O O . GLU A 1 364 ? -10.964 -1.985 28.846 1.00 67.75 364 GLU A O 1
ATOM 2822 N N . ALA A 1 365 ? -11.954 -0.490 30.185 1.00 67.88 365 ALA A N 1
ATOM 2823 C CA . ALA A 1 365 ? -10.815 0.430 30.192 1.00 67.88 365 ALA A CA 1
ATOM 2824 C C . ALA A 1 365 ? -9.523 -0.210 30.743 1.00 67.88 365 ALA A C 1
ATOM 2826 O O . ALA A 1 365 ? -8.433 0.021 30.216 1.00 67.88 365 ALA A O 1
ATOM 2827 N N . ILE A 1 366 ? -9.623 -1.038 31.791 1.00 67.62 366 ILE A N 1
ATOM 2828 C CA . ILE A 1 366 ? -8.463 -1.751 32.342 1.00 67.62 366 ILE A CA 1
ATOM 2829 C C . ILE A 1 366 ? -7.977 -2.843 31.371 1.00 67.62 366 ILE A C 1
ATOM 2831 O O . ILE A 1 366 ? -6.768 -3.068 31.263 1.00 67.62 366 ILE A O 1
ATOM 2835 N N . ALA A 1 367 ? -8.884 -3.508 30.648 1.00 64.56 367 ALA A N 1
ATOM 2836 C CA . ALA A 1 367 ? -8.528 -4.494 29.631 1.00 64.56 367 ALA A CA 1
ATOM 2837 C C . ALA A 1 367 ? -7.776 -3.850 28.453 1.00 64.56 367 ALA A C 1
ATOM 2839 O O . ALA A 1 367 ? -6.737 -4.373 28.043 1.00 64.56 367 ALA A O 1
ATOM 2840 N N . ASP A 1 368 ? -8.228 -2.691 27.972 1.00 66.94 368 ASP A N 1
ATOM 2841 C CA . ASP A 1 368 ? -7.552 -1.929 26.915 1.00 66.94 368 ASP A CA 1
ATOM 2842 C C . ASP A 1 368 ? -6.139 -1.482 27.334 1.00 66.94 368 ASP A C 1
ATOM 2844 O O . ASP A 1 368 ? -5.168 -1.673 26.591 1.00 66.94 368 ASP A O 1
ATOM 2848 N N . ASP A 1 369 ? -5.990 -0.967 28.560 1.00 66.12 369 ASP A N 1
ATOM 2849 C CA . ASP A 1 369 ? -4.689 -0.600 29.134 1.00 66.12 369 ASP A CA 1
ATOM 2850 C C . ASP A 1 369 ? -3.746 -1.815 29.244 1.00 66.12 369 ASP A C 1
ATOM 2852 O O . ASP A 1 369 ? -2.550 -1.723 28.934 1.00 66.12 369 ASP A O 1
ATOM 2856 N N . ALA A 1 370 ? -4.270 -2.975 29.656 1.00 62.62 370 ALA A N 1
ATOM 2857 C CA . ALA A 1 370 ? -3.502 -4.214 29.751 1.00 62.62 370 ALA A CA 1
ATOM 2858 C C . ALA A 1 370 ? -3.036 -4.712 28.371 1.00 62.62 370 ALA A C 1
ATOM 2860 O O . ALA A 1 370 ? -1.878 -5.120 28.224 1.00 62.62 370 ALA A O 1
ATOM 2861 N N . ILE A 1 371 ? -3.889 -4.617 27.344 1.00 65.25 371 ILE A N 1
ATOM 2862 C CA . ILE A 1 371 ? -3.542 -4.949 25.952 1.00 65.25 371 ILE A CA 1
ATOM 2863 C C . ILE A 1 371 ? -2.419 -4.037 25.451 1.00 65.25 371 ILE A C 1
ATOM 2865 O O . ILE A 1 371 ? -1.418 -4.522 24.912 1.00 65.25 371 ILE A O 1
ATOM 2869 N N . TYR A 1 372 ? -2.530 -2.725 25.673 1.00 75.38 372 TYR A N 1
ATOM 2870 C CA . TYR A 1 372 ? -1.495 -1.769 25.282 1.00 75.38 372 TYR A CA 1
ATOM 2871 C C . TYR A 1 372 ? -0.143 -2.072 25.951 1.00 75.38 372 TYR A C 1
ATOM 2873 O O . TYR A 1 372 ? 0.905 -2.075 25.293 1.00 75.38 372 TYR A O 1
ATOM 2881 N N . LEU A 1 373 ? -0.144 -2.381 27.252 1.00 63.59 373 LEU A N 1
ATOM 2882 C CA . LEU A 1 373 ? 1.067 -2.744 27.992 1.00 63.59 373 LEU A CA 1
ATOM 2883 C C . LEU A 1 373 ? 1.683 -4.063 27.502 1.00 63.59 373 LEU A C 1
ATOM 2885 O O . LEU A 1 373 ? 2.910 -4.150 27.385 1.00 63.59 373 LEU A O 1
ATOM 2889 N N . ALA A 1 374 ? 0.863 -5.060 27.162 1.00 58.84 374 ALA A N 1
ATOM 2890 C CA . ALA A 1 374 ? 1.319 -6.329 26.595 1.00 58.84 374 ALA A CA 1
ATOM 2891 C C . ALA A 1 374 ? 1.990 -6.136 25.223 1.00 58.84 374 ALA A C 1
ATOM 2893 O O . ALA A 1 374 ? 3.110 -6.606 25.010 1.00 58.84 374 ALA A O 1
ATOM 2894 N N . GLN A 1 375 ? 1.375 -5.355 24.330 1.00 64.31 375 GLN A N 1
ATOM 2895 C CA . GLN A 1 375 ? 1.962 -5.007 23.031 1.00 64.31 375 GLN A CA 1
ATOM 2896 C C . GLN A 1 375 ? 3.275 -4.228 23.189 1.00 64.31 375 GLN A C 1
ATOM 2898 O O . GLN A 1 375 ? 4.254 -4.470 22.478 1.00 64.31 375 GLN A O 1
ATOM 2903 N N . LYS A 1 376 ? 3.337 -3.300 24.152 1.00 70.00 376 LYS A N 1
ATOM 2904 C CA . LYS A 1 376 ? 4.556 -2.543 24.465 1.00 70.00 376 LYS A CA 1
ATOM 2905 C C . LYS A 1 376 ? 5.682 -3.447 24.980 1.00 70.00 376 LYS A C 1
ATOM 2907 O O . LYS A 1 376 ? 6.842 -3.240 24.616 1.00 70.00 376 LYS A O 1
ATOM 2912 N N . LEU A 1 377 ? 5.357 -4.447 25.804 1.00 62.22 377 LEU A N 1
ATOM 2913 C CA . LEU A 1 377 ? 6.303 -5.466 26.264 1.00 62.22 377 LEU A CA 1
ATOM 2914 C C . LEU A 1 377 ? 6.851 -6.293 25.100 1.00 62.22 377 LEU A C 1
ATOM 2916 O O . LEU A 1 377 ? 8.068 -6.446 25.008 1.00 62.22 377 LEU A O 1
ATOM 2920 N N . GLU A 1 378 ? 5.986 -6.764 24.201 1.00 64.62 378 GLU A N 1
ATOM 2921 C CA . GLU A 1 378 ? 6.379 -7.544 23.020 1.00 64.62 378 GLU A CA 1
ATOM 2922 C C . GLU A 1 378 ? 7.315 -6.738 22.108 1.00 64.62 378 GLU A C 1
ATOM 2924 O O . GLU A 1 378 ? 8.412 -7.198 21.790 1.00 64.62 378 GLU A O 1
ATOM 2929 N N . ARG A 1 379 ? 6.972 -5.478 21.800 1.00 71.50 379 ARG A N 1
ATOM 2930 C CA . ARG A 1 379 ? 7.828 -4.576 21.003 1.00 71.50 379 ARG A CA 1
ATOM 2931 C C . ARG A 1 379 ? 9.207 -4.377 21.631 1.00 71.50 379 ARG A C 1
ATOM 2933 O O . ARG A 1 379 ? 10.219 -4.457 20.935 1.00 71.50 379 ARG A O 1
ATOM 2940 N N . ASN A 1 380 ? 9.266 -4.123 22.939 1.00 63.62 380 ASN A N 1
ATOM 2941 C CA . ASN A 1 380 ? 10.537 -3.945 23.644 1.00 63.62 380 ASN A CA 1
ATOM 2942 C C . ASN A 1 380 ? 11.369 -5.235 23.663 1.00 63.62 380 ASN A C 1
ATOM 2944 O O . ASN A 1 380 ? 12.589 -5.171 23.528 1.00 63.62 380 ASN A O 1
ATOM 2948 N N . LEU A 1 381 ? 10.729 -6.400 23.807 1.00 62.84 381 LEU A N 1
ATOM 2949 C CA . LEU A 1 381 ? 11.408 -7.693 23.790 1.00 62.84 381 LEU A CA 1
ATOM 2950 C C . LEU A 1 381 ? 12.010 -7.979 22.406 1.00 62.84 381 LEU A C 1
ATOM 2952 O O . LEU A 1 381 ? 13.184 -8.329 22.320 1.00 62.84 381 LEU A O 1
ATOM 2956 N N . THR A 1 382 ? 11.254 -7.736 21.333 1.00 67.88 382 THR A N 1
ATOM 2957 C CA . THR A 1 382 ? 11.730 -7.870 19.948 1.00 67.88 382 THR A CA 1
ATOM 2958 C C . THR A 1 382 ? 12.905 -6.936 19.664 1.00 67.88 382 THR A C 1
ATOM 2960 O O . THR A 1 382 ? 13.899 -7.370 19.082 1.00 67.88 382 THR A O 1
ATOM 2963 N N . LYS A 1 383 ? 12.853 -5.680 20.135 1.00 70.38 383 LYS A N 1
ATOM 2964 C CA . LYS A 1 383 ? 13.980 -4.736 20.023 1.00 70.38 383 LYS A CA 1
ATOM 2965 C C . LYS A 1 383 ? 15.232 -5.239 20.748 1.00 70.38 383 LYS A C 1
ATOM 2967 O O . LYS A 1 383 ? 16.314 -5.187 20.178 1.00 70.38 383 LYS A O 1
ATOM 2972 N N . ILE A 1 384 ? 15.094 -5.784 21.962 1.00 64.19 384 ILE A N 1
ATOM 2973 C CA . ILE A 1 384 ? 16.223 -6.360 22.716 1.00 64.19 384 ILE A CA 1
ATOM 2974 C C . ILE A 1 384 ? 16.808 -7.585 21.999 1.00 64.19 384 ILE A C 1
ATOM 2976 O O . ILE A 1 384 ? 18.027 -7.729 21.948 1.00 64.19 384 ILE A O 1
ATOM 2980 N N . VAL A 1 385 ? 15.964 -8.466 21.450 1.00 64.94 385 VAL A N 1
ATOM 2981 C CA . VAL A 1 385 ? 16.414 -9.655 20.705 1.00 64.94 385 VAL A CA 1
ATOM 2982 C C . VAL A 1 385 ? 17.166 -9.253 19.434 1.00 64.94 385 VAL A C 1
ATOM 2984 O O . VAL A 1 385 ? 18.218 -9.824 19.163 1.00 64.94 385 VAL A O 1
ATOM 2987 N N . ARG A 1 386 ? 16.681 -8.240 18.701 1.00 68.06 386 ARG A N 1
ATOM 2988 C CA . ARG A 1 386 ? 17.358 -7.697 17.509 1.00 68.06 386 ARG A CA 1
ATOM 2989 C C . ARG A 1 386 ? 18.687 -7.016 17.861 1.00 68.06 386 ARG A C 1
ATOM 2991 O O . ARG A 1 386 ? 19.702 -7.322 17.248 1.00 68.06 386 ARG A O 1
ATOM 2998 N N . ALA A 1 387 ? 18.704 -6.166 18.888 1.00 63.75 387 ALA A N 1
ATOM 2999 C CA . ALA A 1 387 ? 19.910 -5.452 19.321 1.00 63.75 387 ALA A CA 1
ATOM 3000 C C . ALA A 1 387 ? 20.982 -6.379 19.928 1.00 63.75 387 ALA A C 1
ATOM 3002 O O . ALA A 1 387 ? 22.172 -6.093 19.849 1.00 63.75 387 ALA A O 1
ATOM 3003 N N . GLY A 1 388 ? 20.588 -7.522 20.503 1.00 53.34 388 GLY A N 1
ATOM 3004 C CA . GLY A 1 388 ? 21.510 -8.502 21.088 1.00 53.34 388 GLY A CA 1
ATOM 3005 C C . GLY A 1 388 ? 22.449 -9.204 20.095 1.00 53.34 388 GLY A C 1
ATOM 3006 O O . GLY A 1 388 ? 23.331 -9.939 20.539 1.00 53.34 388 GLY A O 1
ATOM 3007 N N . GLY A 1 389 ? 22.276 -8.998 18.783 1.00 52.00 389 GLY A N 1
ATOM 3008 C CA . GLY A 1 389 ? 23.164 -9.517 17.736 1.00 52.00 389 GLY A CA 1
ATOM 3009 C C . GLY A 1 389 ? 24.391 -8.643 17.441 1.00 52.00 389 GLY A C 1
ATOM 3010 O O . GLY A 1 389 ? 25.379 -9.152 16.914 1.00 52.00 389 GLY A O 1
ATOM 3011 N N . GLU A 1 390 ? 24.373 -7.359 17.810 1.00 50.09 390 GLU A N 1
ATOM 3012 C CA . GLU A 1 390 ? 25.422 -6.395 17.459 1.00 50.09 390 GLU A CA 1
ATOM 3013 C C . GLU A 1 390 ? 26.117 -5.865 18.720 1.00 50.09 390 GLU A C 1
ATOM 3015 O O . GLU A 1 390 ? 25.608 -5.014 19.447 1.00 50.09 390 GLU A O 1
ATOM 3020 N N . VAL A 1 391 ? 27.312 -6.389 19.010 1.00 45.88 391 VAL A N 1
ATOM 3021 C CA . VAL A 1 391 ? 28.101 -6.001 20.190 1.00 45.88 391 VAL A CA 1
ATOM 3022 C C . VAL A 1 391 ? 28.831 -4.681 19.913 1.00 45.88 391 VAL A C 1
ATOM 3024 O O . VAL A 1 391 ? 30.017 -4.657 19.588 1.00 45.88 391 VAL A O 1
ATOM 3027 N N . SER A 1 392 ? 28.104 -3.570 20.027 1.00 56.72 392 SER A N 1
ATOM 3028 C CA . SER A 1 392 ? 28.648 -2.210 20.113 1.00 56.72 392 SER A CA 1
ATOM 3029 C C . SER A 1 392 ? 28.334 -1.622 21.489 1.00 56.72 392 SER A C 1
ATOM 3031 O O . SER A 1 392 ? 27.246 -1.822 22.021 1.00 56.72 392 SER A O 1
ATOM 3033 N N . THR A 1 393 ? 29.250 -0.845 22.072 1.00 59.16 393 THR A N 1
ATOM 3034 C CA . THR A 1 393 ? 29.043 -0.182 23.376 1.00 59.16 393 THR A CA 1
ATOM 3035 C C . THR A 1 393 ? 27.865 0.800 23.364 1.00 59.16 393 THR A C 1
ATOM 3037 O O . THR A 1 393 ? 27.266 1.051 24.402 1.00 59.16 393 THR A O 1
ATOM 3040 N N . SER A 1 394 ? 27.493 1.321 22.187 1.00 59.41 394 SER A N 1
ATOM 3041 C CA . SER A 1 394 ? 26.279 2.132 22.006 1.00 59.41 394 SER A CA 1
ATOM 3042 C C . SER A 1 394 ? 24.999 1.292 22.101 1.00 59.41 394 SER A C 1
ATOM 3044 O O . SER A 1 394 ? 23.986 1.771 22.604 1.00 59.41 394 SER A O 1
ATOM 3046 N N . ALA A 1 395 ? 25.045 0.033 21.654 1.00 60.38 395 ALA A N 1
ATOM 3047 C CA . ALA A 1 395 ? 23.920 -0.892 21.745 1.00 60.38 395 ALA A CA 1
ATOM 3048 C C . ALA A 1 395 ? 23.692 -1.355 23.193 1.00 60.38 395 ALA A C 1
ATOM 3050 O O . ALA A 1 395 ? 22.558 -1.607 23.586 1.00 60.38 395 ALA A O 1
ATOM 3051 N N . GLU A 1 396 ? 24.734 -1.411 24.030 1.00 68.88 396 GLU A N 1
ATOM 3052 C CA . GLU A 1 396 ? 24.592 -1.772 25.448 1.00 68.88 396 GLU A CA 1
ATOM 3053 C C . GLU A 1 396 ? 23.764 -0.749 26.246 1.00 68.88 396 GLU A C 1
ATOM 3055 O O . GLU A 1 396 ? 22.921 -1.145 27.058 1.00 68.88 396 GLU A O 1
ATOM 3060 N N . GLU A 1 397 ? 23.946 0.554 26.002 1.00 74.25 397 GLU A N 1
ATOM 3061 C CA . GLU A 1 397 ? 23.157 1.604 26.663 1.00 74.25 397 GLU A CA 1
ATOM 3062 C C . GLU A 1 397 ? 21.684 1.575 26.228 1.00 74.25 397 GLU A C 1
ATOM 3064 O O . GLU A 1 397 ? 20.782 1.697 27.068 1.00 74.25 397 GLU A O 1
ATOM 3069 N N . GLU A 1 398 ? 21.429 1.344 24.938 1.00 71.50 398 GLU A N 1
ATOM 3070 C CA . GLU A 1 398 ? 20.080 1.195 24.389 1.00 71.50 398 GLU A CA 1
ATOM 3071 C C . GLU A 1 398 ? 19.390 -0.070 24.923 1.00 71.50 398 GLU A C 1
ATOM 3073 O O . GLU A 1 398 ? 18.255 -0.007 25.406 1.00 71.50 398 GLU A O 1
ATOM 3078 N N . ILE A 1 399 ? 20.093 -1.207 24.952 1.00 68.56 399 ILE A N 1
ATOM 3079 C CA . ILE A 1 399 ? 19.601 -2.461 25.536 1.00 68.56 399 ILE A CA 1
ATOM 3080 C C . ILE A 1 399 ? 19.273 -2.274 27.022 1.00 68.56 399 ILE A C 1
ATOM 3082 O O . ILE A 1 399 ? 18.240 -2.760 27.492 1.00 68.56 399 ILE A O 1
ATOM 3086 N N . GLU A 1 400 ? 20.099 -1.555 27.787 1.00 76.06 400 GLU A N 1
ATOM 3087 C CA . GLU A 1 400 ? 19.829 -1.309 29.208 1.00 76.06 400 GLU A CA 1
ATOM 3088 C C . GLU A 1 400 ? 18.664 -0.325 29.423 1.00 76.06 400 GLU A C 1
ATOM 3090 O O . GLU A 1 400 ? 17.898 -0.465 30.385 1.00 76.06 400 GLU A O 1
ATOM 3095 N N . SER A 1 401 ? 18.472 0.639 28.519 1.00 75.50 401 SER A N 1
ATOM 3096 C CA . SER A 1 401 ? 17.278 1.494 28.483 1.00 75.50 401 SER A CA 1
ATOM 3097 C C . SER A 1 401 ? 16.009 0.674 28.212 1.00 75.50 401 SER A C 1
ATOM 3099 O O . SER A 1 401 ? 15.039 0.740 28.977 1.00 75.50 401 SER A O 1
ATOM 3101 N N . LEU A 1 402 ? 16.040 -0.205 27.205 1.00 69.81 402 LEU A N 1
ATOM 3102 C CA . LEU A 1 402 ? 14.936 -1.107 26.869 1.00 69.81 402 LEU A CA 1
ATOM 3103 C C . LEU A 1 402 ? 14.623 -2.079 28.014 1.00 69.81 402 LEU A C 1
ATOM 3105 O O . LEU A 1 402 ? 13.457 -2.287 28.344 1.00 69.81 402 LEU A O 1
ATOM 3109 N N . ARG A 1 403 ? 15.638 -2.616 28.704 1.00 72.62 403 ARG A N 1
ATOM 3110 C CA . ARG A 1 403 ? 15.453 -3.463 29.898 1.00 72.62 403 ARG A CA 1
ATOM 3111 C C . ARG A 1 403 ? 14.805 -2.720 31.062 1.00 72.62 403 ARG A C 1
ATOM 3113 O O . ARG A 1 403 ? 14.058 -3.335 31.827 1.00 72.62 403 ARG A O 1
ATOM 3120 N N . ARG A 1 404 ? 15.097 -1.427 31.244 1.00 79.56 404 ARG A N 1
ATOM 3121 C CA . ARG A 1 404 ? 14.425 -0.583 32.248 1.00 79.56 404 ARG A CA 1
ATOM 3122 C C . ARG A 1 404 ? 12.965 -0.336 31.869 1.00 79.56 404 ARG A C 1
ATOM 3124 O O . ARG A 1 404 ? 12.091 -0.515 32.715 1.00 79.56 404 ARG A O 1
ATOM 3131 N N . SER A 1 405 ? 12.701 -0.024 30.599 1.00 74.56 405 SER A N 1
ATOM 3132 C CA . SER A 1 405 ? 11.344 0.128 30.054 1.00 74.56 405 SER A CA 1
ATOM 3133 C C . SER A 1 405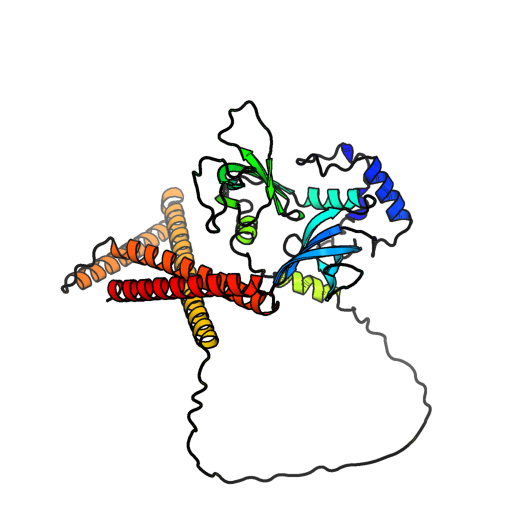 ? 10.516 -1.156 30.208 1.00 74.56 405 SER A C 1
ATOM 3135 O O . SER A 1 405 ? 9.384 -1.113 30.684 1.00 74.56 405 SER A O 1
ATOM 3137 N N . LEU A 1 406 ? 11.113 -2.318 29.922 1.00 67.69 406 LEU A N 1
ATOM 3138 C CA . LEU A 1 406 ? 10.492 -3.636 30.072 1.00 67.69 406 LEU A CA 1
ATOM 3139 C C . LEU A 1 406 ? 10.168 -3.971 31.537 1.00 67.69 406 LEU A C 1
ATOM 3141 O O . LEU A 1 406 ? 9.080 -4.459 31.834 1.00 67.69 406 LEU A O 1
ATOM 3145 N N . ARG A 1 407 ? 11.081 -3.673 32.472 1.00 78.50 407 ARG A N 1
ATOM 3146 C CA . ARG A 1 407 ? 10.829 -3.840 33.915 1.00 78.50 407 ARG A CA 1
ATOM 3147 C C . ARG A 1 407 ? 9.655 -2.986 34.391 1.00 78.50 407 ARG A C 1
ATOM 3149 O O . ARG A 1 407 ? 8.829 -3.484 35.150 1.00 78.50 407 ARG A O 1
ATOM 3156 N N . LYS A 1 408 ? 9.570 -1.737 33.924 1.00 83.38 408 LYS A N 1
ATOM 3157 C CA . LYS A 1 408 ? 8.464 -0.833 34.256 1.00 83.38 408 LYS A CA 1
ATOM 3158 C C . LYS A 1 408 ? 7.136 -1.344 33.693 1.00 83.38 408 LYS A C 1
ATOM 3160 O O . LYS A 1 408 ? 6.215 -1.561 34.464 1.00 83.38 408 LYS A O 1
ATOM 3165 N N . ALA A 1 409 ? 7.075 -1.641 32.393 1.00 67.56 409 ALA A N 1
ATOM 3166 C CA . ALA A 1 409 ? 5.855 -2.136 31.752 1.00 67.56 409 ALA A CA 1
ATOM 3167 C C . ALA A 1 409 ? 5.342 -3.441 32.384 1.00 67.56 409 ALA A C 1
ATOM 3169 O O . ALA A 1 409 ? 4.141 -3.624 32.532 1.00 67.56 409 ALA A O 1
ATOM 3170 N N . ARG A 1 410 ? 6.246 -4.327 32.824 1.00 70.00 410 ARG A N 1
ATOM 3171 C CA . ARG A 1 410 ? 5.877 -5.540 33.564 1.00 70.00 410 ARG A CA 1
ATOM 3172 C C . ARG A 1 410 ? 5.284 -5.236 34.942 1.00 70.00 410 ARG A C 1
ATOM 3174 O O . ARG A 1 410 ? 4.339 -5.901 35.342 1.00 70.00 410 ARG A O 1
ATOM 3181 N N . SER A 1 411 ? 5.850 -4.270 35.665 1.00 83.12 411 SER A N 1
ATOM 3182 C CA . SER A 1 411 ? 5.308 -3.831 36.956 1.00 83.12 411 SER A CA 1
ATOM 3183 C C . SER A 1 411 ? 3.918 -3.220 36.791 1.00 83.12 411 SER A C 1
ATOM 3185 O O . SER A 1 411 ? 3.028 -3.527 37.576 1.00 83.12 411 SER A O 1
ATOM 3187 N N . ASP A 1 412 ? 3.738 -2.392 35.762 1.00 73.12 412 ASP A N 1
ATOM 3188 C CA . ASP A 1 412 ? 2.465 -1.736 35.464 1.00 73.12 412 ASP A CA 1
ATOM 3189 C C . ASP A 1 412 ? 1.403 -2.776 35.057 1.00 73.12 412 ASP A C 1
ATOM 3191 O O . ASP A 1 412 ? 0.279 -2.731 35.545 1.00 73.12 412 ASP A O 1
ATOM 3195 N N . LEU A 1 413 ? 1.772 -3.774 34.241 1.00 66.88 413 LEU A N 1
ATOM 3196 C CA . LEU A 1 413 ? 0.870 -4.861 33.845 1.00 66.88 413 LEU A CA 1
ATOM 3197 C C . LEU A 1 413 ? 0.447 -5.724 35.042 1.00 66.88 413 LEU A C 1
ATOM 3199 O O . LEU A 1 413 ? -0.724 -6.066 35.155 1.00 66.88 413 LEU A O 1
ATOM 3203 N N . GLN A 1 414 ? 1.376 -6.042 35.950 1.00 78.62 414 GLN A N 1
ATOM 3204 C CA . GLN A 1 414 ? 1.050 -6.788 37.168 1.00 78.62 414 GLN A CA 1
ATOM 3205 C C . GLN A 1 414 ? 0.060 -6.014 38.046 1.00 78.62 414 GLN A C 1
ATOM 3207 O O . GLN A 1 414 ? -0.892 -6.600 38.546 1.00 78.62 414 GLN A O 1
ATOM 3212 N N . ALA A 1 415 ? 0.247 -4.696 38.184 1.00 82.25 415 ALA A N 1
ATOM 3213 C CA . ALA A 1 415 ? -0.685 -3.850 38.923 1.00 82.25 415 ALA A CA 1
ATOM 3214 C C . ALA A 1 415 ? -2.083 -3.843 38.279 1.00 82.25 415 ALA A C 1
ATOM 3216 O O . ALA A 1 415 ? -3.077 -3.917 38.992 1.00 82.25 415 ALA A O 1
ATOM 3217 N N . LYS A 1 416 ? -2.171 -3.828 36.941 1.00 77.44 416 LYS A N 1
ATOM 3218 C CA . LYS A 1 416 ? -3.453 -3.930 36.224 1.00 77.44 416 LYS A CA 1
ATOM 3219 C C . LYS A 1 416 ? -4.111 -5.303 36.343 1.00 77.44 416 LYS A C 1
ATOM 3221 O O . LYS A 1 416 ? -5.331 -5.381 36.439 1.00 77.44 416 LYS A O 1
ATOM 3226 N N . GLU A 1 417 ? -3.328 -6.378 36.373 1.00 71.12 417 GLU A N 1
ATOM 3227 C CA . GLU A 1 417 ? -3.839 -7.725 36.644 1.00 71.12 417 GLU A CA 1
ATOM 3228 C C . GLU A 1 417 ? -4.428 -7.824 38.060 1.00 71.12 417 GLU A C 1
ATOM 3230 O O . GLU A 1 417 ? -5.506 -8.394 38.242 1.00 71.12 417 GLU A O 1
ATOM 3235 N N . ASP A 1 418 ? -3.756 -7.230 39.050 1.00 80.81 418 ASP A N 1
ATOM 3236 C CA . ASP A 1 418 ? -4.244 -7.175 40.428 1.00 80.81 418 ASP A CA 1
ATOM 3237 C C . ASP A 1 418 ? -5.515 -6.306 40.534 1.00 80.81 418 ASP A C 1
ATOM 3239 O O . ASP A 1 418 ? -6.493 -6.748 41.135 1.00 80.81 418 ASP A O 1
ATOM 3243 N N . GLU A 1 419 ? -5.568 -5.148 39.859 1.00 76.44 419 GLU A N 1
ATOM 3244 C CA . GLU A 1 419 ? -6.779 -4.311 39.748 1.00 76.44 419 GLU A CA 1
ATOM 3245 C C . GLU A 1 419 ? -7.953 -5.073 39.098 1.00 76.44 419 GLU A C 1
ATOM 3247 O O . GLU A 1 419 ? -9.077 -5.011 39.594 1.00 76.44 419 GLU A O 1
ATOM 3252 N N . LEU A 1 420 ? -7.713 -5.840 38.024 1.00 67.62 420 LEU A N 1
ATOM 3253 C CA . LEU A 1 420 ? -8.740 -6.685 37.392 1.00 67.62 420 LEU A CA 1
ATOM 3254 C C . LEU A 1 420 ? -9.224 -7.797 38.317 1.00 67.62 420 LEU A C 1
ATOM 3256 O O . LEU A 1 420 ? -10.408 -8.134 38.314 1.00 67.62 420 LEU A O 1
ATOM 3260 N N . ARG A 1 421 ? -8.313 -8.404 39.081 1.00 72.88 421 ARG A N 1
ATOM 3261 C CA . ARG A 1 421 ? -8.660 -9.458 40.034 1.00 72.88 421 ARG A CA 1
ATOM 3262 C C . ARG A 1 421 ? -9.499 -8.900 41.183 1.00 72.88 421 ARG A C 1
ATOM 3264 O O . ARG A 1 421 ? -10.445 -9.568 41.585 1.00 72.88 421 ARG A O 1
ATOM 3271 N N . GLU A 1 422 ? -9.184 -7.702 41.672 1.00 77.06 422 GLU A N 1
ATOM 3272 C CA . GLU A 1 422 ? -9.982 -6.999 42.683 1.00 77.06 422 GLU A CA 1
ATOM 3273 C C . GLU A 1 422 ? -11.344 -6.549 42.142 1.00 77.06 422 GLU A C 1
ATOM 3275 O O . GLU A 1 422 ? -12.328 -6.631 42.864 1.00 77.06 422 GLU A O 1
ATOM 3280 N N . ALA A 1 423 ? -11.433 -6.129 40.876 1.00 66.88 423 ALA A N 1
ATOM 3281 C CA . ALA A 1 423 ? -12.696 -5.714 40.260 1.00 66.88 423 ALA A CA 1
ATOM 3282 C C . ALA A 1 423 ? -13.649 -6.883 39.938 1.00 66.88 423 ALA A C 1
ATOM 3284 O O . ALA A 1 423 ? -14.849 -6.671 39.780 1.00 66.88 423 ALA A O 1
ATOM 3285 N N . ARG A 1 424 ? -13.120 -8.108 39.798 1.00 63.28 424 ARG A N 1
ATOM 3286 C CA . ARG A 1 424 ? -13.891 -9.329 39.487 1.00 63.28 424 ARG A CA 1
ATOM 3287 C C . ARG A 1 424 ? -14.323 -10.132 40.718 1.00 63.28 424 ARG A C 1
ATOM 3289 O O . ARG A 1 424 ? -15.135 -11.046 40.562 1.00 63.28 424 ARG A O 1
ATOM 3296 N N . GLY A 1 425 ? -13.722 -9.874 41.879 1.00 57.22 425 GLY A N 1
ATOM 3297 C CA . GLY A 1 425 ? -14.078 -10.496 43.160 1.00 57.22 425 GLY A CA 1
ATOM 3298 C C . GLY A 1 425 ? -15.145 -9.694 43.881 1.00 57.22 425 GLY A C 1
ATOM 3299 O O . GLY A 1 425 ? -15.983 -10.343 44.546 1.00 57.22 425 GLY A O 1
#

Organism: NCBI:txid89044

Sequence (425 aa):
MADTPVESLAAASIKEKVEDEKCVVAQYRTTTKQKNAFAQHLATCNKNSVPIEWVIDIADESNGWFYGTGYHYDDTTQMLHVMVP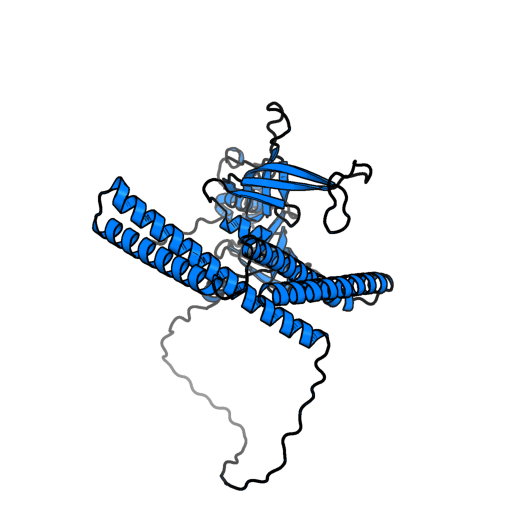DKENPTFDGQVLLDHRTVHLIECVDGKSDALFNKIVRDSVIKVKWDVEWFEEAEDGQGESQGWAGDGTTGSWIHSSARYYIRIANQLLVEDKDLGQESRGFVIITADLNLKLLKCHKGKGIDDFSRLINEGVVQSSPEAAEVARTTLSPQSTPVHANSGFRSNGDSASRPFSSAKDNYSAEDTTSPAANNTVLTPATKLADMSTGLRECVVDILDDRDRMKSEANQLADSFHAFALEGDLDEGLKLMQHFESVRAKAEKARAAQDSDLIVPDDADDKIEAIADDAIYLAQKLERNLTKIVRAGGEVSTSAEEEIESLRRSLRKARSDLQAKEDELREARG

Radius of gyration: 30.78 Å; chains: 1; bounding box: 75×89×78 Å

Foldseek 3Di:
DPPPQDPQLLVVLLDPPQQVDDFPDPVLRDDPVLSVLLVVQVVPDDLQWRFFWFWKWFQDQPPFTDIWTFTTAGRRLQKTFIFPNYDVDGPDTDIAHLFLQTMATADGDVSSCSSSSSSLQRVQKDFFWFWKWFWDFDPPVPDPAPDADPVRTGTDIFIWTWGMARRRNQKTFTHGPPPPPPPRHTDIDHLAQRMDTPDTPPCPCVVVNCCSHVPSRHDPDVVSVVSVVVVPDPPPDDDDDDDDDDDDDDDDDDDDDDDDDDDDDDDDDDDDPPPPVQDPVNVLVVVLVVLVVVVVVVVVVVVVVVVVVVLLVVLCCCCVPVVPVVSVVVNVVVVVVVVVVVVVVVVVCVPPDDQDPCLVVVLVVLSVVLVVLSVLLVVLVVLLVVLVVDPDPVSVVVNVVSVVVNVVSVVVNVVSVVVNVVSVD

pLDDT: mean 72.04, std 20.52, range [29.45, 97.5]

Secondary structure (DSSP, 8-state):
---PPPPPHHHHTT-TTGGGS--SSGGGPPPHHHHHHHHHHHTTSBTTBEEEEEEEEEEETTTEEEEEEEEEEETTTTEEEEEES-SSS-SEEEEEE--TTTEEEEEESSSSSHHHHHHHHHHTEEEEEEEEEEEEEPTTS-S--SEE-TTS-EEEEEEEEEEEEEGGGTEEEEEESSS-TT--PPEEEE-STTEEEEEEGGGTTHHHHHHHHH-SS----HHHHHHHHHHTS----------------------------------------------HHHHHHHHHHHHHHHHHHHHHHHHHHHHHHHHHHHHHHIIIII--HHHHHHHHHHHHHHHHHHHHHHHHHTTT----TTHHHHHHHHHHHHHHHHHHHHHHHHHHHHHTT---HHHHHHHHHHHHHHHHHHHHHHHHHHHHHHHH-